Protein 6KET (pdb70)

Solvent-accessible surface area: 25665 Å² total; per-residue (Å²): 113,2,82,3,0,1,20,0,21,0,22,36,94,63,68,136,18,128,76,6,8,47,15,1,17,36,0,0,66,43,0,8,118,66,55,3,26,0,0,0,0,2,16,67,8,16,116,28,106,0,1,2,0,0,2,0,0,0,0,0,0,0,0,5,73,22,6,139,84,0,44,0,24,0,4,11,1,20,3,9,8,24,55,28,0,21,2,2,0,3,3,0,0,0,0,6,6,2,118,16,19,0,0,0,0,0,16,25,16,200,36,35,56,31,0,2,18,16,54,168,23,54,63,89,30,92,81,60,5,7,95,5,0,64,34,0,23,86,4,6,106,17,79,114,17,128,24,89,7,10,78,46,131,75,32,61,9,22,6,11,1,49,26,56,38,89,94,14,33,6,2,0,49,9,67,79,55,62,104,7,0,67,67,0,0,80,17,17,0,0,0,6,4,27,1,24,19,6,35,24,130,73,0,28,102,8,4,53,43,0,56,119,4,0,112,164,69,70,76,98,56,90,51,9,53,0,1,0,18,1,1,2,12,2,10,140,75,74,149,111,5,47,104,65,0,61,115,13,0,11,61,32,1,95,72,48,110,61,45,9,47,69,0,0,128,31,17,63,40,166,26,68,52,144,136,46,71,84,102,56,40,96,178,29,11,41,33,0,0,59,105,3,4,116,41,6,1,0,1,0,21,17,69,27,3,23,115,4,2,59,105,0,80,88,40,22,6,50,3,0,0,0,2,4,5,9,44,11,90,18,93,25,0,58,137,9,6,69,21,2,19,36,0,45,108,107,20,138,121,4,84,3,0,0,18,0,21,0,19,37,99,56,52,127,12,138,75,7,7,50,15,1,17,35,0,0,73,43,1,11,132,63,53,3,26,0,0,0,0,2,15,67,7,20,109,28,112,1,1,1,0,1,2,0,0,0,0,0,0,0,0,5,76,33,11,187,79,0,45,0,25,0,6,11,0,19,3,6,8,24,58,27,0,21,2,0,0,4,3,0,0,0,0,7,6,2,105,18,20,0,0,0,0,0,17,11,17,198,30,34,59,34,0,2,16,15,54,168,27,52,62,94,26,83,94,65,0,29,106,3,0,79,35,0,30,79,0,3,112,16,94,108,13,125,25,95,4,10,98,50,129,73,21,63,8,36,2,12,0,8,15,52,39,86,98,17,34,6,1,0,38,9,66,76,72,61,118,7,0,57,72,0,0,72,12,16,0,0,0,5,3,28,1,17,12,2,26,15,122,73,0,30,99,7,3,53,45,0,59,118,4,0,118,162,77,70,79,98,53,87,54,7,55,0,1,0,17,1,1,2,11,1,10,133,60,67,102,108,6,45,111,84,0,80,110,13,0,28,70,32,7,152,73,45,108,63,40,77,98,78,7,39,165,14,25,87,133,64,59,7,10,80,145,3,2,103,44,3,1,0,2,0,22,16,67,34,2,20,127,8,1,54,95,0,82,86,25,22,7,52,3,0,0,0,3,4,4,9,46,11,89,15,86,24,0,50,127,10,5,74,25,4,17,35,0,37,102,104,23,143

Nearest PDB structures (foldseek):
  6ket-assembly1_B  TM=1.003E+00  e=1.865E-66  Cylindrospermum alatosporum CCALA 988
  1luc-assembly1_A  TM=8.648E-01  e=2.180E-21  Vibrio harveyi
  8cbb-assembly1_A  TM=8.342E-01  e=3.817E-21  Enhygromyxa salina
  1xkj-assembly1_A  TM=8.441E-01  e=7.033E-20  Vibrio harveyi
  3fgc-assembly1_A  TM=8.241E-01  e=3.193E-19  Vibrio harveyi

Organism: NCBI:txid1382618

Foldseek 3Di:
DAAEAAEALQAADDLPDPCRCVLVLLQLALCLPQRHAAYEYEADDDDNGSHNPNDQLVVLLVSLVSHQHHAYEYPAGLQLLDQLLVVLQSVQSSLVSNVHRYAHEYHQDDDQVSCVSPNVCPPCSVVVRVVSVVVNFCLLQFAWDWDADPVRDIDTDHHDDHHNDNTHQYEYEDEQDLVVLLVCLLVLHEYEYELLQAALVSVLVSPVNNLVSNVVNPHDSVSYAAEYEAAAFADAAFVVQLVLCQVLVLCVQVVDPCSVVSLLVNLPHDDDVVPQDPVNSVVSSVVSSVSCCQAGHHGGFLVSSLVNVVSNVVSPHRYYHHHQPSPRDSVSSSVRSVRVSVSVVVVD/DAAEAAEALQAADFLPDPCRCVLVLLQLLLCLVQRHAAYEYEADDDDSGSHNPNDQLVVLLVSLVSHQHHAYEYPEDLVLLDQLLVVLQSVLSSLVSNVHRYAHEYEQDDDQVSCVSPNVCPDCSVVVRVVSVVVNFCLLLFAWDWDQDPVRDIDTDHHDDHHNDNGHQYEYEDEQPLVVLLVCLLVLHEYEYELLQAALVSVLVSPVNNLVSNVVNPHDSVSYAAEYEAAAFADAAFVVQCVLVPVLVVCVCPVDPCSVVSQCVNQCVVVSVVSCCQAGHHTGFLVSSLVNVVSCVVSPHRYYHHHQPSPRDSVSSSVRSVRVSVSVVVVD

B-factor: mean 26.49, std 10.48, range [8.67, 64.04]

CATH classification: 3.20.20.30

Structure (mmCIF, N/CA/C/O backbone):
data_6KET
#
_entry.id   6KET
#
_cell.length_a   95.610
_cell.length_b   103.554
_cell.length_c   77.225
_cell.angle_alpha   90.000
_cell.angle_beta   90.000
_cell.angle_gamma   90.000
#
_symmetry.space_group_name_H-M   'P 21 21 2'
#
loop_
_entity.id
_entity.type
_entity.pdbx_description
1 polymer PuwE
2 water water
#
loop_
_atom_site.group_PDB
_atom_site.id
_atom_site.type_symbol
_atom_site.label_atom_id
_atom_site.label_alt_id
_atom_site.label_comp_id
_atom_site.label_asym_id
_atom_site.label_entity_id
_atom_site.label_seq_id
_atom_site.pdbx_PDB_ins_code
_atom_site.Cartn_x
_atom_site.Cartn_y
_atom_site.Cartn_z
_atom_site.occupancy
_atom_site.B_iso_or_equiv
_atom_site.auth_seq_id
_atom_site.auth_comp_id
_atom_site.auth_asym_id
_atom_site.auth_atom_id
_atom_site.pdbx_PDB_model_num
ATOM 1 N N . THR A 1 4 ? -12.30000 1.24800 -50.05000 1.000 32.42000 3 THR A N 1
ATOM 2 C CA . THR A 1 4 ? -11.91900 0.19700 -49.11400 1.000 30.70000 3 THR A CA 1
ATOM 3 C C . THR A 1 4 ? -12.79200 0.23900 -47.86500 1.000 27.04000 3 THR A C 1
ATOM 4 O O . THR A 1 4 ? -13.37000 1.28000 -47.52700 1.000 26.99000 3 THR A O 1
ATOM 8 N N . VAL A 1 5 ? -12.85900 -0.90700 -47.19000 1.000 26.98000 4 VAL A N 1
ATOM 9 C CA . VAL A 1 5 ? -13.68500 -1.06400 -45.99900 1.000 21.19000 4 VAL A CA 1
ATOM 10 C C . VAL A 1 5 ? -13.04900 -0.32300 -44.83200 1.000 19.06000 4 VAL A C 1
ATOM 11 O O . VAL A 1 5 ? -11.83500 -0.42000 -44.60000 1.000 19.58000 4 VAL A O 1
ATOM 15 N N . GLN A 1 6 ? -13.86900 0.41200 -44.08700 1.000 16.77000 5 GLN A N 1
ATOM 16 C CA . GLN A 1 6 ? -13.44600 1.03300 -42.83900 1.000 17.27000 5 GLN A CA 1
ATOM 17 C C . GLN A 1 6 ? -13.42500 0.02000 -41.70500 1.000 15.37000 5 GLN A C 1
ATOM 18 O O . GLN A 1 6 ? -14.29200 -0.85000 -41.61700 1.000 15.89000 5 GLN A O 1
ATOM 24 N N . PHE A 1 7 ? -12.44600 0.15100 -40.81100 1.000 14.58000 6 PHE A N 1
ATOM 25 C CA . PHE A 1 7 ? -12.31600 -0.73000 -39.65600 1.000 14.55000 6 PHE A CA 1
ATOM 26 C C . PHE A 1 7 ? -12.62000 0.03700 -38.37800 1.000 12.22000 6 PHE A C 1
ATOM 27 O O . PHE A 1 7 ? -12.03500 1.09900 -38.12800 1.000 14.78000 6 PHE A O 1
ATOM 35 N N . SER A 1 8 ? -13.51300 -0.52200 -37.55200 1.000 13.05000 7 SER A N 1
ATOM 36 C CA . SER A 1 8 ? -13.92800 0.09800 -36.30200 1.000 11.71000 7 SER A CA 1
ATOM 37 C C . SER A 1 8 ? -13.94500 -0.94700 -35.20300 1.000 12.65000 7 SER A C 1
ATOM 38 O O . SER A 1 8 ? -13.92600 -2.14000 -35.48000 1.000 12.62000 7 SER A O 1
ATOM 41 N N . LEU A 1 9 ? -13.96200 -0.50300 -33.95200 1.000 11.17000 8 LEU A N 1
ATOM 42 C CA . LEU A 1 9 ? -14.14900 -1.41400 -32.82800 1.000 10.07000 8 LEU A CA 1
ATOM 43 C C . LEU A 1 9 ? -15.60400 -1.38000 -32.38000 1.000 12.18000 8 LEU A C 1
ATOM 44 O O . LEU A 1 9 ? -16.29100 -0.37400 -32.54900 1.000 12.37000 8 LEU A O 1
ATOM 49 N N . TYR A 1 10 ? -16.05900 -2.47900 -31.78000 1.000 13.49000 9 TYR A N 1
ATOM 50 C CA . TYR A 1 10 ? -17.41800 -2.57300 -31.25200 1.000 11.50000 9 TYR A CA 1
ATOM 51 C C . TYR A 1 10 ? -17.33000 -3.25800 -29.89400 1.000 12.60000 9 TYR A C 1
ATOM 52 O O . TYR A 1 10 ? -16.64100 -4.27600 -29.74100 1.000 12.72000 9 TYR A O 1
ATOM 61 N N . TYR A 1 11 ? -18.01600 -2.71400 -28.90100 1.000 13.15000 10 TYR A N 1
ATOM 62 C CA . TYR A 1 11 ? -17.99300 -3.27500 -27.56000 1.000 12.16000 10 TYR A CA 1
ATOM 63 C C . TYR A 1 11 ? -19.35000 -3.86000 -27.20600 1.000 14.63000 10 TYR A C 1
ATOM 64 O O . TYR A 1 11 ? -20.38700 -3.20900 -27.38200 1.000 15.03000 10 TYR A O 1
ATOM 73 N N . PHE A 1 12 ? -19.32400 -5.10100 -26.72600 1.000 14.10000 11 PHE A N 1
ATOM 74 C CA . PHE A 1 12 ? -20.50300 -5.71900 -26.13800 1.000 14.30000 11 PHE A CA 1
ATOM 75 C C . PHE A 1 12 ? -20.78400 -5.16100 -24.75600 1.000 15.41000 11 PHE A C 1
ATOM 76 O O . PHE A 1 12 ? -21.94000 -5.12000 -24.33400 1.000 17.00000 11 PHE A O 1
ATOM 84 N N . GLY A 1 13 ? -19.74900 -4.73700 -24.03900 1.000 16.30000 12 GLY A N 1
ATOM 85 C CA . GLY A 1 13 ? -19.89700 -4.17200 -22.71200 1.000 15.52000 12 GLY A CA 1
ATOM 86 C C . GLY A 1 13 ? -19.35700 -5.04300 -21.57300 1.000 17.73000 12 GLY A C 1
ATOM 87 O O . GLY A 1 13 ? -19.74700 -4.83100 -20.40400 1.000 17.86000 12 GLY A O 1
ATOM 88 N N . ASN A 1 14 ? -18.46100 -5.97700 -21.86700 1.000 18.73000 13 ASN A N 1
ATOM 89 C CA . ASN A 1 14 ? -17.97200 -6.89500 -20.85000 1.000 20.80000 13 ASN A CA 1
ATOM 90 C C . ASN A 1 14 ? -16.78900 -6.29600 -20.09200 1.000 22.45000 13 ASN A C 1
ATOM 91 O O . ASN A 1 14 ? -16.10600 -5.38200 -20.56300 1.000 22.71000 13 ASN A O 1
ATOM 96 N N . TYR A 1 15 ? -16.56900 -6.81700 -18.88500 1.000 24.55000 14 TYR A N 1
ATOM 97 C CA . TYR A 1 15 ? -15.46100 -6.39100 -18.04100 1.000 23.42000 14 TYR A CA 1
ATOM 98 C C . TYR A 1 15 ? -15.03700 -7.58000 -17.18000 1.000 27.94000 14 TYR A C 1
ATOM 99 O O . TYR A 1 15 ? -15.64200 -8.65500 -17.22900 1.000 25.95000 14 TYR A O 1
ATOM 108 N N . GLU A 1 16 ? -13.97900 -7.38500 -16.39300 1.000 25.35000 15 GLU A N 1
ATOM 109 C CA . GLU A 1 16 ? -13.22500 -8.53600 -15.89700 1.000 29.13000 15 GLU A CA 1
ATOM 110 C C . GLU A 1 16 ? -13.91400 -9.23300 -14.72900 1.000 32.43000 15 GLU A C 1
ATOM 111 O O . GLU A 1 16 ? -13.84900 -10.46400 -14.62400 1.000 34.39000 15 GLU A O 1
ATOM 117 N N . SER A 1 17 ? -14.57300 -8.48500 -13.84900 1.000 27.28000 16 SER A N 1
ATOM 118 C CA . SER A 1 17 ? -15.34300 -9.07100 -12.75900 1.000 29.14000 16 SER A CA 1
ATOM 119 C C . SER A 1 17 ? -16.39900 -8.06400 -12.32900 1.000 30.73000 16 SER A C 1
ATOM 120 O O . SER A 1 17 ? -16.33200 -6.88200 -12.67500 1.000 27.38000 16 SER A O 1
ATOM 123 N N . GLU A 1 18 ? -17.36600 -8.54300 -11.54300 1.000 29.66000 17 GLU A N 1
ATOM 124 C CA . GLU A 1 18 ? -18.51500 -7.71400 -11.19100 1.000 31.03000 17 GLU A CA 1
ATOM 125 C C . GLU A 1 18 ? -18.12300 -6.47300 -10.39600 1.000 31.72000 17 GLU A C 1
ATOM 126 O O . GLU A 1 18 ? -18.74700 -5.41900 -10.55700 1.000 29.03000 17 GLU A O 1
ATOM 132 N N . PHE A 1 19 ? -17.11300 -6.56400 -9.53100 1.000 29.09000 18 PHE A N 1
ATOM 133 C CA . PHE A 1 19 ? -16.71200 -5.42600 -8.71200 1.000 27.92000 18 PHE A CA 1
ATOM 134 C C . PHE A 1 19 ? -15.32100 -4.92000 -9.06800 1.000 25.35000 18 PHE A C 1
ATOM 135 O O . PHE A 1 19 ? -14.67200 -4.27200 -8.24100 1.000 31.19000 18 PHE A O 1
ATOM 143 N N . SER A 1 20 ? -14.86300 -5.19500 -10.29000 1.000 24.58000 19 SER A N 1
ATOM 144 C CA . SER A 1 20 ? -13.55200 -4.74700 -10.73300 1.000 25.83000 19 SER A CA 1
ATOM 145 C C . SER A 1 20 ? -13.40800 -3.24400 -10.53600 1.000 26.06000 19 SER A C 1
ATOM 146 O O . SER A 1 20 ? -14.35900 -2.48400 -10.72200 1.000 24.55000 19 SER A O 1
ATOM 149 N N . HIS A 1 21 ? -12.21400 -2.81200 -10.14700 1.000 26.21000 20 HIS A N 1
ATOM 150 C CA . HIS A 1 21 ? -11.96100 -1.38200 -10.05800 1.000 26.43000 20 HIS A CA 1
ATOM 151 C C . HIS A 1 21 ? -11.61400 -0.76900 -11.40600 1.000 24.70000 20 HIS A C 1
ATOM 152 O O . HIS A 1 21 ? -11.49300 0.45700 -11.50500 1.000 27.61000 20 HIS A O 1
ATOM 159 N N . ASP A 1 22 ? -11.46700 -1.58800 -12.44900 1.000 23.80000 21 ASP A N 1
ATOM 160 C CA . ASP A 1 22 ? -11.06000 -1.11500 -13.76600 1.000 22.18000 21 ASP A CA 1
ATOM 161 C C . ASP A 1 22 ? -11.99000 -1.71100 -14.82500 1.000 20.04000 21 ASP A C 1
ATOM 162 O O . ASP A 1 22 ? -11.55600 -2.39500 -15.74900 1.000 21.43000 21 ASP A O 1
ATOM 167 N N . LYS A 1 23 ? -13.29300 -1.42600 -14.68600 1.000 18.30000 22 LYS A N 1
ATOM 168 C CA . LYS A 1 23 ? -14.29300 -1.99000 -15.59200 1.000 15.97000 22 LYS A CA 1
ATOM 169 C C . LYS A 1 23 ? -14.13300 -1.50400 -17.03000 1.000 17.67000 22 LYS A C 1
ATOM 170 O O . LYS A 1 23 ? -14.59800 -2.17900 -17.95900 1.000 18.13000 22 LYS A O 1
ATOM 176 N N . TYR A 1 24 ? -13.48900 -0.36100 -17.24900 1.000 15.61000 23 TYR A N 1
ATOM 177 C CA . TYR A 1 24 ? -13.32400 0.18900 -18.58700 1.000 15.51000 23 TYR A CA 1
ATOM 178 C C . TYR A 1 24 ? -11.91100 -0.02000 -19.11800 1.000 17.37000 23 TYR A C 1
ATOM 179 O O . TYR A 1 24 ? -11.49900 0.64800 -20.06700 1.000 16.30000 23 TYR A O 1
ATOM 188 N N . ASN A 1 25 ? -11.17600 -0.96900 -18.52300 1.000 19.70000 24 ASN A N 1
ATOM 189 C CA . ASN A 1 25 ? -9.81400 -1.29000 -18.93100 1.000 20.81000 24 ASN A CA 1
ATOM 190 C C . ASN A 1 25 ? -9.70800 -1.48900 -20.44200 1.000 17.78000 24 ASN A C 1
ATOM 191 O O . ASN A 1 25 ? -8.97700 -0.76300 -21.13600 1.000 17.34000 24 ASN A O 1
ATOM 196 N N . LEU A 1 26 ? -10.44000 -2.47400 -20.96300 1.000 17.30000 25 LEU A N 1
ATOM 197 C CA . LEU A 1 26 ? -10.35100 -2.79900 -22.38200 1.000 14.78000 25 LEU A CA 1
ATOM 198 C C . LEU A 1 26 ? -11.01400 -1.72700 -23.23600 1.000 15.50000 25 LEU A C 1
ATOM 199 O O . LEU A 1 26 ? -10.56700 -1.46200 -24.35500 1.000 15.79000 25 LEU A O 1
ATOM 204 N N . LEU A 1 27 ? -12.06700 -1.09900 -22.71500 1.000 14.58000 26 LEU A N 1
ATOM 205 C CA . LEU A 1 27 ? -12.70900 -0.00900 -23.44500 1.000 14.00000 26 LEU A CA 1
ATOM 206 C C . LEU A 1 27 ? -11.70700 1.08200 -23.80300 1.000 15.07000 26 LEU A C 1
ATOM 207 O O . LEU A 1 27 ? -11.60900 1.48800 -24.96700 1.000 14.51000 26 LEU A O 1
ATOM 212 N N . PHE A 1 28 ? -10.94500 1.57600 -22.81700 1.000 13.47000 27 PHE A N 1
ATOM 213 C CA . PHE A 1 28 ? -10.02300 2.67000 -23.11000 1.000 12.55000 27 PHE A CA 1
ATOM 214 C C . PHE A 1 28 ? -8.75900 2.18200 -23.80900 1.000 14.49000 27 PHE A C 1
ATOM 215 O O . PHE A 1 28 ? -8.24900 2.85600 -24.71300 1.000 14.59000 27 PHE A O 1
ATOM 223 N N . ALA A 1 29 ? -8.27400 0.98900 -23.45400 1.000 15.82000 28 ALA A N 1
ATOM 224 C CA . ALA A 1 29 ? -7.11400 0.44300 -24.15300 1.000 17.10000 28 ALA A CA 1
ATOM 225 C C . ALA A 1 29 ? -7.39300 0.30300 -25.64000 1.000 13.01000 28 ALA A C 1
ATOM 226 O O . ALA A 1 29 ? -6.58900 0.72800 -26.48400 1.000 15.98000 28 ALA A O 1
ATOM 228 N N . GLY A 1 30 ? -8.54800 -0.26300 -25.98400 1.000 14.68000 29 GLY A N 1
ATOM 229 C CA . GLY A 1 30 ? -8.87700 -0.45100 -27.38500 1.000 14.07000 29 GLY A CA 1
ATOM 230 C C . GLY A 1 30 ? -9.25100 0.84600 -28.07800 1.000 11.24000 29 GLY A C 1
ATOM 231 O O . GLY A 1 30 ? -8.86700 1.07600 -29.22400 1.000 12.34000 29 GLY A O 1
ATOM 232 N N . ALA A 1 31 ? -10.03200 1.70100 -27.40700 1.000 13.27000 30 ALA A N 1
ATOM 233 C CA . ALA A 1 31 ? -10.44100 2.94600 -28.04600 1.000 11.50000 30 ALA A CA 1
ATOM 234 C C . ALA A 1 31 ? -9.23800 3.82400 -28.37800 1.000 13.69000 30 ALA A C 1
ATOM 235 O O . ALA A 1 31 ? -9.15500 4.38000 -29.47800 1.000 11.98000 30 ALA A O 1
ATOM 237 N N . LYS A 1 32 ? -8.27900 3.91500 -27.45000 1.000 14.57000 31 LYS A N 1
ATOM 238 C CA . LYS A 1 32 ? -7.06600 4.68800 -27.70700 1.000 14.17000 31 LYS A CA 1
ATOM 239 C C . LYS A 1 32 ? -6.21300 4.04200 -28.78700 1.000 15.30000 31 LYS A C 1
ATOM 240 O O . LYS A 1 32 ? -5.71000 4.72600 -29.68800 1.000 12.70000 31 LYS A O 1
ATOM 246 N N . TYR A 1 33 ? -6.03800 2.72100 -28.71900 1.000 13.83000 32 TYR A N 1
ATOM 247 C CA . TYR A 1 33 ? -5.30400 2.04400 -29.77200 1.000 14.12000 32 TYR A CA 1
ATOM 248 C C . TYR A 1 33 ? -5.94000 2.30500 -31.13200 1.000 14.03000 32 TYR A C 1
ATOM 249 O O . TYR A 1 33 ? -5.25600 2.66400 -32.09600 1.000 14.63000 32 TYR A O 1
ATOM 258 N N . ALA A 1 34 ? -7.25700 2.09400 -31.24100 1.000 12.53000 33 ALA A N 1
ATOM 259 C CA . ALA A 1 34 ? -7.92700 2.28900 -32.51800 1.000 12.50000 33 ALA A CA 1
ATOM 260 C C . ALA A 1 34 ? -7.80400 3.72700 -32.99400 1.000 12.68000 33 ALA A C 1
ATOM 261 O O . ALA A 1 34 ? -7.60500 3.97200 -34.19000 1.000 13.71000 33 ALA A O 1
ATOM 263 N N . ASP A 1 35 ? -7.94100 4.68200 -32.06500 1.000 12.29000 34 ASP A N 1
ATOM 264 C CA . ASP A 1 35 ? -7.82400 6.09900 -32.38500 1.000 12.40000 34 ASP A CA 1
ATOM 265 C C . ASP A 1 35 ? -6.49500 6.40300 -33.06400 1.000 14.04000 34 ASP A C 1
ATOM 266 O O . ASP A 1 35 ? -6.44000 7.21500 -33.99300 1.000 12.45000 34 ASP A O 1
ATOM 271 N N . GLN A 1 36 ? -5.42800 5.74200 -32.62600 1.000 15.22000 35 GLN A N 1
ATOM 272 C CA . GLN A 1 36 ? -4.07800 6.02600 -33.09300 1.000 14.94000 35 GLN A CA 1
ATOM 273 C C . GLN A 1 36 ? -3.61800 5.12500 -34.23000 1.000 15.33000 35 GLN A C 1
ATOM 274 O O . GLN A 1 36 ? -2.46900 5.25900 -34.68300 1.000 16.56000 35 GLN A O 1
ATOM 280 N N . HIS A 1 37 ? -4.46300 4.21500 -34.71600 1.000 14.31000 36 HIS A N 1
ATOM 281 C CA . HIS A 1 37 ? -4.04300 3.29300 -35.76200 1.000 14.34000 36 HIS A CA 1
ATOM 282 C C . HIS A 1 37 ? -5.04400 3.23800 -36.91500 1.000 15.84000 36 HIS A C 1
ATOM 283 O O . HIS A 1 37 ? -5.24900 2.19500 -37.53600 1.000 16.57000 36 HIS A O 1
ATOM 290 N N . GLY A 1 38 ? -5.65900 4.36800 -37.25200 1.000 14.62000 37 GLY A N 1
ATOM 291 C CA . GLY A 1 38 ? -6.41800 4.42900 -38.49200 1.000 16.80000 37 GLY A CA 1
ATOM 292 C C . GLY A 1 38 ? -7.77600 3.76500 -38.46900 1.000 16.50000 37 GLY A C 1
ATOM 293 O O . GLY A 1 38 ? -8.34100 3.47800 -39.53700 1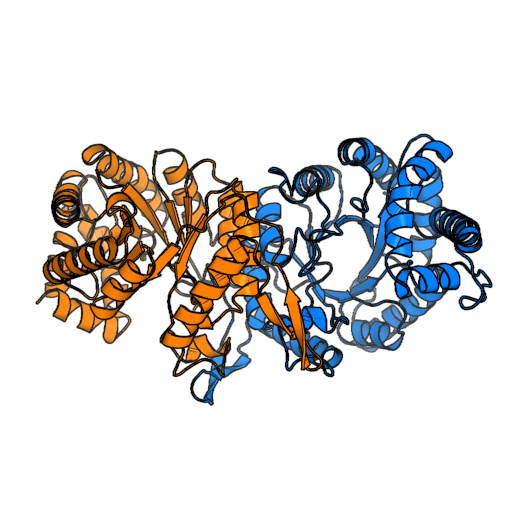.000 15.26000 37 GLY A O 1
ATOM 294 N N . PHE A 1 39 ? -8.31300 3.50300 -37.28500 1.000 14.29000 38 PHE A N 1
ATOM 295 C CA . PHE A 1 39 ? -9.65700 2.97000 -37.18600 1.000 13.84000 38 PHE A CA 1
ATOM 296 C C . PHE A 1 39 ? -10.67000 4.10800 -37.28700 1.000 13.47000 38 PHE A C 1
ATOM 297 O O . PHE A 1 39 ? -10.39300 5.25700 -36.93200 1.000 15.15000 38 PHE A O 1
ATOM 305 N N . THR A 1 40 ? -11.84800 3.78300 -37.82200 1.000 11.42000 39 THR A N 1
ATOM 306 C CA . THR A 1 40 ? -12.84300 4.79500 -38.14000 1.000 13.34000 39 THR A CA 1
ATOM 307 C C . THR A 1 40 ? -13.67900 5.18100 -36.92400 1.000 12.09000 39 THR A C 1
ATOM 308 O O . THR A 1 40 ? -13.85300 6.37400 -36.63800 1.000 12.81000 39 THR A O 1
ATOM 312 N N . ALA A 1 41 ? -14.19500 4.18800 -36.19600 1.000 11.98000 40 ALA A N 1
ATOM 313 C CA . ALA A 1 41 ? -15.12200 4.46200 -35.10400 1.000 11.95000 40 ALA A CA 1
ATOM 314 C C . ALA A 1 41 ? -14.91700 3.47500 -33.96700 1.000 10.63000 40 ALA A C 1
ATOM 315 O O . ALA A 1 41 ? -14.30800 2.40500 -34.12700 1.000 11.45000 40 ALA A O 1
ATOM 317 N N . VAL A 1 42 ? -15.41200 3.85400 -32.79300 1.000 9.23000 41 VAL A N 1
ATOM 318 C CA . VAL A 1 42 ? -15.64800 2.90100 -31.71400 1.000 9.58000 41 VAL A CA 1
ATOM 319 C C . VAL A 1 42 ? -17.13900 2.93500 -31.40600 1.000 11.45000 41 VAL A C 1
ATOM 320 O O . VAL A 1 42 ? -17.71100 4.01900 -31.22300 1.000 11.28000 41 VAL A O 1
ATOM 324 N N . TRP A 1 43 ? -17.76600 1.76400 -31.42800 1.000 10.64000 42 TRP A N 1
ATOM 325 C CA . TRP A 1 43 ? -19.19800 1.59100 -31.17800 1.000 11.46000 42 TRP A CA 1
ATOM 326 C C . TRP A 1 43 ? -19.42800 1.09200 -29.75200 1.000 11.33000 42 TRP A C 1
ATOM 327 O O . TRP A 1 43 ? -18.78600 0.12900 -29.31100 1.000 14.48000 42 TRP A O 1
ATOM 338 N N . ILE A 1 44 ? -20.35400 1.72700 -29.03600 1.000 12.83000 43 ILE A N 1
ATOM 339 C CA . ILE A 1 44 ? -20.66700 1.28900 -27.67500 1.000 12.90000 43 ILE A CA 1
ATOM 340 C C . ILE A 1 44 ? -22.16100 1.00900 -27.57400 1.000 13.06000 43 ILE A C 1
ATOM 341 O O . ILE A 1 44 ? -22.97000 1.67200 -28.24400 1.000 11.69000 43 ILE A O 1
ATOM 346 N N . PRO A 1 45 ? -22.55500 0.05500 -26.72700 1.000 11.23000 44 PRO A N 1
ATOM 347 C CA . PRO A 1 45 ? -23.93600 -0.43900 -26.71700 1.000 11.43000 44 PRO A CA 1
ATOM 348 C C . PRO A 1 45 ? -24.80900 0.22200 -25.66700 1.000 11.77000 44 PRO A C 1
ATOM 349 O O . PRO A 1 45 ? -24.36500 1.09300 -24.91000 1.000 13.04000 44 PRO A O 1
ATOM 353 N N . GLU A 1 46 ? -26.05500 -0.24800 -25.59100 1.000 12.90000 45 GLU A N 1
ATOM 354 C CA . GLU A 1 46 ? -26.93300 0.00800 -24.45200 1.000 10.02000 45 GLU A CA 1
ATOM 355 C C . GLU A 1 46 ? -27.43900 -1.32900 -23.93500 1.000 11.96000 45 GLU A C 1
ATOM 356 O O . GLU A 1 46 ? -28.05400 -2.09200 -24.68800 1.000 15.17000 45 GLU A O 1
ATOM 362 N N . ARG A 1 47 ? -27.18300 -1.61400 -22.66200 1.000 12.19000 46 ARG A N 1
ATOM 363 C CA . ARG A 1 47 ? -27.62400 -2.86900 -22.05800 1.000 12.96000 46 ARG A CA 1
ATOM 364 C C . ARG A 1 47 ? -28.01000 -2.60600 -20.60800 1.000 15.74000 46 ARG A C 1
ATOM 365 O O . ARG A 1 47 ? -27.43700 -1.73800 -19.94500 1.000 14.08000 46 ARG A O 1
ATOM 373 N N . HIS A 1 48 ? -28.99500 -3.36800 -20.12000 1.000 13.01000 47 HIS A N 1
ATOM 374 C CA . HIS A 1 48 ? -29.56700 -3.13200 -18.80400 1.000 14.98000 47 HIS A CA 1
ATOM 375 C C . HIS A 1 48 ? -29.73200 -4.42200 -18.02200 1.000 15.92000 47 HIS A C 1
ATOM 376 O O . HIS A 1 48 ? -30.12800 -5.44700 -18.57800 1.000 17.67000 47 HIS A O 1
ATOM 383 N N . PHE A 1 49 ? -29.43600 -4.33900 -16.72600 1.000 15.19000 48 PHE A N 1
ATOM 384 C CA . PHE A 1 49 ? -29.88500 -5.25900 -15.67400 1.000 16.23000 48 PHE A CA 1
ATOM 385 C C . PHE A 1 49 ? -29.06500 -6.53400 -15.59800 1.000 21.32000 48 PHE A C 1
ATOM 386 O O . PHE A 1 49 ? -29.49900 -7.48000 -14.92200 1.000 24.12000 48 PHE A O 1
ATOM 394 N N . HIS A 1 50 ? -27.89700 -6.59400 -16.23400 1.000 20.42000 49 HIS A N 1
ATOM 395 C CA . HIS A 1 50 ? -27.01400 -7.74600 -16.09600 1.000 21.98000 49 HIS A CA 1
ATOM 396 C C . HIS A 1 50 ? -25.56600 -7.29500 -16.05700 1.000 21.88000 49 HIS A C 1
ATOM 397 O O . HIS A 1 50 ? -25.17000 -6.41800 -16.82800 1.000 22.81000 49 HIS A O 1
ATOM 404 N N . ALA A 1 51 ? -24.77200 -7.89000 -15.16300 1.000 24.86000 50 ALA A N 1
ATOM 405 C CA . ALA A 1 51 ? -23.34500 -7.59000 -15.17000 1.000 25.20000 50 ALA A CA 1
ATOM 406 C C . ALA A 1 51 ? -22.72700 -7.95500 -16.50900 1.000 21.97000 50 ALA A C 1
ATOM 407 O O . ALA A 1 51 ? -21.86100 -7.23600 -17.02600 1.000 24.04000 50 ALA A O 1
ATOM 409 N N . PHE A 1 52 ? -23.15600 -9.07900 -17.08100 1.000 23.69000 51 PHE A N 1
ATOM 410 C CA . PHE A 1 52 ? -22.61700 -9.53000 -18.35400 1.000 23.37000 51 PHE A CA 1
ATOM 411 C C . PHE A 1 52 ? -22.99100 -8.54200 -19.44500 1.000 23.10000 51 PHE A C 1
ATOM 412 O O . PHE A 1 52 ? -24.17500 -8.29200 -19.69300 1.000 21.39000 51 PHE A O 1
ATOM 420 N N . GLY A 1 53 ? -21.97100 -7.97000 -20.08000 1.000 21.66000 52 GLY A N 1
ATOM 421 C CA . GLY A 1 53 ? -22.18900 -6.98100 -21.10400 1.000 20.60000 52 GLY A CA 1
ATOM 422 C C . GLY A 1 53 ? -22.76400 -5.68600 -20.59500 1.000 18.14000 52 GLY A C 1
ATOM 423 O O . GLY A 1 53 ? -23.35900 -4.94600 -21.37300 1.000 18.25000 52 GLY A O 1
ATOM 424 N N . GLY A 1 54 ? -22.60500 -5.38700 -19.31000 1.000 19.11000 53 GLY A N 1
ATOM 425 C CA . GLY A 1 54 ? -23.34800 -4.27800 -18.73200 1.000 18.18000 53 GLY A CA 1
ATOM 426 C C . GLY A 1 54 ? -22.62700 -2.96600 -18.44400 1.000 16.86000 53 GLY A C 1
ATOM 427 O O . GLY A 1 54 ? -23.19000 -2.13800 -17.71900 1.000 17.00000 53 GLY A O 1
ATOM 428 N N . PHE A 1 55 ? -21.43000 -2.71900 -19.00100 1.000 13.76000 54 PHE A N 1
ATOM 429 C CA . PHE A 1 55 ? -20.73700 -1.49900 -18.58600 1.000 14.05000 54 PHE A CA 1
ATOM 430 C C . PHE A 1 55 ? -21.33300 -0.23000 -19.19200 1.000 13.49000 54 PHE A C 1
ATOM 431 O O . PHE A 1 55 ? -20.98100 0.87500 -18.75400 1.000 14.51000 54 PHE A O 1
ATOM 439 N N . SER A 1 56 ? -22.23800 -0.35000 -20.16000 1.000 14.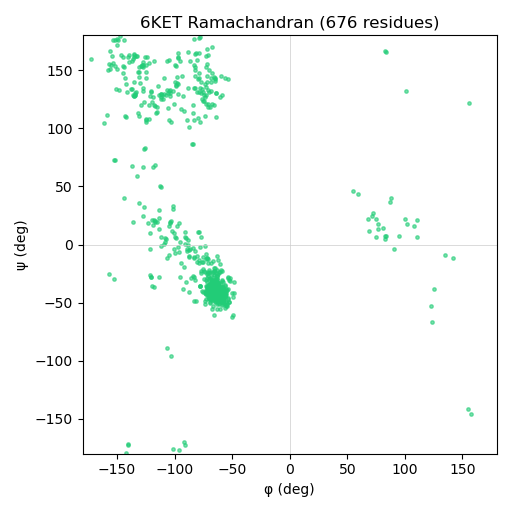50000 55 SER A N 1
ATOM 440 C CA . SER A 1 56 ? -22.82600 0.80400 -20.83300 1.000 13.43000 55 SER A CA 1
ATOM 441 C C . SER A 1 56 ? -24.34700 0.73400 -20.78000 1.000 11.95000 55 SER A C 1
ATOM 442 O O . SER A 1 56 ? -24.99900 0.31100 -21.74400 1.000 12.78000 55 SER A O 1
ATOM 445 N N . PRO A 1 57 ? -24.94600 1.16400 -19.66900 1.000 11.99000 56 PRO A N 1
ATOM 446 C CA . PRO A 1 57 ? -26.40900 1.29500 -19.61600 1.000 13.07000 56 PRO A CA 1
ATOM 447 C C . PRO A 1 57 ? -26.93500 2.47900 -20.39800 1.000 12.09000 56 PRO A C 1
ATOM 448 O O . PRO A 1 57 ? -28.11000 2.48100 -20.79200 1.000 14.04000 56 PRO A O 1
ATOM 452 N N . ASN A 1 58 ? -26.11800 3.50600 -20.61900 1.000 12.50000 57 ASN A N 1
ATOM 453 C CA . ASN A 1 58 ? -26.52300 4.59600 -21.48200 1.000 12.15000 57 ASN A CA 1
ATOM 454 C C . ASN A 1 58 ? -25.26400 5.00900 -22.23000 1.000 13.45000 57 ASN A C 1
ATOM 455 O O . ASN A 1 58 ? -24.32300 5.53500 -21.62000 1.000 12.38000 57 ASN A O 1
ATOM 460 N N . PRO A 1 59 ? -25.20100 4.75000 -23.53500 1.000 10.55000 58 PRO A N 1
ATOM 461 C CA . PRO A 1 59 ? -23.93900 4.95700 -24.25100 1.000 8.67000 58 PRO A CA 1
ATOM 462 C C . PRO A 1 59 ? -23.50700 6.40400 -24.30600 1.000 11.88000 58 PRO A C 1
ATOM 463 O O . PRO A 1 59 ? -22.31400 6.65300 -24.50800 1.000 11.60000 58 PRO A O 1
ATOM 467 N N . SER A 1 60 ? -24.39800 7.36800 -24.10300 1.000 11.29000 59 SER A N 1
ATOM 468 C CA . SER A 1 60 ? -23.92600 8.75500 -24.14500 1.000 10.20000 59 SER A CA 1
ATOM 469 C C . SER A 1 60 ? -22.93300 9.02900 -23.02700 1.000 11.90000 59 SER A C 1
ATOM 470 O O . SER A 1 60 ? -22.02000 9.83700 -23.19300 1.000 10.91000 59 SER A O 1
ATOM 473 N N . VAL A 1 61 ? -23.07300 8.35900 -21.88700 1.000 10.41000 60 VAL A N 1
ATOM 474 C CA . VAL A 1 61 ? -22.20600 8.66800 -20.75700 1.000 10.82000 60 VAL A CA 1
ATOM 475 C C . VAL A 1 61 ? -20.80200 8.15400 -21.02700 1.000 11.95000 60 VAL A C 1
ATOM 476 O O . VAL A 1 61 ? -19.81000 8.85400 -20.81400 1.000 12.74000 60 VAL A O 1
ATOM 480 N N . ILE A 1 62 ? -20.70400 6.90900 -21.49800 1.000 11.03000 61 ILE A N 1
ATOM 481 C CA . ILE A 1 62 ? -19.40600 6.35800 -21.86500 1.000 10.60000 61 ILE A CA 1
ATOM 482 C C . ILE A 1 62 ? -18.80600 7.14100 -23.02700 1.000 13.42000 61 ILE A C 1
ATOM 483 O O . ILE A 1 62 ? -17.59600 7.40600 -23.06300 1.000 11.46000 61 ILE A O 1
ATOM 488 N N . ALA A 1 63 ? -19.65100 7.58800 -23.96200 1.000 11.93000 62 ALA A N 1
ATOM 489 C CA . ALA A 1 63 ? -19.14500 8.32600 -25.11900 1.000 11.60000 62 ALA A CA 1
ATOM 490 C C . ALA A 1 63 ? -18.46500 9.62000 -24.70400 1.000 10.85000 62 ALA A C 1
ATOM 491 O O . ALA A 1 63 ? -17.46900 10.02700 -25.31200 1.000 10.81000 62 ALA A O 1
ATOM 493 N N . ALA A 1 64 ? -19.01600 10.29300 -23.69100 1.000 9.54000 63 ALA A N 1
ATOM 494 C CA . ALA A 1 64 ? -18.43600 11.54200 -23.21500 1.000 9.95000 63 ALA A CA 1
ATOM 495 C C . ALA A 1 64 ? -17.03200 11.31700 -22.68300 1.000 10.96000 63 ALA A C 1
ATOM 496 O O . ALA A 1 64 ? -16.15300 12.16700 -22.85900 1.000 11.25000 63 ALA A O 1
ATOM 498 N N . ALA A 1 65 ? -16.80400 10.17400 -22.03300 1.000 10.05000 64 ALA A N 1
ATOM 499 C CA . ALA A 1 65 ? -15.46400 9.86300 -21.53600 1.000 11.08000 64 ALA A CA 1
ATOM 500 C C . ALA A 1 65 ? -14.52200 9.50600 -22.68200 1.000 12.13000 64 ALA A C 1
ATOM 501 O O . ALA A 1 65 ? -13.37600 9.96800 -22.72000 1.000 11.81000 64 ALA A O 1
ATOM 503 N N . ILE A 1 66 ? -14.99400 8.71500 -23.64700 1.000 11.14000 65 ILE A N 1
ATOM 504 C CA . ILE A 1 66 ? -14.15000 8.38700 -24.79400 1.000 11.78000 65 ILE A CA 1
ATOM 505 C C . ILE A 1 66 ? -13.74600 9.65200 -25.54400 1.000 13.58000 65 ILE A C 1
ATOM 506 O O . ILE A 1 66 ? -12.62700 9.74400 -26.07200 1.000 13.24000 65 ILE A O 1
ATOM 511 N N . ALA A 1 67 ? -14.64200 10.64300 -25.60300 1.000 11.81000 66 ALA A N 1
ATOM 512 C CA . ALA A 1 67 ? -14.34500 11.91500 -26.25600 1.000 9.89000 66 ALA A CA 1
ATOM 513 C C . ALA A 1 67 ? -13.10000 12.57400 -25.68000 1.000 12.10000 66 ALA A C 1
ATOM 514 O O . ALA A 1 67 ? -12.35300 13.24000 -26.41300 1.000 14.90000 66 ALA A O 1
ATOM 516 N N . ARG A 1 68 ? -12.87200 12.42300 -24.37900 1.000 11.38000 67 ARG A N 1
ATOM 517 C CA . ARG A 1 68 ? -11.74500 13.09300 -23.73800 1.000 13.59000 67 ARG A CA 1
ATOM 518 C C . ARG A 1 68 ? -10.48900 12.25000 -23.76700 1.000 15.24000 67 ARG A C 1
ATOM 519 O O . ARG A 1 68 ? -9.42900 12.72500 -23.33600 1.000 18.57000 67 ARG A O 1
ATOM 527 N N . GLU A 1 69 ? -10.57700 11.02500 -24.27800 1.000 13.54000 68 GLU A N 1
ATOM 528 C CA . GLU A 1 69 ? -9.45000 10.10500 -24.32100 1.000 13.44000 68 GLU A CA 1
ATOM 529 C C . GLU A 1 69 ? -8.95200 9.83300 -25.73200 1.000 15.92000 68 GLU A C 1
ATOM 530 O O . GLU A 1 69 ? -7.98900 9.07300 -25.89400 1.000 14.16000 68 GLU A O 1
ATOM 536 N N . THR A 1 70 ? -9.58800 10.41100 -26.74800 1.000 13.55000 69 THR A N 1
ATOM 537 C CA . THR A 1 70 ? -9.29800 10.14700 -28.15100 1.000 12.70000 69 THR A CA 1
ATOM 538 C C . THR A 1 70 ? -9.35400 11.46500 -28.91600 1.000 14.23000 69 THR A C 1
ATOM 539 O O . THR A 1 70 ? -9.91400 12.46900 -28.43800 1.000 13.73000 69 THR A O 1
ATOM 543 N N . LYS A 1 71 ? -8.77500 11.46500 -30.11100 1.000 13.78000 70 LYS A N 1
ATOM 544 C CA . LYS A 1 71 ? -8.68900 12.69500 -30.88900 1.000 13.74000 70 LYS A CA 1
ATOM 545 C C . LYS A 1 71 ? -9.38200 12.65700 -32.23900 1.000 14.60000 70 LYS A C 1
ATOM 546 O O . LYS A 1 71 ? -9.91300 13.68600 -32.65200 1.000 15.70000 70 LYS A O 1
ATOM 552 N N . GLN A 1 72 ? -9.37400 11.52200 -32.97100 1.000 13.41000 71 GLN A N 1
ATOM 553 C CA . GLN A 1 72 ? -9.95900 11.49000 -34.30800 1.000 12.83000 71 GLN A CA 1
ATOM 554 C C . GLN A 1 72 ? -11.09000 10.49000 -34.47900 1.000 13.74000 71 GLN A C 1
ATOM 555 O O . GLN A 1 72 ? -11.97300 10.71800 -35.32200 1.000 14.68000 71 GLN A O 1
ATOM 561 N N . ILE A 1 73 ? -11.09200 9.40400 -33.70300 1.000 11.55000 72 ILE A N 1
ATOM 562 C CA . ILE A 1 73 ? -12.00700 8.29900 -33.95900 1.000 10.39000 72 ILE A CA 1
ATOM 563 C C . ILE A 1 73 ? -13.44400 8.76400 -33.75100 1.000 11.50000 72 ILE A C 1
ATOM 564 O O . ILE A 1 73 ? -13.73200 9.59000 -32.87500 1.000 11.62000 72 ILE A O 1
ATOM 569 N N . GLN A 1 74 ? -14.35000 8.26000 -34.58300 1.000 11.81000 73 GLN A N 1
ATOM 570 C CA . GLN A 1 74 ? -15.76500 8.53200 -34.35400 1.000 11.19000 73 GLN A CA 1
ATOM 571 C C . GLN A 1 74 ? -16.24700 7.72400 -33.15800 1.000 11.06000 73 GLN A C 1
ATOM 572 O O . GLN A 1 74 ? -15.72600 6.64600 -32.85800 1.000 11.41000 73 GLN A O 1
ATOM 578 N N . ILE A 1 75 ? -17.27000 8.24400 -32.48500 1.000 11.12000 74 ILE A N 1
ATOM 579 C CA . ILE A 1 75 ? -17.77300 7.68800 -31.23500 1.000 8.92000 74 ILE A CA 1
ATOM 580 C C . ILE A 1 75 ? -19.25000 7.44500 -31.45800 1.000 10.93000 74 ILE A C 1
ATOM 581 O O . ILE A 1 75 ? -20.03100 8.39900 -31.57300 1.000 11.14000 74 ILE A O 1
ATOM 586 N N . ARG A 1 76 ? -19.63300 6.17700 -31.57300 1.000 9.27000 75 ARG A N 1
ATOM 587 C CA . ARG A 1 76 ? -20.95200 5.84400 -32.10100 1.000 10.35000 75 ARG A CA 1
ATOM 588 C C . ARG A 1 76 ? -21.67400 4.88300 -31.17300 1.000 12.77000 75 ARG A C 1
ATOM 589 O O . ARG A 1 76 ? -21.04700 4.09800 -30.46100 1.000 13.70000 75 ARG A O 1
ATOM 597 N N . SER A 1 77 ? -23.00700 4.91700 -31.21200 1.000 11.50000 76 SER A N 1
ATOM 598 C CA . SER A 1 77 ? -23.75600 4.00300 -30.40900 1.000 13.32000 76 SER A CA 1
ATOM 599 C C . SER A 1 77 ? -24.32300 2.87900 -31.24000 1.000 13.34000 76 SER A C 1
ATOM 600 O O . SER A 1 77 ? -24.90300 3.09400 -32.19900 1.000 12.03000 76 SER A O 1
ATOM 603 N N . GLY A 1 78 ? -24.05400 1.66500 -30.79600 1.000 12.67000 77 GLY A N 1
ATOM 604 C CA . GLY A 1 78 ? -24.57200 0.48500 -31.40500 1.000 16.08000 77 GLY A CA 1
ATOM 605 C C . GLY A 1 78 ? -25.23700 -0.35500 -30.33000 1.000 18.72000 77 GLY A C 1
ATOM 606 O O . GLY A 1 78 ? -24.74600 -1.35900 -29.96100 1.000 16.74000 77 GLY A O 1
ATOM 607 N N . SER A 1 79 ? -26.33300 0.13700 -29.77200 1.000 20.27000 78 SER A N 1
ATOM 608 C CA . SER A 1 79 ? -27.23400 1.10900 -30.34100 1.000 14.43000 78 SER A CA 1
ATOM 609 C C . SER A 1 79 ? -27.94600 1.85400 -29.23400 1.000 13.97000 78 SER A C 1
ATOM 610 O O . SER A 1 79 ? -27.99900 1.40000 -28.16500 1.000 15.92000 78 SER A O 1
ATOM 613 N N . VAL A 1 80 ? -28.52300 2.99800 -29.57000 1.000 11.67000 79 VAL A N 1
ATOM 614 C CA . VAL A 1 80 ? -29.39600 3.69700 -28.63300 1.000 11.86000 79 VAL A CA 1
ATOM 615 C C . VAL A 1 80 ? -30.77000 3.00200 -28.81900 1.000 12.49000 79 VAL A C 1
ATOM 616 O O . VAL A 1 80 ? -31.26800 2.99200 -29.88300 1.000 13.68000 79 VAL A O 1
ATOM 620 N N . VAL A 1 81 ? -31.29600 2.41800 -27.75700 1.000 11.60000 80 VAL A N 1
ATOM 621 C CA . VAL A 1 81 ? -32.57200 1.70700 -27.83000 1.000 13.18000 80 VAL A CA 1
ATOM 622 C C . VAL A 1 81 ? -33.61900 2.79700 -27.63900 1.000 12.28000 80 VAL A C 1
ATOM 623 O O . VAL A 1 81 ? -34.04200 3.10100 -26.51700 1.000 14.13000 80 VAL A O 1
ATOM 627 N N . LEU A 1 82 ? -33.99100 3.42500 -28.74800 1.000 13.86000 81 LEU A N 1
ATOM 628 C CA . LEU A 1 82 ? -34.68300 4.70500 -28.67000 1.000 13.43000 81 LEU A CA 1
ATOM 629 C C . LEU A 1 82 ? -35.98400 4.66300 -27.87200 1.000 14.38000 81 LEU A C 1
ATOM 630 O O . LEU A 1 82 ? -36.24000 5.62000 -27.12500 1.000 14.36000 81 LEU A O 1
ATOM 635 N N . PRO A 1 83 ? -36.81800 3.61800 -27.94300 1.000 15.56000 82 PRO A N 1
ATOM 636 C CA . PRO A 1 83 ? -38.03300 3.60100 -27.10500 1.000 15.59000 82 PRO A CA 1
ATOM 637 C C . PRO A 1 83 ? -37.78600 3.60000 -25.60300 1.000 18.19000 82 PRO A C 1
ATOM 638 O O . PRO A 1 83 ? -38.74300 3.82900 -24.84900 1.000 19.81000 82 PRO A O 1
ATOM 642 N N . LEU A 1 84 ? -36.56100 3.35100 -25.13500 1.000 15.80000 83 LEU A N 1
ATOM 643 C CA . LEU A 1 84 ? -36.24900 3.43900 -23.71600 1.000 13.78000 83 LEU A CA 1
ATOM 644 C C . LEU A 1 84 ? -35.81400 4.83700 -23.28900 1.000 14.65000 83 LEU A C 1
ATOM 645 O O . LEU A 1 84 ? -35.44700 5.01900 -22.12500 1.000 15.47000 83 LEU A O 1
ATOM 650 N N . HIS A 1 85 ? -35.83400 5.81100 -24.19700 1.000 15.79000 84 HIS A N 1
ATOM 651 C CA . HIS A 1 85 ? -35.44600 7.18700 -23.90700 1.000 16.44000 84 HIS A CA 1
ATOM 652 C C . HIS A 1 85 ? -36.53100 8.15300 -24.35000 1.000 17.68000 84 HIS A C 1
ATOM 653 O O . HIS A 1 85 ? -37.26700 7.89500 -25.30600 1.000 17.26000 84 HIS A O 1
ATOM 660 N N . HIS A 1 86 ? -36.56100 9.31400 -23.71300 1.000 16.39000 85 HIS A N 1
ATOM 661 C CA . HIS A 1 86 ? -37.20400 10.43200 -24.36200 1.000 18.95000 85 HIS A CA 1
ATOM 662 C C . HIS A 1 86 ? -36.30800 10.91200 -25.49800 1.000 16.52000 85 HIS A C 1
ATOM 663 O O . HIS A 1 86 ? -35.11600 11.15600 -25.27700 1.000 15.09000 85 HIS A O 1
ATOM 670 N N . PRO A 1 87 ? -36.82800 11.06700 -26.71000 1.000 18.23000 86 PRO A N 1
ATOM 671 C CA . PRO A 1 87 ? -35.98100 11.56900 -27.80800 1.000 16.60000 86 PRO A CA 1
ATOM 672 C C . PRO A 1 87 ? -35.27900 12.88400 -27.48100 1.000 17.60000 86 PRO A C 1
ATOM 673 O O . PRO A 1 87 ? -34.18300 13.15500 -28.00000 1.000 17.07000 86 PRO A O 1
ATOM 677 N N . ILE A 1 88 ? -35.87500 13.71200 -26.61700 1.000 15.51000 87 ILE A N 1
ATOM 678 C CA . ILE A 1 88 ? -35.22700 14.96100 -26.23600 1.000 16.00000 87 ILE A CA 1
ATOM 679 C C . ILE A 1 88 ? -33.90700 14.69100 -25.52400 1.000 14.50000 87 ILE A C 1
ATOM 680 O O . ILE A 1 88 ? -32.90300 15.37200 -25.78100 1.000 13.97000 87 ILE A O 1
ATOM 685 N N . ARG A 1 89 ? -33.88500 13.71400 -24.61200 1.000 15.71000 88 ARG A N 1
ATOM 686 C CA . ARG A 1 89 ? -32.63700 13.40200 -23.90900 1.000 14.00000 88 ARG A CA 1
ATOM 687 C C . ARG A 1 89 ? -31.58500 12.84000 -24.85300 1.000 12.86000 88 ARG A C 1
ATOM 688 O O . ARG A 1 89 ? -30.39100 13.11500 -24.66900 1.000 12.56000 88 ARG A O 1
ATOM 696 N N . VAL A 1 90 ? -31.99600 12.09100 -25.87800 1.000 13.41000 89 VAL A N 1
ATOM 697 C CA . VAL A 1 90 ? -31.02400 11.54600 -26.82700 1.000 13.08000 89 VAL A CA 1
ATOM 698 C C . VAL A 1 90 ? -30.28700 12.67700 -27.54200 1.000 12.23000 89 VAL A C 1
ATOM 699 O O . VAL A 1 90 ? -29.04700 12.68100 -27.64300 1.000 12.78000 89 VAL A O 1
ATOM 703 N N . VAL A 1 91 ? -31.03700 13.65600 -28.06300 1.000 12.01000 90 VAL A N 1
ATOM 704 C CA . VAL A 1 91 ? -30.39700 14.76800 -28.75100 1.000 12.68000 90 VAL A CA 1
ATOM 705 C C . VAL A 1 91 ? -29.55300 15.57800 -27.78300 1.000 11.01000 90 VAL A C 1
ATOM 706 O O . VAL A 1 91 ? -28.41800 15.94200 -28.09400 1.000 11.49000 90 VAL A O 1
ATOM 710 N N . GLU A 1 92 ? -30.10200 15.88700 -26.60100 1.000 12.90000 91 GLU A N 1
ATOM 711 C CA . GLU A 1 92 ? -29.36400 16.63100 -25.58800 1.000 11.42000 91 GLU A CA 1
ATOM 712 C C . GLU A 1 92 ? -28.03800 15.95400 -25.27200 1.000 11.19000 91 GLU A C 1
ATOM 713 O O . GLU A 1 92 ? -26.97300 16.58800 -25.32700 1.000 13.97000 91 GLU A O 1
ATOM 719 N N . GLU A 1 93 ? -28.08700 14.65900 -24.94300 1.000 11.97000 92 GLU A N 1
ATOM 720 C CA . GLU A 1 93 ? -26.88300 14.01400 -24.44100 1.000 10.83000 92 GLU A CA 1
ATOM 721 C C . GLU A 1 93 ? -25.87100 13.81500 -25.55600 1.000 12.01000 92 GLU A C 1
ATOM 722 O O . GLU A 1 93 ? -24.67400 14.04700 -25.35400 1.000 11.11000 92 GLU A O 1
ATOM 728 N N . TRP A 1 94 ? -26.32900 13.41300 -26.74500 1.000 11.41000 93 TRP A N 1
ATOM 729 C CA . TRP A 1 94 ? -25.37800 13.19800 -27.82800 1.000 9.84000 93 TRP A CA 1
ATOM 730 C C . TRP A 1 94 ? -24.87900 14.51700 -28.41000 1.000 11.27000 93 TRP A C 1
ATOM 731 O O . TRP A 1 94 ? -23.77800 14.55400 -28.98400 1.000 11.92000 93 TRP A O 1
ATOM 742 N N . SER A 1 95 ? -25.62200 15.61400 -28.21800 1.000 11.01000 94 SER A N 1
ATOM 743 C CA . SER A 1 95 ? -25.09100 16.91600 -28.59400 1.000 11.04000 94 SER A CA 1
ATOM 744 C C . SER A 1 95 ? -24.01200 17.35200 -27.61800 1.000 11.67000 94 SER A C 1
ATOM 745 O O . SER A 1 95 ? -22.98200 17.89300 -28.03800 1.000 11.56000 94 SER A O 1
ATOM 748 N N . VAL A 1 96 ? -24.19700 17.07800 -26.31600 1.000 10.26000 95 VAL A N 1
ATOM 749 C CA . VAL A 1 96 ? -23.09800 17.28300 -25.37400 1.000 9.81000 95 VAL A CA 1
ATOM 750 C C . VAL A 1 96 ? -21.85500 16.54700 -25.86300 1.000 12.30000 95 VAL A C 1
ATOM 751 O O . VAL A 1 96 ? -20.77100 17.13200 -25.96000 1.000 11.56000 95 VAL A O 1
ATOM 755 N N . VAL A 1 97 ? -22.00200 15.26800 -26.21300 1.000 11.37000 96 VAL A N 1
ATOM 756 C CA . VAL A 1 97 ? -20.83200 14.49800 -26.64900 1.000 10.52000 96 VAL A CA 1
ATOM 757 C C . VAL A 1 97 ? -20.28400 15.04600 -27.96600 1.000 9.16000 96 VAL A C 1
ATOM 758 O O . VAL A 1 97 ? -19.06200 15.08300 -28.17500 1.000 11.33000 96 VAL A O 1
ATOM 762 N N . ASP A 1 98 ? -21.17100 15.50000 -28.86700 1.000 11.10000 97 ASP A N 1
ATOM 763 C CA . ASP A 1 98 ? -20.71400 16.11200 -30.11000 1.000 10.97000 97 ASP A CA 1
ATOM 764 C C . ASP A 1 98 ? -19.83900 17.32300 -29.82900 1.000 13.12000 97 ASP A C 1
ATOM 765 O O . ASP A 1 98 ? -18.82700 17.53600 -30.50600 1.000 12.55000 97 ASP A O 1
ATOM 770 N N . ASN A 1 99 ? -20.20400 18.11100 -28.81900 1.000 12.02000 98 ASN A N 1
ATOM 771 C CA . ASN A 1 99 ? -19.39600 19.26700 -28.44800 1.000 12.53000 98 ASN A CA 1
ATOM 772 C C . ASN A 1 99 ? -18.11100 18.84700 -27.75400 1.000 14.00000 98 ASN A C 1
ATOM 773 O O . ASN A 1 99 ? -17.03400 19.37100 -28.05900 1.000 18.54000 98 ASN A O 1
ATOM 778 N N . LEU A 1 100 ? -18.19300 17.86700 -26.84800 1.000 12.17000 99 LEU A N 1
ATOM 779 C CA . LEU A 1 100 ? -17.00500 17.41300 -26.13500 1.000 11.53000 99 LEU A CA 1
ATOM 780 C C . LEU A 1 100 ? -15.98900 16.75800 -27.04800 1.000 12.82000 99 LEU A C 1
ATOM 781 O O . LEU A 1 100 ? -14.81500 16.64500 -26.66900 1.000 14.55000 99 LEU A O 1
ATOM 786 N N . SER A 1 101 ? -16.42700 16.26500 -28.19700 1.000 11.80000 100 SER A N 1
ATOM 787 C CA . SER A 1 101 ? -15.58100 15.52100 -29.12000 1.000 14.30000 100 SER A CA 1
ATOM 788 C C . SER A 1 101 ? -15.24800 16.30000 -30.38200 1.000 12.90000 100 SER A C 1
ATOM 789 O O . SER A 1 101 ? -14.62000 15.74000 -31.28400 1.000 13.04000 100 SER A O 1
ATOM 792 N N . GLN A 1 102 ? -15.69200 17.55300 -30.50200 1.000 14.11000 101 GLN A N 1
ATOM 793 C CA . GLN A 1 102 ? -15.45500 18.33600 -31.72300 1.000 13.54000 101 GLN A CA 1
ATOM 794 C C . GLN A 1 102 ? -16.05200 17.66100 -32.95800 1.000 14.63000 101 GLN A C 1
ATOM 795 O O . GLN A 1 102 ? -15.42400 17.56500 -34.02100 1.000 16.96000 101 GLN A O 1
ATOM 801 N N . GLY A 1 103 ? -17.27600 17.14700 -32.81500 1.000 11.96000 102 GLY A N 1
ATOM 802 C CA . GLY A 1 103 ? -18.02900 16.69500 -33.96700 1.000 11.95000 102 GLY A CA 1
ATOM 803 C C . GLY A 1 103 ? -17.81600 15.27400 -34.42400 1.000 12.33000 102 GLY A C 1
ATOM 804 O O . GLY A 1 103 ? -17.88200 14.99800 -35.62100 1.000 15.02000 102 GLY A O 1
ATOM 805 N N . ARG A 1 104 ? -17.62600 14.34900 -33.48000 1.000 10.71000 103 ARG A N 1
ATOM 806 C CA . ARG A 1 104 ? -17.26600 12.98200 -33.83600 1.000 10.89000 103 ARG A CA 1
ATOM 807 C C . ARG A 1 104 ? -18.32300 11.93500 -33.45800 1.000 12.26000 103 ARG A C 1
ATOM 808 O O . ARG A 1 104 ? -18.00000 10.74500 -33.43100 1.000 14.84000 103 ARG A O 1
ATOM 816 N N . VAL A 1 105 ? -19.58700 12.30600 -33.22900 1.000 10.60000 104 VAL A N 1
ATOM 817 C CA . VAL A 1 105 ? -20.57200 11.31900 -32.79400 1.000 12.92000 104 VAL A CA 1
ATOM 818 C C . VAL A 1 105 ? -21.36600 10.75800 -33.96800 1.000 11.62000 104 VAL A C 1
ATOM 819 O O . VAL A 1 105 ? -21.48000 11.35800 -35.04100 1.000 13.26000 104 VAL A O 1
ATOM 823 N N . GLY A 1 106 ? -21.92300 9.56900 -33.75000 1.000 11.86000 105 GLY A N 1
ATOM 824 C CA . GLY A 1 106 ? -22.92100 9.00300 -34.64400 1.000 12.02000 105 GLY A CA 1
ATOM 825 C C . GLY A 1 106 ? -23.77300 8.06100 -33.82800 1.000 12.54000 105 GLY A C 1
ATOM 826 O O . GLY A 1 106 ? -23.35200 7.59400 -32.77300 1.000 12.38000 105 GLY A O 1
ATOM 827 N N . ILE A 1 107 ? -25.00100 7.81300 -34.29300 1.000 12.80000 106 ILE A N 1
ATOM 828 C CA . ILE A 1 107 ? -25.93800 6.98600 -33.53800 1.000 12.10000 106 ILE A CA 1
ATOM 829 C C . ILE A 1 107 ? -26.60600 5.97800 -34.45700 1.000 12.14000 106 ILE A C 1
ATOM 830 O O . ILE A 1 107 ? -27.20300 6.36700 -35.46500 1.000 12.10000 106 ILE A O 1
ATOM 835 N N . SER A 1 108 ? -26.58000 4.70700 -34.06800 1.000 12.85000 107 SER A N 1
ATOM 836 C CA . SER A 1 108 ? -27.51400 3.72400 -34.61800 1.000 12.46000 107 SER A CA 1
ATOM 837 C C . SER A 1 108 ? -28.67100 3.52800 -33.65000 1.000 12.94000 107 SER A C 1
ATOM 838 O O . SER A 1 108 ? -28.47600 3.43400 -32.43700 1.000 14.13000 107 SER A O 1
ATOM 841 N N . PHE A 1 109 ? -29.88500 3.48800 -34.19500 1.000 14.00000 108 PHE A N 1
ATOM 842 C CA . PHE A 1 109 ? -31.09300 3.36900 -33.39600 1.000 13.52000 108 PHE A CA 1
ATOM 843 C C . PHE A 1 109 ? -31.65300 1.95900 -33.46900 1.000 14.77000 108 PHE A C 1
ATOM 844 O O . PHE A 1 109 ? -31.80600 1.39800 -34.56400 1.000 15.35000 108 PHE A O 1
ATOM 852 N N . ALA A 1 110 ? -31.99200 1.41300 -32.30700 1.000 11.45000 109 ALA A N 1
ATOM 853 C CA . ALA A 1 110 ? -32.65700 0.12600 -32.19500 1.000 13.52000 109 ALA A CA 1
ATOM 854 C C . ALA A 1 110 ? -34.02000 0.30300 -31.53800 1.000 17.49000 109 ALA A C 1
ATOM 855 O O . ALA A 1 110 ? -34.27400 1.28000 -30.83400 1.000 14.75000 109 ALA A O 1
ATOM 857 N N . SER A 1 111 ? -34.91500 -0.65700 -31.78100 1.000 17.01000 110 SER A N 1
ATOM 858 C CA . SER A 1 111 ? -36.25500 -0.55400 -31.22500 1.000 18.96000 110 SER A CA 1
ATOM 859 C C . SER A 1 111 ? -36.39600 -1.28600 -29.90000 1.000 16.76000 110 SER A C 1
ATOM 860 O O . SER A 1 111 ? -37.33600 -1.00400 -29.15100 1.000 17.29000 110 SER A O 1
ATOM 863 N N . GLY A 1 112 ? -35.46200 -2.16800 -29.56300 1.000 17.14000 111 GLY A N 1
ATOM 864 C CA . GLY A 1 112 ? -35.63800 -3.05100 -28.43100 1.000 16.71000 111 GLY A CA 1
ATOM 865 C C . GLY A 1 112 ? -36.47100 -4.27400 -28.79600 1.000 19.11000 111 GLY A C 1
ATOM 866 O O . GLY A 1 112 ? -37.12200 -4.34600 -29.84300 1.000 20.23000 111 GLY A O 1
ATOM 867 N N . TRP A 1 113 ? -36.43600 -5.26000 -27.90500 1.000 19.44000 112 TRP A N 1
ATOM 868 C CA . TRP A 1 113 ? -37.15600 -6.51000 -28.14600 1.000 19.54000 112 TRP A CA 1
ATOM 869 C C . TRP A 1 113 ? -37.46700 -7.24500 -26.85000 1.000 25.48000 112 TRP A C 1
ATOM 870 O O . TRP A 1 113 ? -38.40900 -8.04600 -26.79700 1.000 23.45000 112 TRP A O 1
ATOM 881 N N . ASN A 1 114 ? -36.66800 -7.00700 -25.81400 1.000 21.55000 113 ASN A N 1
ATOM 882 C CA . ASN A 1 114 ? -36.82300 -7.70600 -24.54500 1.000 22.78000 113 ASN A CA 1
ATOM 883 C C . ASN A 1 114 ? -37.74400 -6.89800 -23.64100 1.000 23.02000 113 ASN A C 1
ATOM 884 O O . ASN A 1 114 ? -37.38300 -5.77500 -23.24800 1.000 18.87000 113 ASN A O 1
ATOM 889 N N . PRO A 1 115 ? -38.92900 -7.40500 -23.28800 1.000 21.06000 114 PRO A N 1
ATOM 890 C CA . PRO A 1 115 ? -39.83500 -6.60800 -22.44400 1.000 20.31000 114 PRO A CA 1
ATOM 891 C C . PRO A 1 115 ? -39.23000 -6.23600 -21.10300 1.000 20.05000 114 PRO A C 1
ATOM 892 O O . PRO A 1 115 ? -39.67900 -5.26700 -20.48100 1.000 20.96000 114 PRO A O 1
ATOM 896 N N . ASN A 1 116 ? -38.21900 -6.97200 -20.63400 1.000 21.74000 115 ASN A N 1
ATOM 897 C CA . ASN A 1 116 ? -37.59400 -6.62100 -19.36600 1.000 20.01000 115 ASN A CA 1
ATOM 898 C C . ASN A 1 116 ? -36.88500 -5.26900 -19.44000 1.000 19.41000 115 ASN A C 1
ATOM 899 O O . ASN A 1 116 ? -36.88300 -4.52400 -18.45500 1.000 19.44000 115 ASN A O 1
ATOM 904 N N . ASP A 1 117 ? -36.29000 -4.93900 -20.58900 1.000 19.22000 116 ASP A N 1
ATOM 905 C CA . ASP A 1 117 ? -35.67100 -3.62400 -20.74500 1.000 19.09000 116 ASP A CA 1
ATOM 906 C C . ASP A 1 117 ? -36.70700 -2.52600 -20.64200 1.000 19.88000 116 ASP A C 1
ATOM 907 O O . ASP A 1 117 ? -36.40800 -1.41300 -20.19000 1.000 19.51000 116 ASP A O 1
ATOM 912 N N . PHE A 1 118 ? -37.93600 -2.82600 -21.03600 1.000 18.52000 117 PHE A N 1
ATOM 913 C CA . PHE A 1 118 ? -38.98400 -1.82700 -21.02700 1.000 18.71000 117 PHE A CA 1
ATOM 914 C C . PHE A 1 118 ? -39.56700 -1.60100 -19.63800 1.000 18.59000 117 PHE A C 1
ATOM 915 O O . PHE A 1 118 ? -40.54400 -0.86600 -19.51500 1.000 20.88000 117 PHE A O 1
ATOM 923 N N . ALA A 1 119 ? -38.94200 -2.14400 -18.58800 1.000 17.91000 118 ALA A N 1
ATOM 924 C CA . ALA A 1 119 ? -39.12700 -1.56900 -17.26300 1.000 20.31000 118 ALA A CA 1
ATOM 925 C C . ALA A 1 119 ? -38.84100 -0.07000 -17.27900 1.000 19.99000 118 ALA A C 1
ATOM 926 O O . ALA A 1 119 ? -39.45000 0.69400 -16.52100 1.000 19.69000 118 ALA A O 1
ATOM 928 N N . LEU A 1 120 ? -37.93200 0.37800 -18.15400 1.000 21.03000 119 LEU A N 1
ATOM 929 C CA . LEU A 1 120 ? -37.62600 1.79700 -18.29100 1.000 18.46000 119 LEU A CA 1
ATOM 930 C C . LEU A 1 120 ? -38.68300 2.57500 -19.06500 1.000 21.35000 119 LEU A C 1
ATOM 931 O O . LEU A 1 120 ? -38.67000 3.81200 -19.02100 1.000 24.41000 119 LEU A O 1
ATOM 936 N N . ALA A 1 121 ? -39.57700 1.89000 -19.78400 1.000 21.88000 120 ALA A N 1
ATOM 937 C CA . ALA A 1 121 ? -40.61400 2.54400 -20.58700 1.000 21.38000 120 ALA A CA 1
ATOM 938 C C . ALA A 1 121 ? -41.79600 1.58900 -20.66400 1.000 21.27000 120 ALA A C 1
ATOM 939 O O . ALA A 1 121 ? -42.05200 0.96500 -21.70500 1.000 21.64000 120 ALA A O 1
ATOM 941 N N . PRO A 1 122 ? -42.53100 1.43500 -19.56200 1.000 23.61000 121 PRO A N 1
ATOM 942 C CA . PRO A 1 122 ? -43.48700 0.32100 -19.45200 1.000 24.32000 121 PRO A CA 1
ATOM 943 C C . PRO A 1 122 ? -44.70900 0.46800 -20.33700 1.000 27.06000 121 PRO A C 1
ATOM 944 O O . PRO A 1 122 ? -45.41600 -0.52300 -20.55200 1.000 29.55000 121 PRO A O 1
ATOM 948 N N . GLN A 1 123 ? -44.98700 1.65500 -20.86100 1.000 24.89000 122 GLN A N 1
ATOM 949 C CA . GLN A 1 123 ? -46.09000 1.82700 -21.79300 1.000 26.01000 122 GLN A CA 1
ATOM 950 C C . GLN A 1 123 ? -45.62900 1.83300 -23.23900 1.000 26.15000 122 GLN A C 1
ATOM 951 O O . GLN A 1 123 ? -46.44100 2.04900 -24.14000 1.000 25.07000 122 GLN A O 1
ATOM 957 N N . SER A 1 124 ? -44.34400 1.58200 -23.49100 1.000 24.52000 123 SER A N 1
ATOM 958 C CA . SER A 1 124 ? -43.80000 1.71100 -24.83100 1.000 24.18000 123 SER A CA 1
ATOM 959 C C . SER A 1 124 ? -43.49300 0.37900 -25.51300 1.000 23.54000 123 SER A C 1
ATOM 960 O O . SER A 1 124 ? -42.97200 0.38700 -26.63400 1.000 25.02000 123 SER A O 1
ATOM 963 N N . PHE A 1 125 ? -43.82900 -0.75700 -24.90200 1.000 24.03000 124 PHE A N 1
ATOM 964 C CA . PHE A 1 125 ? -43.57000 -2.05900 -25.50900 1.000 23.88000 124 PHE A CA 1
ATOM 965 C C . PHE A 1 125 ? -44.78400 -2.51600 -26.31000 1.000 28.13000 124 PHE A C 1
ATOM 966 O O . PHE A 1 125 ? -45.90100 -2.56400 -25.78600 1.000 32.13000 124 PHE A O 1
ATOM 974 N N . GLY A 1 126 ? -44.55600 -2.87600 -27.56400 1.000 30.52000 125 GLY A N 1
ATOM 975 C CA . GLY A 1 126 ? -45.64000 -3.24900 -28.45100 1.000 30.37000 125 GLY A CA 1
ATOM 976 C C . GLY A 1 126 ? -45.62700 -2.36200 -29.67200 1.000 30.15000 125 GLY A C 1
ATOM 977 O O . GLY A 1 126 ? -45.59600 -2.85200 -30.80500 1.000 35.00000 125 GLY A O 1
ATOM 978 N N . ASN A 1 127 ? -45.61500 -1.04600 -29.43500 1.000 29.88000 126 ASN A N 1
ATOM 979 C CA . ASN A 1 127 ? -45.47600 -0.03300 -30.47200 1.000 31.74000 126 ASN A CA 1
ATOM 980 C C . ASN A 1 127 ? -44.03500 0.44400 -30.62800 1.000 29.52000 126 ASN A C 1
ATOM 981 O O . ASN A 1 127 ? -43.80200 1.51000 -31.20600 1.000 28.34000 126 ASN A O 1
ATOM 986 N N . HIS A 1 128 ? -43.06500 -0.32900 -30.13700 1.000 26.65000 127 HIS A N 1
ATOM 987 C CA . HIS A 1 128 ? -41.71100 0.21100 -30.03200 1.000 22.19000 127 HIS A CA 1
ATOM 988 C C . HIS A 1 128 ? -41.04700 0.39000 -31.39700 1.000 25.96000 127 HIS A C 1
ATOM 989 O O . HIS A 1 128 ? -40.17800 1.25700 -31.54800 1.000 17.30000 127 HIS A O 1
ATOM 996 N N . ARG A 1 129 ? -41.42200 -0.39200 -32.40700 1.000 26.08000 128 ARG A N 1
ATOM 997 C CA . ARG A 1 129 ? -40.78000 -0.18800 -33.70200 1.000 22.98000 128 ARG A CA 1
ATOM 998 C C . ARG A 1 129 ? -41.22800 1.12500 -34.32900 1.000 27.09000 128 ARG A C 1
ATOM 999 O O . ARG A 1 129 ? -40.40000 1.89200 -34.83300 1.000 24.90000 128 ARG A O 1
ATOM 1007 N N . GLU A 1 130 ? -42.52700 1.43100 -34.26000 1.000 28.55000 129 GLU A N 1
ATOM 1008 C CA . GLU A 1 130 ? -42.99700 2.71800 -34.76000 1.000 30.46000 129 GLU A CA 1
ATOM 1009 C C . GLU A 1 130 ? -42.56700 3.86500 -33.84900 1.000 23.52000 129 GLU A C 1
ATOM 1010 O O . GLU A 1 130 ? -42.25900 4.96200 -34.33200 1.000 30.44000 129 GLU A O 1
ATOM 1016 N N . LEU A 1 131 ? -42.55600 3.64500 -32.53200 1.000 23.41000 130 LEU A N 1
ATOM 1017 C CA . LEU A 1 131 ? -42.02200 4.65000 -31.62200 1.000 24.43000 130 LEU A CA 1
ATOM 1018 C C . LEU A 1 131 ? -40.60000 5.02100 -32.01000 1.000 21.00000 130 LEU A C 1
ATOM 1019 O O . LEU A 1 131 ? -40.23500 6.20100 -32.00600 1.000 24.93000 130 LEU A O 1
ATOM 1024 N N . MET A 1 132 ? -39.79000 4.01900 -32.37400 1.000 21.00000 131 MET A N 1
ATOM 1025 C CA . MET A 1 132 ? -38.41800 4.30300 -32.79200 1.000 17.21000 131 MET A CA 1
ATOM 1026 C C . MET A 1 132 ? -38.39000 5.19900 -34.02300 1.000 21.48000 131 MET A C 1
ATOM 1027 O O . MET A 1 132 ? -37.72000 6.23700 -34.03300 1.000 20.16000 131 MET A O 1
ATOM 1032 N N . PHE A 1 133 ? -39.13200 4.83600 -35.07000 1.000 20.91000 132 PHE A N 1
ATOM 1033 C CA . PHE A 1 133 ? -39.05900 5.63400 -36.29100 1.000 20.65000 132 PHE A CA 1
ATOM 1034 C C . PHE A 1 133 ? -39.57600 7.04300 -36.05400 1.000 23.26000 132 PHE A C 1
ATOM 1035 O O . PHE A 1 133 ? -38.98500 8.02300 -36.53300 1.000 23.44000 132 PHE A O 1
ATOM 1043 N N . GLN A 1 134 ? -40.67100 7.17000 -35.30600 1.000 23.42000 133 GLN A N 1
ATOM 1044 C CA . GLN A 1 134 ? -41.16100 8.49800 -34.95900 1.000 24.79000 133 GLN A CA 1
ATOM 1045 C C . GLN A 1 134 ? -40.12200 9.26400 -34.15500 1.000 25.88000 133 GLN A C 1
ATOM 1046 O O . GLN A 1 134 ? -39.89600 10.45800 -34.39000 1.000 23.45000 133 GLN A O 1
ATOM 1052 N N . GLY A 1 135 ? -39.44500 8.57300 -33.23100 1.000 22.68000 134 GLY A N 1
ATOM 1053 C CA . GLY A 1 135 ? -38.43300 9.22600 -32.41900 1.000 21.04000 134 GLY A CA 1
ATOM 1054 C C . GLY A 1 135 ? -37.20500 9.64300 -33.19700 1.000 17.62000 134 GLY A C 1
ATOM 1055 O O . GLY A 1 135 ? -36.58500 10.65500 -32.85900 1.000 17.27000 134 GLY A O 1
ATOM 1056 N N . ILE A 1 136 ? -36.82800 8.88100 -34.22900 1.000 18.26000 135 ILE A N 1
ATOM 1057 C CA . ILE A 1 136 ? -35.67900 9.27600 -35.04500 1.000 15.97000 135 ILE A CA 1
ATOM 1058 C C . ILE A 1 136 ? -35.96400 10.59500 -35.73700 1.000 19.03000 135 ILE A C 1
ATOM 1059 O O . ILE A 1 136 ? -35.10000 11.47000 -35.81800 1.000 15.97000 135 ILE A O 1
ATOM 1064 N N . GLU A 1 137 ? -37.18700 10.75800 -36.23900 1.000 21.25000 136 GLU A N 1
ATOM 1065 C CA . GLU A 1 137 ? -37.53900 12.02200 -36.87300 1.000 21.40000 136 GLU A CA 1
ATOM 1066 C C . GLU A 1 137 ? -37.48000 13.17500 -35.87800 1.000 18.73000 136 GLU A C 1
ATOM 1067 O O . GLU A 1 137 ? -36.97100 14.25300 -36.20300 1.000 20.63000 136 GLU A O 1
ATOM 1073 N N . THR A 1 138 ? -37.93500 12.94800 -34.64200 1.000 18.49000 137 THR A N 1
ATOM 1074 C CA . THR A 1 138 ? -37.85000 13.97800 -33.60800 1.000 17.41000 137 THR A CA 1
ATOM 1075 C C . THR A 1 138 ? -36.40500 14.31200 -33.28600 1.000 16.84000 137 THR A C 1
ATOM 1076 O O . THR A 1 138 ? -36.03300 15.49300 -33.16500 1.000 17.37000 137 THR A O 1
ATOM 1080 N N . VAL A 1 139 ? -35.57400 13.27600 -33.14500 1.000 15.87000 138 VAL A N 1
ATOM 1081 C CA . VAL A 1 139 ? -34.15300 13.48900 -32.88800 1.000 17.95000 138 VAL A CA 1
ATOM 1082 C C . VAL A 1 139 ? -33.53700 14.34200 -33.99100 1.000 16.09000 138 VAL A C 1
ATOM 1083 O O . VAL A 1 139 ? -32.78200 15.28600 -33.72300 1.000 16.16000 138 VAL A O 1
ATOM 1087 N N . ARG A 1 140 ? -33.83000 14.00200 -35.25000 1.000 17.90000 139 ARG A N 1
ATOM 1088 C CA . ARG A 1 140 ? -33.27400 14.73800 -36.38400 1.000 18.25000 139 ARG A CA 1
ATOM 1089 C C . ARG A 1 140 ? -33.72600 16.19100 -36.37800 1.000 16.80000 139 ARG A C 1
ATOM 1090 O O . ARG A 1 140 ? -32.90500 17.10200 -36.52900 1.000 19.39000 139 ARG A O 1
ATOM 1098 N N . LYS A 1 141 ? -35.02700 16.42500 -36.20300 1.000 18.16000 140 LYS A N 1
ATOM 1099 C CA . LYS A 1 141 ? -35.53900 17.79300 -36.14700 1.000 18.38000 140 LYS A CA 1
ATOM 1100 C C . LYS A 1 141 ? -34.82600 18.59800 -35.07100 1.000 18.25000 140 LYS A C 1
ATOM 1101 O O . LYS A 1 141 ? -34.36700 19.72300 -35.32100 1.000 19.87000 140 LYS A O 1
ATOM 1107 N N . LEU A 1 142 ? -34.74200 18.03600 -33.85900 1.000 17.34000 141 LEU A N 1
ATOM 1108 C CA . LEU A 1 142 ? -34.07400 18.72100 -32.75900 1.000 16.17000 141 LEU A CA 1
ATOM 1109 C C . LEU A 1 142 ? -32.59700 18.95300 -33.05500 1.000 16.52000 141 LEU A C 1
ATOM 1110 O O . LEU A 1 142 ? -32.06800 20.03300 -32.77400 1.000 17.05000 141 LEU A O 1
ATOM 1115 N N . TRP A 1 143 ? -31.91200 17.95600 -33.62500 1.000 15.04000 142 TRP A N 1
ATOM 1116 C CA . TRP A 1 143 ? -30.49800 18.13100 -33.95900 1.000 15.79000 142 TRP A CA 1
ATOM 1117 C C . TRP A 1 143 ? -30.30200 19.31400 -34.89700 1.000 16.14000 142 TRP A C 1
ATOM 1118 O O . TRP A 1 143 ? -29.35000 20.09200 -34.74500 1.000 17.70000 142 TRP A O 1
ATOM 1129 N N . ARG A 1 144 ? -31.20700 19.46800 -35.85300 1.000 18.49000 143 ARG A N 1
ATOM 1130 C CA . ARG A 1 144 ? -31.17200 20.53500 -36.83900 1.000 20.23000 143 ARG A CA 1
ATOM 1131 C C . ARG A 1 144 ? -31.63300 21.87300 -36.28100 1.000 23.24000 143 ARG A C 1
ATOM 1132 O O . ARG A 1 144 ? -31.77600 22.81900 -37.06000 1.000 25.91000 143 ARG A O 1
ATOM 1140 N N . GLY A 1 145 ? -31.88300 21.98000 -34.97800 1.000 20.26000 144 GLY A N 1
ATOM 1141 C CA . GLY A 1 145 ? -32.25100 23.25500 -34.38500 1.000 20.68000 144 GLY A CA 1
ATOM 1142 C C . GLY A 1 145 ? -33.71200 23.62400 -34.49400 1.000 21.76000 144 GLY A C 1
ATOM 1143 O O . GLY A 1 145 ? -34.07700 24.75700 -34.13900 1.000 20.41000 144 GLY A O 1
ATOM 1144 N N . GLU A 1 146 ? -34.55900 22.72000 -34.97500 1.000 20.70000 145 GLU A N 1
ATOM 1145 C CA . GLU A 1 146 ? -35.98500 23.00900 -35.02900 1.000 20.37000 145 GLU A CA 1
ATOM 1146 C C . GLU A 1 146 ? -36.58700 23.00200 -33.62900 1.000 22.12000 145 GLU A C 1
ATOM 1147 O O . GLU A 1 146 ? -36.06400 22.38000 -32.69500 1.000 20.29000 145 GLU A O 1
ATOM 1153 N N . PHE A 1 147 ? -37.69900 23.72300 -33.49200 1.000 21.38000 146 PHE A N 1
ATOM 1154 C CA . PHE A 1 147 ? -38.58600 23.57300 -32.35300 1.000 20.96000 146 PHE A CA 1
ATOM 1155 C C . PHE A 1 147 ? -39.52100 22.38900 -32.58900 1.000 23.12000 146 PHE A C 1
ATOM 1156 O O . PHE A 1 147 ? -39.94100 22.11500 -33.71700 1.000 26.36000 146 PHE A O 1
ATOM 1164 N N . ILE A 1 148 ? -39.84300 21.68100 -31.51000 1.000 21.19000 147 ILE A N 1
ATOM 1165 C CA . ILE A 1 148 ? -40.85900 20.63900 -31.55500 1.000 25.43000 147 ILE A CA 1
ATOM 1166 C C . ILE A 1 148 ? -41.94200 20.96900 -30.53700 1.000 26.22000 147 ILE A C 1
ATOM 1167 O O . ILE A 1 148 ? -41.72100 21.68600 -29.56000 1.000 24.83000 147 ILE A O 1
ATOM 1172 N N . GLN A 1 149 ? -43.13500 20.43500 -30.78000 1.000 27.47000 148 GLN A N 1
ATOM 1173 C CA . GLN A 1 149 ? -44.26500 20.63800 -29.88600 1.000 31.03000 148 GLN A CA 1
ATOM 1174 C C . GLN A 1 149 ? -44.38900 19.43800 -28.95500 1.000 27.09000 148 GLN A C 1
ATOM 1175 O O . GLN A 1 149 ? -44.37100 18.29000 -29.41100 1.000 33.89000 148 GLN A O 1
ATOM 1181 N N . VAL A 1 150 ? -44.47900 19.71100 -27.65000 1.000 29.41000 149 VAL A N 1
ATOM 1182 C CA . VAL A 1 150 ? -44.58400 18.68600 -26.61800 1.000 29.29000 149 VAL A CA 1
ATOM 1183 C C . VAL A 1 150 ? -45.50500 19.18200 -25.51100 1.000 31.83000 149 VAL A C 1
ATOM 1184 O O . VAL A 1 150 ? -45.61400 20.38400 -25.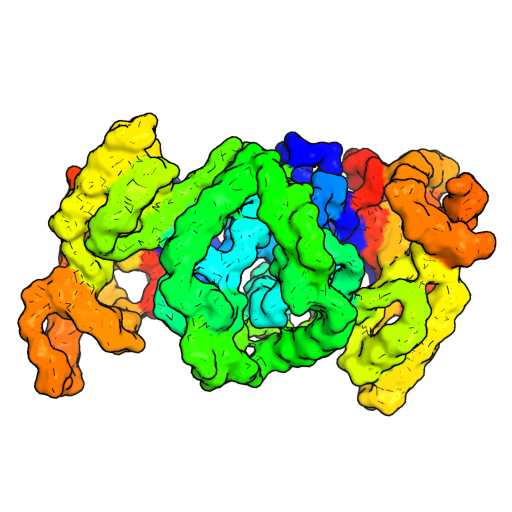25600 1.000 31.69000 149 VAL A O 1
ATOM 1188 N N . GLN A 1 151 ? -46.14500 18.24000 -24.82400 1.000 32.57000 150 GLN A N 1
ATOM 1189 C CA . GLN A 1 151 ? -46.97900 18.57700 -23.67900 1.000 33.59000 150 GLN A CA 1
ATOM 1190 C C . GLN A 1 151 ? -46.10800 18.74500 -22.44400 1.000 28.71000 150 GLN A C 1
ATOM 1191 O O . GLN A 1 151 ? -45.22900 17.91800 -22.18400 1.000 30.21000 150 GLN A O 1
ATOM 1197 N N . ASN A 1 152 ? -46.34800 19.80900 -21.68200 1.000 28.27000 151 ASN A N 1
ATOM 1198 C CA . ASN A 1 152 ? -45.59500 20.04500 -20.45800 1.000 28.74000 151 ASN A CA 1
ATOM 1199 C C . ASN A 1 152 ? -46.33500 19.40600 -19.28100 1.000 28.62000 151 ASN A C 1
ATOM 1200 O O . ASN A 1 152 ? -47.29600 18.65300 -19.46300 1.000 31.78000 151 ASN A O 1
ATOM 1205 N N . GLY A 1 153 ? -45.89600 19.70000 -18.05800 1.000 26.18000 152 GLY A N 1
ATOM 1206 C CA . GLY A 1 153 ? -46.38400 18.97300 -16.89800 1.000 27.26000 152 GLY A CA 1
ATOM 1207 C C . GLY A 1 153 ? -47.80500 19.30300 -16.49000 1.000 33.54000 152 GLY A C 1
ATOM 1208 O O . GLY A 1 153 ? -48.34600 18.62300 -15.61100 1.000 32.10000 152 GLY A O 1
ATOM 1209 N N . VAL A 1 154 ? -48.41500 20.32200 -17.09400 1.000 35.02000 153 VAL A N 1
ATOM 1210 C CA . VAL A 1 154 ? -49.79000 20.69700 -16.78600 1.000 33.59000 153 VAL A CA 1
ATOM 1211 C C . VAL A 1 154 ? -50.68000 20.60200 -18.02400 1.000 34.81000 153 VAL A C 1
ATOM 1212 O O . VAL A 1 154 ? -51.74000 21.21800 -18.08100 1.000 39.82000 153 VAL A O 1
ATOM 1216 N N . GLY A 1 155 ? -50.25600 19.82600 -19.01700 1.000 32.23000 154 GLY A N 1
ATOM 1217 C CA . GLY A 1 155 ? -51.06300 19.53300 -20.17800 1.000 33.33000 154 GLY A CA 1
ATOM 1218 C C . GLY A 1 155 ? -51.04200 20.57300 -21.27400 1.000 37.81000 154 GLY A C 1
ATOM 1219 O O . GLY A 1 155 ? -51.77800 20.42100 -22.25800 1.000 42.59000 154 GLY A O 1
ATOM 1220 N N . LYS A 1 156 ? -50.22700 21.61600 -21.14600 1.000 36.81000 155 LYS A N 1
ATOM 1221 C CA . LYS A 1 156 ? -50.16300 22.67300 -22.14500 1.000 36.08000 155 LYS A CA 1
ATOM 1222 C C . LYS A 1 156 ? -49.13700 22.31400 -23.21000 1.000 39.64000 155 LYS A C 1
ATOM 1223 O O . LYS A 1 156 ? -48.03200 21.85800 -22.89200 1.000 38.35000 155 LYS A O 1
ATOM 1229 N N . SER A 1 157 ? -49.51000 22.50700 -24.47100 1.000 37.56000 156 SER A N 1
ATOM 1230 C CA . SER A 1 157 ? -48.57200 22.31200 -25.56400 1.000 36.08000 156 SER A CA 1
ATOM 1231 C C . SER A 1 157 ? -47.53800 23.42800 -25.54800 1.000 37.05000 156 SER A C 1
ATOM 1232 O O . SER A 1 157 ? -47.88400 24.60400 -25.40400 1.000 35.45000 156 SER A O 1
ATOM 1235 N N . ILE A 1 158 ? -46.26000 23.06000 -25.66300 1.000 34.30000 157 ILE A N 1
ATOM 1236 C CA . ILE A 1 158 ? -45.17700 24.03000 -25.70600 1.000 32.78000 157 ILE A CA 1
ATOM 1237 C C . ILE A 1 158 ? -44.23900 23.67900 -26.85000 1.000 27.99000 157 ILE A C 1
ATOM 1238 O O . ILE A 1 158 ? -44.22700 22.55900 -27.35900 1.000 28.02000 157 ILE A O 1
ATOM 1243 N N . SER A 1 159 ? -43.43700 24.66600 -27.23900 1.000 27.74000 158 SER A N 1
ATOM 1244 C CA . SER A 1 159 ? -42.49400 24.56000 -28.34700 1.000 29.58000 158 SER A CA 1
ATOM 1245 C C . SER A 1 159 ? -41.08500 24.72000 -27.78900 1.000 22.93000 158 SER A C 1
ATOM 1246 O O . SER A 1 159 ? -40.76600 25.75900 -27.19900 1.000 26.21000 158 SER A O 1
ATOM 1249 N N . VAL A 1 160 ? -40.24900 23.68600 -27.95300 1.000 22.41000 159 VAL A N 1
ATOM 1250 C CA . VAL A 1 160 ? -38.93000 23.65500 -27.32900 1.000 22.87000 159 VAL A CA 1
ATOM 1251 C C . VAL A 1 160 ? -37.87100 23.29200 -28.35900 1.000 17.76000 159 VAL A C 1
ATOM 1252 O O . VAL A 1 160 ? -38.13600 22.58100 -29.33500 1.000 18.41000 159 VAL A O 1
ATOM 1256 N N . GLN A 1 161 ? -36.67300 23.84200 -28.15200 1.000 17.89000 160 GLN A N 1
ATOM 1257 C CA . GLN A 1 161 ? -35.43800 23.37500 -28.76800 1.000 17.58000 160 GLN A CA 1
ATOM 1258 C C . GLN A 1 161 ? -34.61200 22.62000 -27.73800 1.000 16.56000 160 GLN A C 1
ATOM 1259 O O . GLN A 1 161 ? -34.75500 22.81700 -26.53200 1.000 15.68000 160 GLN A O 1
ATOM 1265 N N . ALA A 1 162 ? -33.70600 21.78100 -28.23300 1.000 15.45000 161 ALA A N 1
ATOM 1266 C CA . ALA A 1 162 ? -32.74400 21.09700 -27.37700 1.000 15.00000 161 ALA A CA 1
ATOM 1267 C C . ALA A 1 162 ? -31.40100 21.82000 -27.37200 1.000 16.44000 161 ALA A C 1
ATOM 1268 O O . ALA A 1 162 ? -30.95500 22.32800 -28.40300 1.000 17.25000 161 ALA A O 1
ATOM 1270 N N . PHE A 1 163 ? -30.74600 21.82400 -26.21300 1.000 14.50000 162 PHE A N 1
ATOM 1271 C CA . PHE A 1 163 ? -29.43200 22.42100 -26.01600 1.000 14.38000 162 PHE A CA 1
ATOM 1272 C C . PHE A 1 163 ? -28.50200 21.44200 -25.31000 1.000 15.28000 162 PHE A C 1
ATOM 1273 O O . PHE A 1 163 ? -28.95900 20.55600 -24.58800 1.000 15.43000 162 PHE A O 1
ATOM 1281 N N . PRO A 1 164 ? -27.18600 21.55800 -25.52300 1.000 14.20000 163 PRO A N 1
ATOM 1282 C CA . PRO A 1 164 ? -26.51900 22.52700 -26.39500 1.000 13.71000 163 PRO A CA 1
ATOM 1283 C C . PRO A 1 164 ? -26.74100 22.24100 -27.87000 1.000 12.29000 163 PRO A C 1
ATOM 1284 O O . PRO A 1 164 ? -27.15100 21.14300 -28.24900 1.000 15.56000 163 PRO A O 1
ATOM 1288 N N . ARG A 1 165 ? -26.48500 23.24300 -28.70400 1.000 14.72000 164 ARG A N 1
ATOM 1289 C CA . ARG A 1 165 ? -26.54800 23.01400 -30.13200 1.000 14.12000 164 ARG A CA 1
ATOM 1290 C C . ARG A 1 165 ? -25.34800 22.17200 -30.55200 1.000 14.08000 164 ARG A C 1
ATOM 1291 O O . ARG A 1 165 ? -24.23600 22.37300 -30.04100 1.000 13.74000 164 ARG A O 1
ATOM 1299 N N . PRO A 1 166 ? -25.53900 21.22500 -31.45600 1.000 13.26000 165 PRO A N 1
ATOM 1300 C CA . PRO A 1 166 ? -24.43000 20.35000 -31.86500 1.000 12.85000 165 PRO A CA 1
ATOM 1301 C C . PRO A 1 166 ? -23.41200 21.08700 -32.72100 1.000 15.36000 165 PRO A C 1
ATOM 1302 O O . PRO A 1 166 ? -23.61100 22.22000 -33.16600 1.000 14.15000 165 PRO A O 1
ATOM 1306 N N . MET A 1 167 ? -22.27500 20.42200 -32.92000 1.000 14.22000 166 MET A N 1
ATOM 1307 C CA . MET A 1 167 ? -21.23800 20.91500 -33.82400 1.000 14.21000 166 MET A CA 1
ATOM 1308 C C . MET A 1 167 ? -21.46700 20.44600 -35.25500 1.000 15.04000 166 MET A C 1
ATOM 1309 O O . MET A 1 167 ? -21.25500 21.22200 -36.19800 1.000 15.98000 166 MET A O 1
ATOM 1314 N N . GLN A 1 168 ? -21.87500 19.18900 -35.43900 1.000 14.06000 167 GLN A N 1
ATOM 1315 C CA . GLN A 1 168 ? -22.22300 18.67900 -36.76500 1.000 14.11000 167 GLN A CA 1
ATOM 1316 C C . GLN A 1 168 ? -23.58500 19.20100 -37.21000 1.000 15.40000 167 GLN A C 1
ATOM 1317 O O . GLN A 1 168 ? -24.56100 19.12600 -36.46100 1.000 16.03000 167 GLN A O 1
ATOM 1323 N N . ALA A 1 169 ? -23.65000 19.72200 -38.43900 1.000 16.16000 168 ALA A N 1
ATOM 1324 C CA . ALA A 1 169 ? -24.92700 20.16700 -38.99700 1.000 16.48000 168 ALA A CA 1
ATOM 1325 C C . ALA A 1 169 ? -25.98800 19.07500 -38.95000 1.000 18.10000 168 ALA A C 1
ATOM 1326 O O . ALA A 1 169 ? -27.14000 19.31900 -38.56400 1.000 17.08000 168 ALA A O 1
ATOM 1328 N N . GLU A 1 170 ? -25.62100 17.85800 -39.35500 1.000 18.79000 169 GLU A N 1
ATOM 1329 C CA . GLU A 1 170 ? -26.53400 16.72900 -39.41200 1.000 20.37000 169 GLU A CA 1
ATOM 1330 C C . GLU A 1 170 ? -25.95800 15.57500 -38.60900 1.000 17.92000 169 GLU A C 1
ATOM 1331 O O . GLU A 1 170 ? -24.74000 15.35200 -38.60000 1.000 18.37000 169 GLU A O 1
ATOM 1337 N N . LEU A 1 171 ? -26.83700 14.85600 -37.93800 1.000 17.22000 170 LEU A N 1
ATOM 1338 C CA . LEU A 1 171 ? -26.42700 13.69600 -37.15800 1.000 15.76000 170 LEU A CA 1
ATOM 1339 C C . LEU A 1 171 ? -26.14500 12.50800 -38.07200 1.000 16.09000 170 LEU A C 1
ATOM 1340 O O . LEU A 1 171 ? -27.02400 12.11200 -38.85200 1.000 17.88000 170 LEU A O 1
ATOM 1345 N N . PRO A 1 172 ? -24.95900 11.89500 -38.00500 1.000 12.93000 171 PRO A N 1
ATOM 1346 C CA . PRO A 1 172 ? -24.76300 10.63700 -38.73500 1.000 16.05000 171 PRO A CA 1
ATOM 1347 C C . PRO A 1 172 ? -25.55600 9.55000 -38.03000 1.000 14.47000 171 PRO A C 1
ATOM 1348 O O . PRO A 1 172 ? -25.34300 9.30700 -36.84100 1.000 14.41000 171 PRO A O 1
ATOM 1352 N N . ASP A 1 173 ? -26.50100 8.91500 -38.73600 1.000 13.93000 172 ASP A N 1
ATOM 1353 C CA . ASP A 1 173 ? -27.32600 7.91700 -38.05400 1.000 14.86000 172 ASP A CA 1
ATOM 1354 C C . ASP A 1 173 ? -27.50400 6.65800 -38.89700 1.000 14.74000 172 ASP A C 1
ATOM 1355 O O . ASP A 1 173 ? -27.26200 6.63800 -40.10700 1.000 13.95000 172 ASP A O 1
ATOM 1360 N N . TRP A 1 174 ? -27.86200 5.59100 -38.18700 1.000 13.28000 173 TRP A N 1
ATOM 1361 C CA . TRP A 1 174 ? -28.05900 4.25300 -38.71600 1.000 14.82000 173 TRP A CA 1
ATOM 1362 C C . TRP A 1 174 ? -29.32300 3.67700 -38.09400 1.000 15.72000 173 TRP A C 1
ATOM 1363 O O . TRP A 1 174 ? -29.74500 4.08600 -37.01000 1.000 14.33000 173 TRP A O 1
ATOM 1374 N N . ILE A 1 175 ? -29.89800 2.67900 -38.77200 1.000 14.45000 174 ILE A N 1
ATOM 1375 C CA . ILE A 1 175 ? -30.94600 1.82700 -38.21900 1.000 15.64000 174 ILE A CA 1
ATOM 1376 C C . ILE A 1 175 ? -30.35500 0.45500 -37.94500 1.000 15.22000 174 ILE A C 1
ATOM 1377 O O . ILE A 1 175 ? -29.75100 -0.15100 -38.83800 1.000 15.97000 174 ILE A O 1
ATOM 1382 N N . THR A 1 176 ? -30.55000 -0.04600 -36.73300 1.000 13.12000 175 THR A N 1
ATOM 1383 C CA . THR A 1 176 ? -30.08300 -1.38700 -36.39500 1.000 15.62000 175 THR A CA 1
ATOM 1384 C C . THR A 1 176 ? -31.08100 -2.40700 -36.93100 1.000 17.99000 175 THR A C 1
ATOM 1385 O O . THR A 1 176 ? -32.29100 -2.25700 -36.73400 1.000 19.19000 175 THR A O 1
ATOM 1389 N N . VAL A 1 177 ? -30.57600 -3.42300 -37.63500 1.000 17.78000 176 VAL A N 1
ATOM 1390 C CA . VAL A 1 177 ? -31.42900 -4.34900 -38.37600 1.000 18.96000 176 VAL A CA 1
ATOM 1391 C C . VAL A 1 177 ? -30.73400 -5.70000 -38.42400 1.000 28.35000 176 VAL A C 1
ATOM 1392 O O . VAL A 1 177 ? -29.50200 -5.78200 -38.38200 1.000 22.66000 176 VAL A O 1
ATOM 1396 N N . VAL A 1 178 ? -31.52600 -6.77200 -38.50200 1.000 29.04000 177 VAL A N 1
ATOM 1397 C CA . VAL A 1 178 ? -30.95800 -8.08200 -38.80600 1.000 30.81000 177 VAL A CA 1
ATOM 1398 C C . VAL A 1 178 ? -31.25500 -8.41400 -40.26500 1.000 32.10000 177 VAL A C 1
ATOM 1399 O O . VAL A 1 178 ? -30.53400 -7.97000 -41.16500 1.000 33.59000 177 VAL A O 1
ATOM 1403 N N . ASN A 1 179 ? -32.32500 -9.16400 -40.52800 1.000 35.61000 178 ASN A N 1
ATOM 1404 C CA . ASN A 1 179 ? -32.59200 -9.62600 -41.88700 1.000 38.50000 178 ASN A CA 1
ATOM 1405 C C . ASN A 1 179 ? -33.93900 -9.17000 -42.43200 1.000 41.67000 178 ASN A C 1
ATOM 1406 O O . ASN A 1 179 ? -34.34900 -9.63700 -43.50200 1.000 44.97000 178 ASN A O 1
ATOM 1411 N N . ASN A 1 180 ? -34.63000 -8.27500 -41.74600 1.000 37.95000 179 ASN A N 1
ATOM 1412 C CA . ASN A 1 180 ? -35.92800 -7.81800 -42.22500 1.000 37.75000 179 ASN A CA 1
ATOM 1413 C C . ASN A 1 180 ? -35.77200 -6.87500 -43.41400 1.000 38.58000 179 ASN A C 1
ATOM 1414 O O . ASN A 1 180 ? -35.33100 -5.72900 -43.22800 1.000 34.76000 179 ASN A O 1
ATOM 1419 N N . PRO A 1 181 ? -36.15500 -7.28200 -44.62600 1.000 38.98000 180 PRO A N 1
ATOM 1420 C CA . PRO A 1 181 ? -35.88900 -6.43400 -45.79900 1.000 36.89000 180 PRO A CA 1
ATOM 1421 C C . PRO A 1 181 ? -36.60400 -5.09800 -45.77400 1.000 36.68000 180 PRO A C 1
ATOM 1422 O O . PRO A 1 181 ? -36.09400 -4.13200 -46.35800 1.000 35.92000 180 PRO A O 1
ATOM 1426 N N . GLU A 1 182 ? -37.77800 -5.00400 -45.14000 1.000 38.03000 181 GLU A N 1
ATOM 1427 C CA . GLU A 1 182 ? -38.48500 -3.72600 -45.13600 1.000 37.88000 181 GLU A CA 1
ATOM 1428 C C . GLU A 1 182 ? -37.74900 -2.68700 -44.30500 1.000 33.03000 181 GLU A C 1
ATOM 1429 O O . GLU A 1 182 ? -37.84900 -1.48900 -44.59100 1.000 31.40000 181 GLU A O 1
ATOM 1435 N N . THR A 1 183 ? -37.01800 -3.12300 -43.27300 1.000 35.66000 182 THR A N 1
ATOM 1436 C CA . THR A 1 183 ? -36.21800 -2.19100 -42.48100 1.000 34.24000 182 THR A CA 1
ATOM 1437 C C . THR A 1 183 ? -35.04800 -1.64100 -43.29200 1.000 30.08000 182 THR A C 1
ATOM 1438 O O . THR A 1 183 ? -34.72400 -0.44700 -43.20100 1.000 25.73000 182 THR A O 1
ATOM 1442 N N . TYR A 1 184 ? -34.39500 -2.49200 -44.09000 1.000 29.24000 183 TYR A N 1
ATOM 1443 C CA . TYR A 1 184 ? -33.38600 -1.99100 -45.01800 1.000 28.04000 183 TYR A CA 1
ATOM 1444 C C . TYR A 1 184 ? -33.97600 -0.96800 -45.98000 1.000 27.29000 183 TYR A C 1
ATOM 1445 O O . TYR A 1 184 ? -33.33900 0.04400 -46.28300 1.000 28.61000 183 TYR A O 1
ATOM 1454 N N . ILE A 1 185 ? -35.17900 -1.23300 -46.49800 1.000 31.53000 184 ILE A N 1
ATOM 1455 C CA . ILE A 1 185 ? -35.82300 -0.28700 -47.40200 1.000 32.29000 184 ILE A CA 1
ATOM 1456 C C . ILE A 1 185 ? -36.21800 0.98200 -46.65400 1.000 25.07000 184 ILE A C 1
ATOM 1457 O O . ILE A 1 185 ? -36.04200 2.09800 -47.16000 1.000 29.51000 184 ILE A O 1
ATOM 1462 N N . LYS A 1 186 ? -36.74400 0.82700 -45.43500 1.000 28.85000 185 LYS A N 1
ATOM 1463 C CA . LYS A 1 186 ? -37.07900 1.97400 -44.59400 1.000 29.48000 185 LYS A CA 1
ATOM 1464 C C . LYS A 1 186 ? -35.86000 2.84400 -44.33300 1.000 27.24000 185 LYS A C 1
ATOM 1465 O O . LYS A 1 186 ? -35.94200 4.07400 -44.37800 1.000 24.36000 185 LYS A O 1
ATOM 1471 N N . ALA A 1 187 ? -34.71600 2.22300 -44.04700 1.000 26.46000 186 ALA A N 1
ATOM 1472 C CA . ALA A 1 187 ? -33.51400 3.01100 -43.81400 1.000 23.47000 186 ALA A CA 1
ATOM 1473 C C . ALA A 1 187 ? -33.14000 3.81900 -45.05100 1.000 22.48000 186 ALA A C 1
ATOM 1474 O O . ALA A 1 187 ? -32.71600 4.97500 -44.93800 1.000 23.47000 186 ALA A O 1
ATOM 1476 N N . GLY A 1 188 ? -33.30900 3.23400 -46.24400 1.000 23.82000 187 GLY A N 1
ATOM 1477 C CA . GLY A 1 188 ? -33.00300 3.95700 -47.46600 1.000 28.14000 187 GLY A CA 1
ATOM 1478 C C . GLY A 1 188 ? -33.94800 5.12100 -47.69200 1.000 26.68000 187 GLY A C 1
ATOM 1479 O O . GLY A 1 188 ? -33.54000 6.18100 -48.17900 1.000 28.36000 187 GLY A O 1
ATOM 1480 N N . GLU A 1 189 ? -35.21600 4.94600 -47.31800 1.000 28.12000 188 GLU A N 1
ATOM 1481 C CA . GLU A 1 189 ? -36.18500 6.02900 -47.43100 1.000 29.49000 188 GLU A CA 1
ATOM 1482 C C . GLU A 1 189 ? -35.79200 7.21400 -46.55800 1.000 28.07000 188 GLU A C 1
ATOM 1483 O O . GLU A 1 189 ? -35.98000 8.37200 -46.94700 1.000 30.37000 188 GLU A O 1
ATOM 1489 N N . MET A 1 190 ? -35.23000 6.93900 -45.37900 1.000 28.38000 189 MET A N 1
ATOM 1490 C CA . MET A 1 190 ? -34.79200 7.96600 -44.44500 1.000 27.08000 189 MET A CA 1
ATOM 1491 C C . MET A 1 190 ? -33.37700 8.44500 -44.70500 1.000 23.16000 189 MET A C 1
ATOM 1492 O O . MET A 1 190 ? -32.91800 9.36900 -44.02400 1.000 24.66000 189 MET A O 1
ATOM 1497 N N . GLY A 1 191 ? -32.67400 7.85200 -45.66800 1.000 24.53000 190 GLY A N 1
ATOM 1498 C CA . GLY A 1 191 ? -31.29900 8.22900 -45.88200 1.000 26.76000 190 GLY A CA 1
ATOM 1499 C C . GLY A 1 191 ? -30.38100 7.80400 -44.76600 1.000 22.71000 190 GLY A C 1
ATOM 1500 O O . GLY A 1 191 ? -29.24100 8.27100 -44.71200 1.000 23.07000 190 GLY A O 1
ATOM 1501 N N . SER A 1 192 ? -30.86300 6.94800 -43.87200 1.000 21.38000 191 SER A N 1
ATOM 1502 C CA . SER A 1 192 ? -30.07400 6.47800 -42.74600 1.000 20.18000 191 SER A CA 1
ATOM 1503 C C . SER A 1 192 ? -29.14800 5.34200 -43.18700 1.000 21.78000 191 SER A C 1
ATOM 1504 O O . SER A 1 192 ? -29.30500 4.74400 -44.25700 1.000 21.72000 191 SER A O 1
ATOM 1507 N N . GLY A 1 193 ? -28.15700 5.04300 -42.34600 1.000 17.04000 192 GLY A N 1
ATOM 1508 C CA . GLY A 1 193 ? -27.35900 3.84600 -42.51400 1.000 16.65000 192 GLY A CA 1
ATOM 1509 C C . GLY A 1 193 ? -28.06700 2.60700 -42.00300 1.000 16.18000 192 GLY A C 1
ATOM 1510 O O . GLY A 1 193 ? -29.16400 2.65200 -41.45300 1.000 17.39000 192 GLY A O 1
ATOM 1511 N N . VAL A 1 194 ? -27.40800 1.46400 -42.17400 1.000 16.08000 193 VAL A N 1
ATOM 1512 C CA . VAL A 1 194 ? -27.86700 0.21500 -41.57400 1.000 16.58000 193 VAL A CA 1
ATOM 1513 C C . VAL A 1 194 ? -26.71400 -0.41000 -40.80100 1.000 15.21000 193 VAL A C 1
ATOM 1514 O O . VAL A 1 194 ? -25.57200 -0.43600 -41.27800 1.000 17.87000 193 VAL A O 1
ATOM 1518 N N . LEU A 1 195 ? -27.01100 -0.86900 -39.59100 1.000 16.26000 194 LEU A N 1
ATOM 1519 C CA . LEU A 1 195 ? -26.05900 -1.57200 -38.73400 1.000 13.11000 194 LEU A CA 1
ATOM 1520 C C . LEU A 1 195 ? -26.59200 -2.98000 -38.50500 1.000 16.36000 194 LEU A C 1
ATOM 1521 O O . LEU A 1 195 ? -27.67800 -3.15600 -37.94100 1.000 14.85000 194 LEU A O 1
ATOM 1526 N N . THR A 1 196 ? -25.82600 -3.98400 -38.91600 1.000 14.31000 195 THR A N 1
ATOM 1527 C CA . THR A 1 196 ? -26.35900 -5.34500 -38.91100 1.000 15.81000 195 THR A CA 1
ATOM 1528 C C . THR A 1 196 ? -25.27100 -6.31400 -38.44500 1.000 17.75000 195 THR A C 1
ATOM 1529 O O . THR A 1 196 ? -24.20900 -5.90500 -37.96100 1.000 16.77000 195 THR A O 1
ATOM 1533 N N . ASN A 1 197 ? -25.55500 -7.61200 -38.54400 1.000 16.98000 196 ASN A N 1
ATOM 1534 C CA . ASN A 1 197 ? -24.61700 -8.62500 -38.07500 1.000 15.76000 196 ASN A CA 1
ATOM 1535 C C . ASN A 1 197 ? -24.82200 -9.88600 -38.89200 1.000 20.27000 196 ASN A C 1
ATOM 1536 O O . ASN A 1 197 ? -25.72600 -9.95800 -39.72600 1.000 22.46000 196 ASN A O 1
ATOM 1541 N N . LEU A 1 198 ? -23.96700 -10.88700 -38.64100 1.000 17.93000 197 LEU A N 1
ATOM 1542 C CA . LEU A 1 198 ? -24.05200 -12.17800 -39.32600 1.000 19.93000 197 LEU A CA 1
ATOM 1543 C C . LEU A 1 198 ? -24.29500 -13.32800 -38.35800 1.000 26.17000 197 LEU A C 1
ATOM 1544 O O . LEU A 1 198 ? -24.05900 -14.48800 -38.71200 1.000 25.08000 197 LEU A O 1
ATOM 1549 N N . MET A 1 199 ? -24.73600 -13.03400 -37.13400 1.000 25.92000 198 MET A N 1
ATOM 1550 C CA . MET A 1 199 ? -25.13100 -14.09600 -36.21700 1.000 27.85000 198 MET A CA 1
ATOM 1551 C C . MET A 1 199 ? -26.40900 -14.78200 -36.67000 1.000 32.74000 198 MET A C 1
ATOM 1552 O O . MET A 1 199 ? -26.64500 -15.94300 -36.30300 1.000 35.42000 198 MET A O 1
ATOM 1557 N N . GLY A 1 200 ? -27.22300 -14.09600 -37.46800 1.000 33.44000 199 GLY A N 1
ATOM 1558 C CA . GLY A 1 200 ? -28.53100 -14.58300 -37.84600 1.000 34.23000 199 GLY A CA 1
ATOM 1559 C C . GLY A 1 200 ? -28.90000 -14.22500 -39.26800 1.000 36.31000 199 GLY A C 1
ATOM 1560 O O . GLY A 1 200 ? -30.04900 -13.86400 -39.54400 1.000 44.34000 199 GLY A O 1
ATOM 1561 N N . GLN A 1 201 ? -27.92900 -14.31000 -40.17300 1.000 34.08000 200 GLN A N 1
ATOM 1562 C CA . GLN A 1 201 ? -28.17600 -14.22700 -41.60500 1.000 32.85000 200 GLN A CA 1
ATOM 1563 C C . GLN A 1 201 ? -26.87700 -14.54400 -42.32500 1.000 37.41000 200 GLN A C 1
ATOM 1564 O O . GLN A 1 201 ? -25.79000 -14.44800 -41.74700 1.000 32.64000 200 GLN A O 1
ATOM 1570 N N . SER A 1 202 ? -27.01000 -14.92100 -43.59300 1.000 34.01000 201 SER A N 1
ATOM 1571 C CA . SER A 1 202 ? -25.88900 -15.27100 -44.45100 1.000 31.91000 201 SER A CA 1
ATOM 1572 C C . SER A 1 202 ? -25.33900 -14.04100 -45.15700 1.000 37.05000 201 SER A C 1
ATOM 1573 O O . SER A 1 202 ? -25.97900 -12.99000 -45.21800 1.000 35.69000 201 SER A O 1
ATOM 1576 N N . ILE A 1 203 ? -24.14600 -14.19700 -45.73100 1.000 33.13000 202 ILE A N 1
ATOM 1577 C CA . ILE A 1 203 ? -23.56000 -13.11200 -46.50700 1.000 37.23000 202 ILE A CA 1
ATOM 1578 C C . ILE A 1 203 ? -24.36600 -12.86700 -47.77600 1.000 36.99000 202 ILE A C 1
ATOM 1579 O O . ILE A 1 203 ? -24.46700 -11.72700 -48.24700 1.000 36.66000 202 ILE A O 1
ATOM 1584 N N . GLU A 1 204 ? -24.97700 -13.91500 -48.34000 1.000 38.29000 203 GLU A N 1
ATOM 1585 C CA . GLU A 1 204 ? -25.85400 -13.70700 -49.48900 1.000 38.00000 203 GLU A CA 1
ATOM 1586 C C . GLU A 1 204 ? -27.16700 -13.04900 -49.07200 1.000 35.50000 203 GLU A C 1
ATOM 1587 O O . GLU A 1 204 ? -27.67700 -12.17600 -49.78400 1.000 37.26000 203 GLU A O 1
ATOM 1593 N N . ASP A 1 205 ? -27.72800 -13.45800 -47.92800 1.000 35.73000 204 ASP A N 1
ATOM 1594 C CA . ASP A 1 205 ? -28.86900 -12.74700 -47.35400 1.000 36.99000 204 ASP A CA 1
ATOM 1595 C C . ASP A 1 205 ? -28.52900 -11.28300 -47.10900 1.000 37.69000 204 ASP A C 1
ATOM 1596 O O . ASP A 1 205 ? -29.31900 -10.38500 -47.42100 1.000 35.10000 204 ASP A O 1
ATOM 1601 N N . LEU A 1 206 ? -27.35900 -11.03000 -46.52000 1.000 35.95000 205 LEU A N 1
ATOM 1602 C CA . LEU A 1 206 ? -26.90700 -9.65800 -46.33000 1.000 33.63000 205 LEU A CA 1
ATOM 1603 C C . LEU A 1 206 ? -26.73200 -8.95400 -47.66900 1.000 35.47000 205 LEU A C 1
ATOM 1604 O O . LEU A 1 206 ? -27.14100 -7.80000 -47.83400 1.000 32.20000 205 LEU A O 1
ATOM 1609 N N . ALA A 1 207 ? -26.12900 -9.64000 -48.64600 1.000 35.18000 206 ALA A N 1
ATOM 1610 C CA . ALA A 1 207 ? -25.94900 -9.02900 -49.95800 1.000 33.83000 206 ALA A CA 1
ATOM 1611 C C . ALA A 1 207 ? -27.28700 -8.62100 -50.55600 1.000 34.04000 206 ALA A C 1
ATOM 1612 O O . ALA A 1 207 ? -27.40400 -7.55000 -51.16400 1.000 35.04000 206 ALA A O 1
ATOM 1614 N N . GLU A 1 208 ? -28.31000 -9.46100 -50.37900 1.000 36.58000 207 GLU A N 1
ATOM 1615 C CA . GLU A 1 208 ? -29.63700 -9.13600 -50.88700 1.000 40.01000 207 GLU A CA 1
ATOM 1616 C C . GLU A 1 208 ? -30.22500 -7.94500 -50.14600 1.000 37.85000 207 GLU A C 1
ATOM 1617 O O . GLU A 1 208 ? -30.72800 -7.00100 -50.76800 1.000 37.25000 207 GLU A O 1
ATOM 1623 N N . ASN A 1 209 ? -30.15900 -7.97200 -48.81100 1.000 36.25000 208 ASN A N 1
ATOM 1624 C CA . ASN A 1 209 ? -30.66400 -6.85800 -48.01100 1.000 34.59000 208 ASN A CA 1
ATOM 1625 C C . ASN A 1 209 ? -29.92100 -5.56300 -48.31900 1.000 33.61000 208 ASN A C 1
ATOM 1626 O O . ASN A 1 209 ? -30.52300 -4.48200 -48.34600 1.000 33.31000 208 ASN A O 1
ATOM 1631 N N . ILE A 1 210 ? -28.60800 -5.64300 -48.54500 1.000 33.22000 209 ILE A N 1
ATOM 1632 C CA . ILE A 1 210 ? -27.86000 -4.44200 -48.90100 1.000 32.64000 209 ILE A CA 1
ATOM 1633 C C . ILE A 1 210 ? -28.35600 -3.87800 -50.22300 1.000 31.97000 209 ILE A C 1
ATOM 1634 O O . ILE A 1 210 ? -28.45500 -2.66000 -50.39700 1.000 31.38000 209 ILE A O 1
ATOM 1639 N N . ALA A 1 211 ? -28.68800 -4.75500 -51.17500 1.000 35.17000 210 ALA A N 1
ATOM 1640 C CA . ALA A 1 211 ? -29.11600 -4.28000 -52.48600 1.000 37.35000 210 ALA A CA 1
ATOM 1641 C C . ALA A 1 211 ? -30.44000 -3.53200 -52.39900 1.000 28.60000 210 ALA A C 1
ATOM 1642 O O . ALA A 1 211 ? -30.59800 -2.46800 -53.00900 1.000 32.07000 210 ALA A O 1
ATOM 1644 N N . LEU A 1 212 ? -31.40000 -4.07200 -51.64500 1.000 33.30000 211 LEU A N 1
ATOM 1645 C CA . LEU A 1 212 ? -32.65500 -3.36100 -51.42600 1.000 33.26000 211 LEU A CA 1
ATOM 1646 C C . LEU A 1 212 ? -32.40600 -2.00100 -50.78800 1.000 33.68000 211 LEU A C 1
ATOM 1647 O O . LEU A 1 212 ? -33.03200 -1.00500 -51.16600 1.000 33.67000 211 LEU A O 1
ATOM 1652 N N . TYR A 1 213 ? -31.48400 -1.94300 -49.82600 1.000 34.18000 212 TYR A N 1
ATOM 1653 C CA . TYR A 1 213 ? -31.20600 -0.69300 -49.12700 1.000 30.93000 212 TYR A CA 1
ATOM 1654 C C . TYR A 1 213 ? -30.66500 0.36400 -50.08300 1.000 31.78000 212 TYR A C 1
ATOM 1655 O O . TYR A 1 213 ? -31.15300 1.50100 -50.11200 1.000 32.05000 212 TYR A O 1
ATOM 1664 N N . ARG A 1 214 ? -29.66100 0.00300 -50.88800 1.000 31.94000 213 ARG A N 1
ATOM 1665 C CA . ARG A 1 214 ? -29.08300 0.97500 -51.80900 1.000 33.71000 213 ARG A CA 1
ATOM 1666 C C . ARG A 1 214 ? -30.07600 1.37300 -52.89200 1.000 36.95000 213 ARG A C 1
ATOM 1667 O O . ARG A 1 214 ? -30.06800 2.52300 -53.34800 1.000 35.11000 213 ARG A O 1
ATOM 1675 N N . GLU A 1 215 ? -30.93300 0.43700 -53.30500 1.000 36.18000 214 GLU A N 1
ATOM 1676 C CA . GLU A 1 215 ? -31.96700 0.73900 -54.28900 1.000 37.81000 214 GLU A CA 1
ATOM 1677 C C . GLU A 1 215 ? -32.99300 1.71400 -53.72300 1.000 38.20000 214 GLU A C 1
ATOM 1678 O O . GLU A 1 215 ? -33.40300 2.66400 -54.40000 1.000 38.56000 214 GLU A O 1
ATOM 1684 N N . SER A 1 216 ? -33.41600 1.49400 -52.47700 1.000 37.14000 215 SER A N 1
ATOM 1685 C CA . SER A 1 216 ? -34.36700 2.39900 -51.84200 1.000 33.60000 215 SER A CA 1
ATOM 1686 C C . SER A 1 216 ? -33.77400 3.78900 -51.63100 1.000 35.02000 215 SER A C 1
ATOM 1687 O O . SER A 1 216 ? -34.50700 4.78600 -51.64500 1.000 33.93000 215 SER A O 1
ATOM 1690 N N . LEU A 1 217 ? -32.45400 3.87300 -51.44400 1.000 35.29000 216 LEU A N 1
ATOM 1691 C CA . LEU A 1 217 ? -31.79100 5.15400 -51.21800 1.000 33.99000 216 LEU A CA 1
ATOM 1692 C C . LEU A 1 217 ? -31.93000 6.08000 -52.42200 1.000 36.89000 216 LEU A C 1
ATOM 1693 O O . LEU A 1 217 ? -32.36600 7.22800 -52.29100 1.000 36.94000 216 LEU A O 1
ATOM 1698 N N . GLU A 1 218 ? -31.51600 5.61000 -53.60500 1.000 39.79000 217 GLU A N 1
ATOM 1699 C CA . GLU A 1 218 ? -31.60600 6.45300 -54.79400 1.000 38.67000 217 GLU A CA 1
ATOM 1700 C C . GLU A 1 218 ? -33.05400 6.68100 -55.20300 1.000 38.71000 217 GLU A C 1
ATOM 1701 O O . GLU A 1 218 ? -33.39400 7.76700 -55.68600 1.000 44.21000 217 GLU A O 1
ATOM 1707 N N . LYS A 1 219 ? -33.91600 5.68000 -55.00500 1.000 38.31000 218 LYS A N 1
ATOM 1708 C CA . LYS A 1 219 ? -35.34400 5.86500 -55.24200 1.000 38.22000 218 LYS A CA 1
ATOM 1709 C C . LYS A 1 219 ? -35.85600 7.12000 -54.54900 1.000 40.10000 218 LYS A C 1
ATOM 1710 O O . LYS A 1 219 ? -36.62700 7.89100 -55.13100 1.000 43.73000 218 LYS A O 1
ATOM 1716 N N . HIS A 1 220 ? -35.41300 7.36100 -53.31500 1.000 38.89000 219 HIS A N 1
ATOM 1717 C CA . HIS A 1 220 ? -35.91000 8.47200 -52.51800 1.000 34.16000 219 HIS A CA 1
ATOM 1718 C C . HIS A 1 220 ? -35.00200 9.69700 -52.57300 1.000 34.49000 219 HIS A C 1
ATOM 1719 O O . HIS A 1 220 ? -35.14700 10.60400 -51.74800 1.000 36.26000 219 HIS A O 1
ATOM 1726 N N . GLY A 1 221 ? -34.08600 9.75500 -53.53300 1.000 34.78000 220 GLY A N 1
ATOM 1727 C CA . GLY A 1 221 ? -33.36300 10.97900 -53.79800 1.000 34.86000 220 GLY A CA 1
ATOM 1728 C C . GLY A 1 221 ? -32.02200 11.11700 -53.12500 1.000 36.98000 220 GLY A C 1
ATOM 1729 O O . GLY A 1 221 ? -31.42200 12.19500 -53.19900 1.000 41.25000 220 GLY A O 1
ATOM 1730 N N . TYR A 1 222 ? -31.53000 10.07400 -52.47100 1.000 39.60000 221 TYR A N 1
ATOM 1731 C CA . TYR A 1 222 ? -30.22700 10.14100 -51.83200 1.000 37.45000 221 TYR A CA 1
ATOM 1732 C C . TYR A 1 222 ? -29.15300 9.62200 -52.77400 1.000 34.83000 221 TYR A C 1
ATOM 1733 O O . TYR A 1 222 ? -29.38200 8.71100 -53.57200 1.000 41.15000 221 TYR A O 1
ATOM 1742 N N . ASN A 1 223 ? -27.98400 10.23000 -52.68200 1.000 38.24000 222 ASN A N 1
ATOM 1743 C CA . ASN A 1 223 ? -26.81900 9.72700 -53.38700 1.000 42.84000 222 ASN A CA 1
ATOM 1744 C C . ASN A 1 223 ? -26.45800 8.34500 -52.84900 1.000 45.04000 222 ASN A C 1
ATOM 1745 O O . ASN A 1 223 ? -26.38600 8.16200 -51.62500 1.000 42.76000 222 ASN A O 1
ATOM 1750 N N . PRO A 1 224 ? -26.25000 7.34900 -53.71400 1.000 46.88000 223 PRO A N 1
ATOM 1751 C CA . PRO A 1 224 ? -25.72500 6.05800 -53.23500 1.000 46.65000 223 PRO A CA 1
ATOM 1752 C C . PRO A 1 224 ? -24.46200 6.17500 -52.39500 1.000 42.88000 223 PRO A C 1
ATOM 1753 O O . PRO A 1 224 ? -24.22800 5.32900 -51.52200 1.000 44.04000 223 PRO A O 1
ATOM 1757 N N . ALA A 1 225 ? -23.63700 7.19900 -52.63000 1.000 42.85000 224 ALA A N 1
ATOM 1758 C CA . ALA A 1 225 ? -22.43200 7.41000 -51.83500 1.000 44.93000 224 ALA A CA 1
ATOM 1759 C C . ALA A 1 225 ? -22.73400 7.90300 -50.42600 1.000 41.37000 224 ALA A C 1
ATOM 1760 O O . ALA A 1 225 ? -21.82300 7.93400 -49.58900 1.000 38.21000 224 ALA A O 1
ATOM 1762 N N . SER A 1 226 ? -23.97100 8.31100 -50.15800 1.000 37.64000 225 SER A N 1
ATOM 1763 C CA . SER A 1 226 ? -24.39200 8.66800 -48.81300 1.000 36.56000 225 SER A CA 1
ATOM 1764 C C . SER A 1 226 ? -24.78700 7.45500 -47.98400 1.000 31.30000 225 SER A C 1
ATOM 1765 O O . SER A 1 226 ? -24.95800 7.59100 -46.77000 1.000 28.32000 225 SER A O 1
ATOM 1768 N N . GLY A 1 227 ? -24.94200 6.28700 -48.60500 1.000 29.42000 226 GLY A N 1
ATOM 1769 C CA . GLY A 1 227 ? -25.31200 5.10200 -47.85600 1.000 29.08000 226 GLY A CA 1
ATOM 1770 C C . GLY A 1 227 ? -24.20800 4.64900 -46.92000 1.000 24.38000 226 GLY A C 1
ATOM 1771 O O . GLY A 1 227 ? -23.01900 4.81200 -47.19000 1.000 28.92000 226 GLY A O 1
ATOM 1772 N N . LYS A 1 228 ? -24.62000 4.07500 -45.79100 1.000 21.59000 227 LYS A N 1
ATOM 1773 C CA . LYS A 1 228 ? -23.69300 3.59000 -44.76700 1.000 22.10000 227 LYS A CA 1
ATOM 1774 C C . LYS A 1 228 ? -24.10600 2.17500 -44.38100 1.000 18.76000 227 LYS A C 1
ATOM 1775 O O . LYS A 1 228 ? -25.16800 1.97500 -43.78800 1.000 20.70000 227 LYS A O 1
ATOM 1781 N N . VAL A 1 229 ? -23.27000 1.19100 -44.70400 1.000 17.85000 228 VAL A N 1
ATOM 1782 C CA . VAL A 1 229 ? -23.51600 -0.19900 -44.34900 1.000 18.47000 228 VAL A CA 1
ATOM 1783 C C . VAL A 1 229 ? -22.42900 -0.64300 -43.37600 1.000 18.39000 228 VAL A C 1
ATOM 1784 O O . VAL A 1 229 ? -21.25100 -0.76200 -43.74300 1.000 18.55000 228 VAL A O 1
ATOM 1788 N N . THR A 1 230 ? -22.82000 -0.92600 -42.14000 1.000 15.56000 229 THR A N 1
ATOM 1789 C CA . THR A 1 230 ? -21.87700 -1.33000 -41.10200 1.000 15.51000 229 THR A CA 1
ATOM 1790 C C . THR A 1 230 ? -22.26000 -2.70600 -40.58600 1.000 15.04000 229 THR A C 1
ATOM 1791 O O . THR A 1 230 ? -23.42500 -2.93800 -40.25600 1.000 15.01000 229 THR A O 1
ATOM 1795 N N . VAL A 1 231 ? -21.28800 -3.62000 -40.50200 1.000 14.19000 230 VAL A N 1
ATOM 1796 C CA . VAL A 1 231 ? -21.54500 -4.99000 -40.07200 1.000 13.84000 230 VAL A CA 1
ATOM 1797 C C . VAL A 1 231 ? -20.72300 -5.27500 -38.82200 1.000 16.46000 230 VAL A C 1
ATOM 1798 O O . VAL A 1 231 ? -19.48500 -5.15900 -38.84200 1.000 16.84000 230 VAL A O 1
ATOM 1802 N N . LEU A 1 232 ? -21.40800 -5.65300 -37.74600 1.000 13.76000 231 LEU A N 1
ATOM 1803 C CA . LEU A 1 232 ? -20.75300 -6.15700 -36.54800 1.000 16.08000 231 LEU A CA 1
ATOM 1804 C C . LEU A 1 232 ? -20.17200 -7.53500 -36.82900 1.000 15.45000 231 LEU A C 1
ATOM 1805 O O . LEU A 1 232 ? -20.87600 -8.42100 -37.32500 1.000 16.19000 231 LEU A O 1
ATOM 1810 N N . LEU A 1 233 ? -18.90500 -7.73900 -36.46100 1.000 14.07000 232 LEU A N 1
ATOM 1811 C CA . LEU A 1 233 ? -18.23400 -9.02200 -36.63900 1.000 13.96000 232 LEU A CA 1
ATOM 1812 C C . LEU A 1 233 ? -17.47300 -9.40700 -35.38300 1.000 14.07000 232 LEU A C 1
ATOM 1813 O O . LEU A 1 233 ? -16.70500 -8.60700 -34.84400 1.000 13.59000 232 LEU A O 1
ATOM 1818 N N . HIS A 1 234 ? -17.67700 -10.64000 -34.91400 1.000 12.42000 233 HIS A N 1
ATOM 1819 C CA . HIS A 1 234 ? -16.86200 -11.11900 -33.80700 1.000 13.76000 233 HIS A CA 1
ATOM 1820 C C . HIS A 1 234 ? -15.41500 -11.20500 -34.25900 1.000 13.60000 233 HIS A C 1
ATOM 1821 O O . HIS A 1 234 ? -15.12300 -11.80200 -35.30200 1.000 14.90000 233 HIS A O 1
ATOM 1828 N N . THR A 1 235 ? -14.50200 -10.63900 -33.46000 1.000 13.00000 234 THR A N 1
ATOM 1829 C CA . THR A 1 235 ? -13.13900 -10.40300 -33.92200 1.000 13.25000 234 THR A CA 1
ATOM 1830 C C . THR A 1 235 ? -12.11300 -10.81000 -32.87700 1.000 12.52000 234 THR A C 1
ATOM 1831 O O . THR A 1 235 ? -12.18900 -10.40000 -31.71100 1.000 13.34000 234 THR A O 1
ATOM 1835 N N . PHE A 1 236 ? -11.15500 -11.63100 -33.31300 1.000 14.87000 235 PHE A N 1
ATOM 1836 C CA . PHE A 1 236 ? -9.98900 -12.00400 -32.51000 1.000 15.13000 235 PHE A CA 1
ATOM 1837 C C . PHE A 1 236 ? -8.96300 -12.52300 -33.51400 1.000 16.97000 235 PHE A C 1
ATOM 1838 O O . PHE A 1 236 ? -9.10500 -13.64000 -34.02100 1.000 15.55000 235 PHE A O 1
ATOM 1846 N N . VAL A 1 237 ? -7.94700 -11.71300 -33.79200 1.000 15.29000 236 VAL A N 1
ATOM 1847 C CA . VAL A 1 237 ? -6.97800 -11.98400 -34.84300 1.000 15.59000 236 VAL A CA 1
ATOM 1848 C C . VAL A 1 237 ? -5.65200 -12.34200 -34.19000 1.000 17.91000 236 VAL A C 1
ATOM 1849 O O . VAL A 1 237 ? -5.30700 -11.80800 -33.12900 1.000 15.26000 236 VAL A O 1
ATOM 1853 N N . GLY A 1 238 ? -4.93500 -13.28900 -34.80200 1.000 18.38000 237 GLY A N 1
ATOM 1854 C CA . GLY A 1 238 ? -3.67600 -13.76900 -34.26900 1.000 19.37000 237 GLY A CA 1
ATOM 1855 C C . GLY A 1 238 ? -2.79200 -14.29100 -35.37800 1.000 18.58000 237 GLY A C 1
ATOM 1856 O O . GLY A 1 238 ? -3.17400 -14.32800 -36.54600 1.000 20.16000 237 GLY A O 1
ATOM 1857 N N . GLN A 1 239 ? -1.57700 -14.68800 -35.00600 1.000 23.57000 238 GLN A N 1
ATOM 1858 C CA . GLN A 1 239 ? -0.64200 -15.15100 -36.02100 1.000 25.43000 238 GLN A CA 1
ATOM 1859 C C . GLN A 1 239 ? -0.81300 -16.62500 -36.35600 1.000 24.88000 238 GLN A C 1
ATOM 1860 O O . GLN A 1 239 ? -0.52900 -17.02500 -37.48900 1.000 25.84000 238 GLN A O 1
ATOM 1866 N N . ASP A 1 240 ? -1.28200 -17.43600 -35.41300 1.000 21.91000 239 ASP A N 1
ATOM 1867 C CA . ASP A 1 240 ? -1.50000 -18.85700 -35.64500 1.000 26.87000 239 ASP A CA 1
ATOM 1868 C C . ASP A 1 240 ? -2.99600 -19.11200 -35.77600 1.000 26.31000 239 ASP A C 1
ATOM 1869 O O . ASP A 1 240 ? -3.75200 -18.88900 -34.82200 1.000 25.13000 239 ASP A O 1
ATOM 1874 N N . LEU A 1 241 ? -3.40700 -19.58300 -36.95800 1.000 23.70000 240 LEU A N 1
ATOM 1875 C CA . LEU A 1 241 ? -4.82300 -19.79300 -37.25600 1.000 21.93000 240 LEU A CA 1
ATOM 1876 C C . LEU A 1 241 ? -5.47800 -20.71400 -36.23200 1.000 26.88000 240 LEU A C 1
ATOM 1877 O O . LEU A 1 241 ? -6.48900 -20.36200 -35.61800 1.000 23.21000 240 LEU A O 1
ATOM 1882 N N . GLU A 1 242 ? -4.91900 -21.91400 -36.03700 1.000 25.55000 241 GLU A N 1
ATOM 1883 C CA . GLU A 1 242 ? -5.55700 -22.87900 -35.14400 1.000 28.85000 241 GLU A CA 1
ATOM 1884 C C . GLU A 1 242 ? -5.58400 -22.38300 -33.70100 1.000 26.09000 241 GLU A C 1
ATOM 1885 O O . GLU A 1 242 ? -6.61000 -22.49900 -33.01500 1.000 25.12000 241 GLU A O 1
ATOM 1891 N N . GLN A 1 243 ? -4.46600 -21.83200 -33.21600 1.000 25.05000 242 GLN A N 1
ATOM 1892 C CA . GLN A 1 243 ? -4.41900 -21.39300 -31.82700 1.000 26.93000 242 GLN A CA 1
ATOM 1893 C C . GLN A 1 243 ? -5.38800 -20.24200 -31.59300 1.000 21.58000 242 GLN A C 1
ATOM 1894 O O . GLN A 1 243 ? -6.02700 -20.17300 -30.54000 1.000 24.48000 242 GLN A O 1
ATOM 1900 N N . THR A 1 244 ? -5.51700 -19.35200 -32.58000 1.000 23.63000 243 THR A N 1
ATOM 1901 C CA . THR A 1 244 ? -6.37700 -18.17900 -32.43600 1.000 23.83000 243 THR A CA 1
ATOM 1902 C C . THR A 1 244 ? -7.84000 -18.58200 -32.33300 1.000 21.74000 243 THR A C 1
ATOM 1903 O O . THR A 1 244 ? -8.57000 -18.09600 -31.46000 1.000 20.33000 243 THR A O 1
ATOM 1907 N N . ARG A 1 245 ? -8.27400 -19.50500 -33.19400 1.000 22.87000 244 ARG A N 1
ATOM 1908 C CA . ARG A 1 245 ? -9.65200 -19.96500 -33.11900 1.000 21.68000 244 ARG A CA 1
ATOM 1909 C C . ARG A 1 245 ? -9.91200 -20.77400 -31.85900 1.000 21.37000 244 ARG A C 1
ATOM 1910 O O . ARG A 1 245 ? -11.02100 -20.72300 -31.31500 1.000 20.58000 244 ARG A O 1
ATOM 1918 N N . GLU A 1 246 ? -8.90800 -21.50400 -31.36100 1.000 21.76000 245 GLU A N 1
ATOM 1919 C CA . GLU A 1 246 ? -9.11100 -22.23700 -30.11900 1.000 24.49000 245 GLU A CA 1
ATOM 1920 C C . GLU A 1 246 ? -9.23600 -21.29300 -28.92700 1.000 23.82000 245 GLU A C 1
ATOM 1921 O O . GLU A 1 246 ? -10.03600 -21.54900 -28.02100 1.000 24.73000 245 GLU A O 1
ATOM 1927 N N . ILE A 1 247 ? -8.49000 -20.17600 -28.92700 1.000 22.44000 246 ILE A N 1
ATOM 1928 C CA . ILE A 1 247 ? -8.57600 -19.22900 -27.81800 1.000 24.29000 246 ILE A CA 1
ATOM 1929 C C . ILE A 1 247 ? -9.96900 -18.61600 -27.75400 1.000 21.20000 246 ILE A C 1
ATOM 1930 O O . ILE A 1 247 ? -10.54600 -18.45900 -26.67100 1.000 22.60000 246 ILE A O 1
ATOM 1935 N N . ALA A 1 248 ? -10.54000 -18.28400 -28.91600 1.000 22.65000 247 ALA A N 1
ATOM 1936 C CA . ALA A 1 248 ? -11.84900 -17.64500 -28.98500 1.000 21.73000 247 ALA A CA 1
ATOM 1937 C C . ALA A 1 248 ? -13.01300 -18.61300 -28.79700 1.000 20.58000 247 ALA A C 1
ATOM 1938 O O . ALA A 1 248 ? -14.13600 -18.15300 -28.55200 1.000 21.57000 247 ALA A O 1
ATOM 1940 N N . ARG A 1 249 ? -12.76700 -19.92900 -28.86100 1.000 21.42000 248 ARG A N 1
ATOM 1941 C CA . ARG A 1 249 ? -13.86000 -20.89100 -28.99600 1.000 21.66000 248 ARG A CA 1
ATOM 1942 C C . ARG A 1 249 ? -14.75600 -20.91400 -27.76200 1.000 22.83000 248 ARG A C 1
ATOM 1943 O O . ARG A 1 249 ? -15.96500 -20.66700 -27.85300 1.000 23.19000 248 ARG A O 1
ATOM 1951 N N . GLN A 1 250 ? -14.19700 -21.24800 -26.59600 1.000 21.34000 249 GLN A N 1
ATOM 1952 C CA . GLN A 1 250 ? -15.04300 -21.31700 -25.40300 1.000 28.33000 249 GLN A CA 1
ATOM 1953 C C . GLN A 1 250 ? -15.73100 -19.99300 -25.09500 1.000 26.33000 249 GLN A C 1
ATOM 1954 O O . GLN A 1 250 ? -16.94500 -20.00200 -24.82200 1.000 24.31000 249 GLN A O 1
ATOM 1960 N N . PRO A 1 251 ? -15.05300 -18.83300 -25.12600 1.000 24.53000 250 PRO A N 1
ATOM 1961 C CA . PRO A 1 251 ? -15.77600 -17.58200 -24.85500 1.000 25.98000 250 PRO A CA 1
ATOM 1962 C C . PRO A 1 251 ? -16.91500 -17.32100 -25.82800 1.000 21.43000 250 PRO A C 1
ATOM 1963 O O . PRO A 1 251 ? -18.02600 -16.98500 -25.39900 1.000 23.63000 250 PRO A O 1
ATOM 1967 N N . LEU A 1 252 ? -16.66700 -17.46300 -27.13000 1.000 20.41000 251 LEU A N 1
ATOM 1968 C CA . LEU A 1 252 ? -17.72300 -17.18100 -28.09800 1.000 19.75000 251 LEU A CA 1
ATOM 1969 C C . LEU A 1 252 ? -18.85100 -18.20100 -28.00400 1.000 23.35000 251 LEU A C 1
ATOM 1970 O O . LEU A 1 252 ? -20.02800 -17.82800 -28.04900 1.000 22.36000 251 LEU A O 1
ATOM 1975 N N . CYS A 1 253 ? -18.51200 -19.49100 -27.86300 1.000 23.23000 252 CYS A N 1
ATOM 1976 C CA . CYS A 1 253 ? -19.55300 -20.51300 -27.80800 1.000 23.60000 252 CYS A CA 1
ATOM 1977 C C . CYS A 1 253 ? -20.39600 -20.38200 -26.55000 1.000 26.76000 252 CYS A C 1
ATOM 1978 O O . CYS A 1 253 ? -21.60500 -20.63700 -26.58500 1.000 25.59000 252 CYS A O 1
ATOM 1981 N N . ASP A 1 254 ? -19.77900 -20.00600 -25.42700 1.000 23.97000 253 ASP A N 1
ATOM 1982 C CA . ASP A 1 254 ? -20.56000 -19.72000 -24.23000 1.000 29.39000 253 ASP A CA 1
ATOM 1983 C C . ASP A 1 254 ? -21.61700 -18.66700 -24.52200 1.000 28.02000 253 ASP A C 1
ATOM 1984 O O . ASP A 1 254 ? -22.77800 -18.81300 -24.11900 1.000 30.94000 253 ASP A O 1
ATOM 1989 N N . TYR A 1 255 ? -21.24300 -17.61400 -25.25600 1.000 26.22000 254 TYR A N 1
ATOM 1990 C CA . TYR A 1 255 ? -22.20300 -16.57100 -25.59200 1.000 27.03000 254 TYR A CA 1
ATOM 1991 C C . TYR A 1 255 ? -23.25800 -17.08200 -26.57300 1.000 26.05000 254 TYR A C 1
ATOM 1992 O O . TYR A 1 255 ? -24.45900 -16.86900 -26.36900 1.000 27.90000 254 TYR A O 1
ATOM 2001 N N . LEU A 1 256 ? -22.82800 -17.77400 -27.63400 1.000 25.54000 255 LEU A N 1
ATOM 2002 C CA . LEU A 1 256 ? -23.74600 -18.23700 -28.67400 1.000 26.62000 255 LEU A CA 1
ATOM 2003 C C . LEU A 1 256 ? -24.72100 -19.30500 -28.19200 1.000 27.83000 255 LEU A C 1
ATOM 2004 O O . LEU A 1 256 ? -25.70100 -19.58300 -28.89100 1.000 26.53000 255 LEU A O 1
ATOM 2009 N N . LYS A 1 257 ? -24.49400 -19.91500 -27.03300 1.000 26.01000 256 LYS A N 1
ATOM 2010 C CA . LYS A 1 257 ? -25.46800 -20.85200 -26.48700 1.000 28.35000 256 LYS A CA 1
ATOM 2011 C C . LYS A 1 257 ? -26.10400 -20.33800 -25.20300 1.000 30.37000 256 LYS A C 1
ATOM 2012 O O . LYS A 1 257 ? -26.77500 -21.10300 -24.50000 1.000 32.95000 256 LYS A O 1
ATOM 2018 N N . SER A 1 258 ? -25.93000 -19.05600 -24.89300 1.000 31.10000 257 SER A N 1
ATOM 2019 C CA . SER A 1 258 ? -26.48500 -18.47500 -23.67900 1.000 32.60000 257 SER A CA 1
ATOM 2020 C C . SER A 1 258 ? -27.97900 -18.17700 -23.77800 1.000 34.30000 257 SER A C 1
ATOM 2021 O O . SER A 1 258 ? -28.56200 -17.70600 -22.79700 1.000 37.08000 257 SER A O 1
ATOM 2024 N N . SER A 1 259 ? -28.60900 -18.42200 -24.92800 1.000 29.83000 258 SER A N 1
ATOM 2025 C CA . SER A 1 259 ? -30.05200 -18.28900 -25.06900 1.000 29.21000 258 SER A CA 1
ATOM 2026 C C . SER A 1 259 ? -30.50700 -19.17600 -26.21300 1.000 28.36000 258 SER A C 1
ATOM 2027 O O . SER A 1 259 ? -29.73500 -19.49000 -27.12200 1.000 26.54000 258 SER A O 1
ATOM 2030 N N . VAL A 1 260 ? -31.77600 -19.58600 -26.15500 1.000 29.80000 259 VAL A N 1
ATOM 2031 C CA . VAL A 1 260 ? -32.31100 -20.45000 -27.20300 1.000 29.54000 259 VAL A CA 1
ATOM 2032 C C . VAL A 1 260 ? -32.23300 -19.75800 -28.55600 1.000 27.75000 259 VAL A C 1
ATOM 2033 O O . VAL A 1 260 ? -31.84800 -20.37000 -29.56200 1.000 24.91000 259 VAL A O 1
ATOM 2037 N N . ALA A 1 261 ? -32.59100 -18.47200 -28.60200 1.000 30.12000 260 ALA A N 1
ATOM 2038 C CA . ALA A 1 261 ? -32.59900 -17.74700 -29.86900 1.000 29.26000 260 ALA A CA 1
ATOM 2039 C C . ALA A 1 261 ? -31.19400 -17.62700 -30.44700 1.000 27.33000 260 ALA A C 1
ATOM 2040 O O . ALA A 1 261 ? -30.98800 -17.83900 -31.64900 1.000 25.82000 260 ALA A O 1
ATOM 2042 N N . LEU A 1 262 ? -30.21500 -17.28100 -29.61000 1.000 26.79000 261 LEU A N 1
ATOM 2043 C CA . LEU A 1 262 ? -28.84400 -17.18000 -30.09800 1.000 25.11000 261 LEU A CA 1
ATOM 2044 C C . LEU A 1 262 ? -28.37900 -18.50800 -30.67500 1.000 22.73000 261 LEU A C 1
ATOM 2045 O O . LEU A 1 262 ? -27.80600 -18.55200 -31.77200 1.000 22.74000 261 LEU A O 1
ATOM 2050 N N . PHE A 1 263 ? -28.63800 -19.60700 -29.95700 1.000 22.41000 262 PHE A N 1
ATOM 2051 C CA . PHE A 1 263 ? -28.16400 -20.91000 -30.41100 1.000 22.66000 262 PHE A CA 1
ATOM 2052 C C . PHE A 1 263 ? -28.89800 -21.35000 -31.66600 1.000 26.56000 262 PHE A C 1
ATOM 2053 O O . PHE A 1 263 ? -28.27700 -21.81100 -32.62800 1.000 22.44000 262 PHE A O 1
ATOM 2061 N N . GLN A 1 264 ? -30.22800 -21.22300 -31.68200 1.000 24.84000 263 GLN A N 1
ATOM 2062 C CA . GLN A 1 264 ? -30.95900 -21.75800 -32.82600 1.000 23.25000 263 GLN A CA 1
ATOM 2063 C C . GLN A 1 264 ? -30.74000 -20.90400 -34.06400 1.000 24.39000 263 GLN A C 1
ATOM 2064 O O . GLN A 1 264 ? -30.65800 -21.43800 -35.18100 1.000 23.95000 263 GLN A O 1
ATOM 2070 N N . ASN A 1 265 ? -30.62400 -19.58000 -33.89100 1.000 21.64000 264 ASN A N 1
ATOM 2071 C CA . ASN A 1 265 ? -30.35400 -18.71900 -35.03700 1.000 23.41000 264 ASN A CA 1
ATOM 2072 C C . ASN A 1 265 ? -28.96500 -18.96600 -35.60300 1.000 24.72000 264 ASN A C 1
ATOM 2073 O O . ASN A 1 265 ? -28.75700 -18.81000 -36.81200 1.000 22.83000 264 ASN A O 1
ATOM 2078 N N . LEU A 1 266 ? -28.01000 -19.34500 -34.74700 1.000 22.64000 265 LEU A N 1
ATOM 2079 C CA . LEU A 1 266 ? -26.67100 -19.68200 -35.22700 1.000 23.36000 265 LEU A CA 1
ATOM 2080 C C . LEU A 1 266 ? -26.69800 -20.97300 -36.02700 1.000 21.14000 265 LEU A C 1
ATOM 2081 O O . LEU A 1 266 ? -26.18200 -21.03100 -37.15100 1.000 22.38000 265 LEU A O 1
ATOM 2086 N N . VAL A 1 267 ? -27.30500 -22.02000 -35.45500 1.000 20.52000 266 VAL A N 1
ATOM 2087 C CA . VAL A 1 267 ? -27.39800 -23.30600 -36.14300 1.000 20.99000 266 VAL A CA 1
ATOM 2088 C C . VAL A 1 267 ? -28.08200 -23.13400 -37.49100 1.000 21.50000 266 VAL A C 1
ATOM 2089 O O . VAL A 1 267 ? -27.63200 -23.67600 -38.51200 1.000 22.57000 266 VAL A O 1
ATOM 2093 N N . LYS A 1 268 ? -29.15300 -22.34100 -37.52700 1.000 24.08000 267 LYS A N 1
ATOM 2094 C CA . LYS A 1 268 ? -29.89100 -22.14500 -38.76600 1.000 22.92000 267 LYS A CA 1
ATOM 2095 C C . LYS A 1 268 ? -29.06400 -21.36800 -39.78000 1.000 23.77000 267 LYS A C 1
ATOM 2096 O O . LYS A 1 268 ? -28.97000 -21.76300 -40.94600 1.000 25.29000 267 LYS A O 1
ATOM 2102 N N . SER A 1 269 ? -28.42000 -20.27600 -39.34800 1.000 21.16000 268 SER A N 1
ATOM 2103 C CA . SER A 1 269 ? -27.66300 -19.46100 -40.29300 1.000 22.63000 268 SER A CA 1
ATOM 2104 C C . SER A 1 269 ? -26.46500 -20.21600 -40.86100 1.000 21.05000 268 SER A C 1
ATOM 2105 O O . SER A 1 269 ? -26.04500 -19.93600 -41.98800 1.000 22.88000 268 SER A O 1
ATOM 2108 N N . GLN A 1 270 ? -25.93600 -21.19800 -40.12900 1.000 19.40000 269 GLN A N 1
ATOM 2109 C CA . GLN A 1 270 ? -24.80400 -21.98400 -40.60700 1.000 18.76000 269 GLN A CA 1
ATOM 2110 C C . GLN A 1 270 ? -25.23000 -23.24000 -41.36700 1.000 23.02000 269 GLN A C 1
ATOM 2111 O O . GLN A 1 270 ? -24.38700 -24.10200 -41.63100 1.000 24.31000 269 GLN A O 1
ATOM 2117 N N . GLY A 1 271 ? -26.51100 -23.37100 -41.70300 1.000 21.08000 270 GLY A N 1
ATOM 2118 C CA . GLY A 1 271 ? -26.94000 -24.43200 -42.60500 1.000 20.71000 270 GLY A CA 1
ATOM 2119 C C . GLY A 1 271 ? -26.92200 -25.83100 -42.03300 1.000 22.31000 270 GLY A C 1
ATOM 2120 O O . GLY A 1 271 ? -26.77400 -26.80800 -42.78800 1.000 22.69000 270 GLY A O 1
ATOM 2121 N N . LEU A 1 272 ? -27.07900 -25.96900 -40.72100 1.000 19.93000 271 LEU A N 1
ATOM 2122 C CA . LEU A 1 272 ? -27.05700 -27.26300 -40.05900 1.000 18.39000 271 LEU A CA 1
ATOM 2123 C C . LEU A 1 272 ? -28.48000 -27.73400 -39.78100 1.000 19.31000 271 LEU A C 1
ATOM 2124 O O . LEU A 1 272 ? -29.34600 -26.93400 -39.39900 1.000 26.54000 271 LEU A O 1
ATOM 2129 N N . GLN A 1 273 ? -28.70900 -29.03000 -39.98700 1.000 21.79000 272 GLN A N 1
ATOM 2130 C CA . GLN A 1 273 ? -30.00300 -29.66400 -39.76700 1.000 25.43000 272 GLN A CA 1
ATOM 2131 C C . GLN A 1 273 ? -30.02900 -30.26600 -38.36600 1.000 23.44000 272 GLN A C 1
ATOM 2132 O O . GLN A 1 273 ? -29.24100 -31.16800 -38.05600 1.000 22.58000 272 GLN A O 1
ATOM 2138 N N . VAL A 1 274 ? -30.91900 -29.75900 -37.51400 1.000 25.96000 273 VAL A N 1
ATOM 2139 C CA . VAL A 1 274 ? -30.99200 -30.19500 -36.12200 1.000 26.84000 273 VAL A CA 1
ATOM 2140 C C . VAL A 1 274 ? -32.45400 -30.25700 -35.70700 1.000 28.57000 273 VAL A C 1
ATOM 2141 O O . VAL A 1 274 ? -33.20800 -29.30800 -35.94200 1.000 29.18000 273 VAL A O 1
ATOM 2145 N N . ASP A 1 275 ? -32.85500 -31.37000 -35.09900 1.000 33.19000 274 ASP A N 1
ATOM 2146 C CA . ASP A 1 275 ? -34.13700 -31.45500 -34.39900 1.000 35.05000 274 ASP A CA 1
ATOM 2147 C C . ASP A 1 275 ? -33.87800 -30.97900 -32.97600 1.000 35.69000 274 ASP A C 1
ATOM 2148 O O . ASP A 1 275 ? -33.32900 -31.71500 -32.15000 1.000 35.84000 274 ASP A O 1
ATOM 2153 N N . PHE A 1 276 ? -34.25500 -29.73200 -32.69100 1.000 33.91000 275 PHE A N 1
ATOM 2154 C CA . PHE A 1 276 ? -33.93400 -29.15100 -31.39400 1.000 33.83000 275 PHE A CA 1
ATOM 2155 C C . PHE A 1 276 ? -34.65800 -29.85300 -30.25200 1.000 40.22000 275 PHE A C 1
ATOM 2156 O O . PHE A 1 276 ? -34.17700 -29.82000 -29.11400 1.000 35.20000 275 PHE A O 1
ATOM 2164 N N . ASP A 1 277 ? -35.77800 -30.51900 -30.53500 1.000 40.53000 276 ASP A N 1
ATOM 2165 C CA . ASP A 1 277 ? -36.53200 -31.17400 -29.47400 1.000 43.12000 276 ASP A CA 1
ATOM 2166 C C . ASP A 1 277 ? -35.89500 -32.48900 -29.03300 1.000 44.08000 276 ASP A C 1
ATOM 2167 O O . ASP A 1 277 ? -36.11400 -32.92300 -27.89700 1.000 47.05000 276 ASP A O 1
ATOM 2172 N N . GLN A 1 278 ? -35.10500 -33.12800 -29.89700 1.000 42.11000 277 GLN A N 1
ATOM 2173 C CA . GLN A 1 278 ? -34.38500 -34.34900 -29.55000 1.000 44.43000 277 GLN A CA 1
ATOM 2174 C C . GLN A 1 278 ? -32.91700 -34.11000 -29.22100 1.000 42.66000 277 GLN A C 1
ATOM 2175 O O . GLN A 1 278 ? -32.22000 -35.05900 -28.84900 1.000 43.02000 277 GLN A O 1
ATOM 2181 N N . MET A 1 279 ? -32.43100 -32.87800 -29.34800 1.000 39.76000 278 MET A N 1
ATOM 2182 C CA . MET A 1 279 ? -31.00400 -32.61500 -29.20100 1.000 38.48000 278 MET A CA 1
ATOM 2183 C C . MET A 1 279 ? -30.58100 -32.77400 -27.74500 1.000 40.99000 278 MET A C 1
ATOM 2184 O O . MET A 1 279 ? -31.05900 -32.04800 -26.86600 1.000 39.24000 278 MET A O 1
ATOM 2189 N N . THR A 1 280 ? -29.67700 -33.71700 -27.49300 1.000 36.68000 279 THR A N 1
ATOM 2190 C CA . THR A 1 280 ? -29.17700 -33.94500 -26.14800 1.000 39.48000 279 THR A CA 1
ATOM 2191 C C . THR A 1 280 ? -28.04400 -32.97000 -25.82500 1.000 40.53000 279 THR A C 1
ATOM 2192 O O . THR A 1 280 ? -27.61200 -32.16500 -26.65900 1.000 38.70000 279 THR A O 1
ATOM 2196 N N . ALA A 1 281 ? -27.55600 -33.04600 -24.58400 1.000 41.13000 280 ALA A N 1
ATOM 2197 C CA . ALA A 1 281 ? -26.44200 -32.19900 -24.17400 1.000 41.35000 280 ALA A CA 1
ATOM 2198 C C . ALA A 1 281 ? -25.17600 -32.54200 -24.94600 1.000 42.23000 280 ALA A C 1
ATOM 2199 O O . ALA A 1 281 ? -24.42500 -31.64800 -25.35400 1.000 39.90000 280 ALA A O 1
ATOM 2201 N N . ASP A 1 282 ? -24.91600 -33.83500 -25.15200 1.000 40.64000 281 ASP A N 1
ATOM 2202 C CA . ASP A 1 282 ? -23.75500 -34.22700 -25.94500 1.000 42.17000 281 ASP A CA 1
ATOM 2203 C C . ASP A 1 282 ? -23.93800 -33.84400 -27.40700 1.000 37.36000 281 ASP A C 1
ATOM 2204 O O . ASP A 1 282 ? -22.97700 -33.43400 -28.07000 1.000 35.86000 281 ASP A O 1
ATOM 2209 N N . ASP A 1 283 ? -25.16300 -33.98000 -27.92400 1.000 35.32000 282 ASP A N 1
ATOM 2210 C CA . ASP A 1 283 ? -25.45600 -33.54200 -29.28600 1.000 34.54000 282 ASP A CA 1
ATOM 2211 C C . ASP A 1 283 ? -25.08700 -32.07500 -29.47600 1.000 32.47000 282 ASP A C 1
ATOM 2212 O O . ASP A 1 283 ? -24.41200 -31.71300 -30.44900 1.000 30.22000 282 ASP A O 1
ATOM 2217 N N . GLN A 1 284 ? -25.53100 -31.21500 -28.55200 1.000 32.62000 283 GLN A N 1
ATOM 2218 C CA . GLN A 1 284 ? -25.26300 -29.78500 -28.68100 1.000 29.93000 283 GLN A CA 1
ATOM 2219 C C . GLN A 1 284 ? -23.76600 -29.50000 -28.71800 1.000 29.56000 283 GLN A C 1
ATOM 2220 O O . GLN A 1 284 ? -23.31400 -28.61000 -29.44800 1.000 28.57000 283 GLN A O 1
ATOM 2226 N N . ASP A 1 285 ? -22.97700 -30.25100 -27.94700 1.000 30.72000 284 ASP A N 1
ATOM 2227 C CA . ASP A 1 285 ? -21.52600 -30.10600 -28.01900 1.000 33.22000 284 ASP A CA 1
ATOM 2228 C C . ASP A 1 285 ? -21.03100 -30.23900 -29.45500 1.000 31.94000 284 ASP A C 1
ATOM 2229 O O . ASP A 1 285 ? -20.28000 -29.39100 -29.94800 1.000 28.97000 284 ASP A O 1
ATOM 2234 N N . TYR A 1 286 ? -21.46800 -31.28700 -30.15400 1.000 28.13000 285 TYR A N 1
ATOM 2235 C CA . TYR A 1 286 ? -21.00100 -31.50500 -31.52000 1.000 25.85000 285 TYR A CA 1
ATOM 2236 C C . TYR A 1 286 ? -21.58700 -30.47900 -32.47900 1.000 24.36000 285 TYR A C 1
ATOM 2237 O O . TYR A 1 286 ? -20.91800 -30.05700 -33.43100 1.000 23.26000 285 TYR A O 1
ATOM 2246 N N . ILE A 1 287 ? -22.85100 -30.10400 -32.26800 1.000 23.71000 286 ILE A N 1
ATOM 2247 C CA . ILE A 1 287 ? -23.51800 -29.15300 -33.14800 1.000 21.83000 286 ILE A CA 1
ATOM 2248 C C . ILE A 1 287 ? -22.90800 -27.76900 -32.98900 1.000 26.73000 286 ILE A C 1
ATOM 2249 O O . ILE A 1 287 ? -22.61500 -27.08100 -33.97700 1.000 22.67000 286 ILE A O 1
ATOM 2254 N N . LEU A 1 288 ? -22.72700 -27.33500 -31.73900 1.000 25.37000 287 LEU A N 1
ATOM 2255 C CA . LEU A 1 288 ? -22.16700 -26.00800 -31.49100 1.000 25.85000 287 LEU A CA 1
ATOM 2256 C C . LEU A 1 288 ? -20.74300 -25.91100 -32.01400 1.000 26.66000 287 LEU A C 1
ATOM 2257 O O . LEU A 1 288 ? -20.33400 -24.86900 -32.54900 1.000 24.63000 287 LEU A O 1
ATOM 2262 N N . SER A 1 289 ? -19.96700 -26.98700 -31.87100 1.000 25.55000 288 SER A N 1
ATOM 2263 C CA . SER A 1 289 ? -18.61300 -26.99000 -32.41000 1.000 24.88000 288 SER A CA 1
ATOM 2264 C C . SER A 1 289 ? -18.63200 -26.83100 -33.92300 1.000 27.45000 288 SER A C 1
ATOM 2265 O O . SER A 1 289 ? -17.86600 -26.03900 -34.48500 1.000 23.55000 288 SER A O 1
ATOM 2268 N N . ALA A 1 290 ? -19.52400 -27.55800 -34.59800 1.000 20.82000 289 ALA A N 1
ATOM 2269 C CA . ALA A 1 290 ? -19.65100 -27.43300 -36.04500 1.000 19.71000 289 ALA A CA 1
ATOM 2270 C C . ALA A 1 290 ? -20.11900 -26.03800 -36.44500 1.000 19.34000 289 ALA A C 1
ATOM 2271 O O . ALA A 1 290 ? -19.60100 -25.46100 -37.40500 1.000 19.67000 289 ALA A O 1
ATOM 2273 N N . ALA A 1 291 ? -21.13300 -25.51000 -35.75100 1.000 19.91000 290 ALA A N 1
ATOM 2274 C CA . ALA A 1 291 ? -21.63200 -24.17100 -36.05400 1.000 18.92000 290 ALA A CA 1
ATOM 2275 C C . ALA A 1 291 ? -20.53600 -23.13200 -35.86300 1.000 21.50000 290 ALA A C 1
ATOM 2276 O O . ALA A 1 291 ? -20.33900 -22.26900 -36.72600 1.000 19.11000 290 ALA A O 1
ATOM 2278 N N . TYR A 1 292 ? -19.79000 -23.22900 -34.75700 1.000 23.45000 291 TYR A N 1
ATOM 2279 C CA . TYR A 1 292 ? -18.65200 -22.33700 -34.53700 1.000 21.62000 291 TYR A CA 1
ATOM 2280 C C . TYR A 1 292 ? -17.64700 -22.44700 -35.67500 1.000 19.16000 291 TYR A C 1
ATOM 2281 O O . TYR A 1 292 ? -17.16300 -21.43100 -36.19800 1.000 21.78000 291 TYR A O 1
ATOM 2290 N N . ASN A 1 293 ? -17.29800 -23.68000 -36.06200 1.000 20.21000 292 ASN A N 1
ATOM 2291 C CA . ASN A 1 293 ? -16.29400 -23.85700 -37.10300 1.000 20.71000 292 ASN A CA 1
ATOM 2292 C C . ASN A 1 293 ? -16.73100 -23.20900 -38.41400 1.000 20.72000 292 ASN A C 1
ATOM 2293 O O . ASN A 1 293 ? -15.92500 -22.56600 -39.09600 1.000 21.30000 292 ASN A O 1
ATOM 2298 N N . ARG A 1 294 ? -18.01000 -23.34100 -38.77400 1.000 18.79000 293 ARG A N 1
ATOM 2299 C CA . ARG A 1 294 ? -18.51800 -22.69300 -39.98300 1.000 18.15000 293 ARG A CA 1
ATOM 2300 C C . ARG A 1 294 ? -18.54700 -21.18000 -39.83200 1.000 14.65000 293 ARG A C 1
ATOM 2301 O O . ARG A 1 294 ? -18.28800 -20.44400 -40.79200 1.000 17.84000 293 ARG A O 1
ATOM 2309 N N . TYR A 1 295 ? -18.89600 -20.72200 -38.63400 1.000 17.51000 294 TYR A N 1
ATOM 2310 C CA . TYR A 1 295 ? -19.06600 -19.29900 -38.36600 1.000 16.66000 294 TYR A CA 1
ATOM 2311 C C . TYR A 1 295 ? -17.74500 -18.55600 -38.48600 1.000 21.04000 294 TYR A C 1
ATOM 2312 O O . TYR A 1 295 ? -17.67200 -17.49800 -39.13100 1.000 17.89000 294 TYR A O 1
ATOM 2321 N N . VAL A 1 296 ? -16.68300 -19.09100 -37.87100 1.000 20.82000 295 VAL A N 1
ATOM 2322 C CA . VAL A 1 296 ? -15.40000 -18.39200 -37.93800 1.000 19.36000 295 VAL A CA 1
ATOM 2323 C C . VAL A 1 296 ? -14.80000 -18.49600 -39.33200 1.000 21.04000 295 VAL A C 1
ATOM 2324 O O . VAL A 1 296 ? -14.02100 -17.62900 -39.74600 1.000 22.06000 295 VAL A O 1
ATOM 2328 N N . GLN A 1 297 ? -15.14900 -19.53400 -40.09200 1.000 20.90000 296 GLN A N 1
ATOM 2329 C CA . GLN A 1 297 ? -14.62400 -19.62100 -41.44500 1.000 21.38000 296 GLN A CA 1
ATOM 2330 C C . GLN A 1 297 ? -15.22800 -18.56400 -42.35500 1.000 21.88000 296 GLN A C 1
ATOM 2331 O O . GLN A 1 297 ? -14.53200 -18.03300 -43.23100 1.000 27.00000 296 GLN A O 1
ATOM 2337 N N . SER A 1 298 ? -16.49900 -18.21000 -42.14900 1.000 20.88000 297 SER A N 1
ATOM 2338 C CA . SER A 1 298 ? -17.26000 -17.48600 -43.15600 1.000 24.54000 297 SER A CA 1
ATOM 2339 C C . SER A 1 298 ? -17.80500 -16.13900 -42.71100 1.000 20.62000 297 SER A C 1
ATOM 2340 O O . SER A 1 298 ? -18.04700 -15.28200 -43.56600 1.000 27.21000 297 SER A O 1
ATOM 2343 N N . SER A 1 299 ? -18.04600 -15.94000 -41.41000 1.000 18.71000 298 SER A N 1
ATOM 2344 C CA . SER A 1 299 ? -18.92000 -14.86000 -40.96000 1.000 18.04000 298 SER A CA 1
ATOM 2345 C C . SER A 1 299 ? -18.35900 -14.10900 -39.76500 1.000 17.20000 298 SER A C 1
ATOM 2346 O O . SER A 1 299 ? -19.12700 -13.48700 -39.03300 1.000 17.40000 298 SER A O 1
ATOM 2349 N N . ALA A 1 300 ? -17.05700 -14.20500 -39.52000 1.000 16.52000 299 ALA A N 1
ATOM 2350 C CA . ALA A 1 300 ? -16.43700 -13.49500 -38.41400 1.000 16.60000 299 ALA A CA 1
ATOM 2351 C C . ALA A 1 300 ? -15.02400 -13.13300 -38.83700 1.000 18.90000 299 ALA A C 1
ATOM 2352 O O . ALA A 1 300 ? -14.59600 -13.43400 -39.95700 1.000 17.52000 299 ALA A O 1
ATOM 2354 N N . LEU A 1 301 ? -14.31000 -12.46900 -37.93600 1.000 15.18000 300 LEU A N 1
ATOM 2355 C CA . LEU A 1 301 ? -12.88900 -12.15500 -38.09900 1.000 13.15000 300 LEU A CA 1
ATOM 2356 C C . LEU A 1 301 ? -12.11300 -12.82500 -36.97000 1.000 16.82000 300 LEU A C 1
ATOM 2357 O O . LEU A 1 301 ? -11.53300 -12.17100 -36.09200 1.000 13.77000 300 LEU A O 1
ATOM 2362 N N . ILE A 1 302 ? -12.09300 -14.15500 -36.98300 1.000 14.90000 301 ILE A N 1
ATOM 2363 C CA . ILE A 1 302 ? -11.39900 -14.92300 -35.96300 1.000 16.11000 301 ILE A CA 1
ATOM 2364 C C . ILE A 1 302 ? -10.44700 -15.82800 -36.71900 1.000 18.47000 301 ILE A C 1
ATOM 2365 O O . ILE A 1 302 ? -10.87700 -16.78800 -37.36800 1.000 19.45000 301 ILE A O 1
ATOM 2370 N N . GLY A 1 303 ? -9.15600 -15.49400 -36.68400 1.000 18.69000 302 GLY A N 1
ATOM 2371 C CA . GLY A 1 303 ? -8.14300 -16.20800 -37.44800 1.000 17.24000 302 GLY A CA 1
ATOM 2372 C C . GLY A 1 303 ? -6.92300 -15.33100 -37.67000 1.000 18.63000 302 GLY A C 1
ATOM 2373 O O . GLY A 1 303 ? -6.56800 -14.52500 -36.80300 1.000 19.33000 302 GLY A O 1
ATOM 2374 N N . THR A 1 304 ? -6.27400 -15.46800 -38.81000 1.000 19.03000 303 THR A N 1
ATOM 2375 C CA . THR A 1 304 ? -5.07500 -14.70400 -39.11200 1.000 21.50000 303 THR A CA 1
ATOM 2376 C C . THR A 1 304 ? -5.42900 -13.49100 -39.94800 1.000 18.92000 303 THR A C 1
ATOM 2377 O O . THR A 1 304 ? -6.52700 -13.39500 -40.50100 1.000 20.79000 303 THR A O 1
ATOM 2381 N N . PRO A 1 305 ? -4.52100 -12.51400 -40.05700 1.000 19.48000 304 PRO A N 1
ATOM 2382 C CA . PRO A 1 305 ? -4.78500 -11.42000 -41.00100 1.000 19.57000 304 PRO A CA 1
ATOM 2383 C C . PRO A 1 305 ? -5.08600 -11.92200 -42.39900 1.000 18.94000 304 PRO A C 1
ATOM 2384 O O . PRO A 1 305 ? -6.00200 -11.42200 -43.05700 1.000 20.42000 304 PRO A O 1
ATOM 2388 N N . ALA A 1 306 ? -4.38200 -12.97000 -42.84100 1.000 23.22000 305 ALA A N 1
ATOM 2389 C CA . ALA A 1 306 ? -4.60200 -13.49400 -44.18200 1.000 22.85000 305 ALA A CA 1
ATOM 2390 C C . ALA A 1 306 ? -5.97600 -14.14100 -44.31100 1.000 20.85000 305 ALA A C 1
ATOM 2391 O O . ALA A 1 306 ? -6.69500 -13.89400 -45.28600 1.000 24.82000 305 ALA A O 1
ATOM 2393 N N . SER A 1 307 ? -6.34100 -14.99600 -43.34900 1.000 21.77000 306 SER A N 1
ATOM 2394 C CA . SER A 1 307 ? -7.62000 -15.69000 -43.42100 1.000 22.36000 306 SER A CA 1
ATOM 2395 C C . SER A 1 307 ? -8.77800 -14.70600 -43.29000 1.000 22.33000 306 SER A C 1
ATOM 2396 O O . SER A 1 307 ? -9.73800 -14.76500 -44.06200 1.000 23.13000 306 SER A O 1
ATOM 2399 N N . CYS A 1 308 ? -8.68200 -13.76500 -42.34500 1.000 23.42000 307 CYS A N 1
ATOM 2400 C CA . CYS A 1 308 ? -9.75900 -12.79600 -42.16300 1.000 21.15000 307 CYS A CA 1
ATOM 2401 C C . CYS A 1 308 ? -9.89100 -11.85500 -43.35200 1.000 19.66000 307 CYS A C 1
ATOM 2402 O O . CYS A 1 308 ? -10.99400 -11.37500 -43.64200 1.000 20.00000 307 CYS A O 1
ATOM 2405 N N . ALA A 1 309 ? -8.78700 -11.56200 -44.04100 1.000 21.40000 308 ALA A N 1
ATOM 2406 C CA . ALA A 1 309 ? -8.86000 -10.65300 -45.17900 1.000 20.98000 308 ALA A CA 1
ATOM 2407 C C . ALA A 1 309 ? -9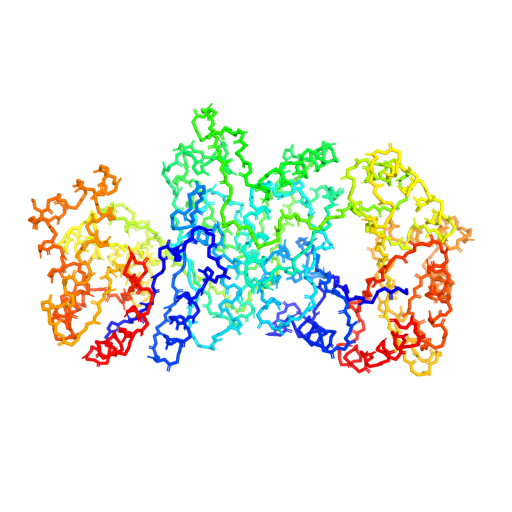.72900 -11.22400 -46.28900 1.000 23.28000 308 ALA A C 1
ATOM 2408 O O . ALA A 1 309 ? -10.33400 -10.46500 -47.05400 1.000 22.60000 308 ALA A O 1
ATOM 2410 N N . GLU A 1 310 ? -9.82200 -12.55700 -46.37800 1.000 24.53000 309 GLU A N 1
ATOM 2411 C CA . GLU A 1 310 ? -10.75400 -13.16400 -47.32200 1.000 24.76000 309 GLU A CA 1
ATOM 2412 C C . GLU A 1 310 ? -12.19300 -12.81900 -46.96700 1.000 23.31000 309 GLU A C 1
ATOM 2413 O O . GLU A 1 310 ? -13.01600 -12.57700 -47.85400 1.000 24.34000 309 GLU A O 1
ATOM 2419 N N . VAL A 1 311 ? -12.51500 -12.79400 -45.67200 1.000 22.42000 310 VAL A N 1
ATOM 2420 C CA . VAL A 1 311 ? -13.86200 -12.42000 -45.25200 1.000 21.65000 310 VAL A CA 1
ATOM 2421 C C . VAL A 1 311 ? -14.13400 -10.95600 -45.59500 1.000 20.96000 310 VAL A C 1
ATOM 2422 O O . VAL A 1 311 ? -15.18300 -10.61700 -46.15900 1.000 20.48000 310 VAL A O 1
ATOM 2426 N N . ILE A 1 312 ? -13.17100 -10.07200 -45.30300 1.000 19.63000 311 ILE A N 1
ATOM 2427 C CA . ILE A 1 312 ? -13.32900 -8.65500 -45.63000 1.000 20.03000 311 ILE A CA 1
ATOM 2428 C C . ILE A 1 312 ? -13.56900 -8.47000 -47.12700 1.000 20.77000 311 ILE A C 1
ATOM 2429 O O . ILE A 1 312 ? -14.39000 -7.64500 -47.54400 1.000 23.80000 311 ILE A O 1
ATOM 2434 N N . ALA A 1 313 ? -12.86600 -9.24500 -47.96200 1.000 24.05000 312 ALA A N 1
ATOM 2435 C CA . ALA A 1 313 ? -13.01900 -9.10100 -49.40700 1.000 26.92000 312 ALA A CA 1
ATOM 2436 C C . ALA A 1 313 ? -14.43500 -9.44200 -49.85500 1.000 24.89000 312 ALA A C 1
ATOM 2437 O O . ALA A 1 313 ? -15.00500 -8.76000 -50.71300 1.000 24.97000 312 ALA A O 1
ATOM 2439 N N . LYS A 1 314 ? -15.01800 -10.49400 -49.28700 1.000 24.54000 313 LYS A N 1
ATOM 2440 C CA . LYS A 1 314 ? -16.38500 -10.86200 -49.64000 1.000 26.04000 313 LYS A CA 1
ATOM 2441 C C . LYS A 1 314 ? -17.36600 -9.78900 -49.19400 1.000 28.51000 313 LYS A C 1
ATOM 2442 O O . LYS A 1 314 ? -18.33100 -9.48000 -49.90300 1.000 28.07000 313 LYS A O 1
ATOM 2448 N N . LEU A 1 315 ? -17.11400 -9.18500 -48.03500 1.000 23.57000 314 LEU A N 1
ATOM 2449 C CA . LEU A 1 315 ? -17.99400 -8.12400 -47.55500 1.000 26.26000 314 LEU A CA 1
ATOM 2450 C C . LEU A 1 315 ? -17.85700 -6.86600 -48.39800 1.000 25.16000 314 LEU A C 1
ATOM 2451 O O . LEU A 1 315 ? -18.85800 -6.20600 -48.71100 1.000 26.43000 314 LEU A O 1
ATOM 2456 N N . GLN A 1 316 ? -16.62700 -6.50000 -48.76000 1.000 25.04000 315 GLN A N 1
ATOM 2457 C CA . GLN A 1 316 ? -16.43600 -5.33900 -49.61600 1.000 28.62000 315 GLN A CA 1
ATOM 2458 C C . GLN A 1 316 ? -17.18000 -5.50900 -50.93500 1.000 30.20000 315 GLN A C 1
ATOM 2459 O O . GLN A 1 316 ? -17.78500 -4.55600 -51.44300 1.000 30.32000 315 GLN A O 1
ATOM 2465 N N . ALA A 1 317 ? -17.17900 -6.72800 -51.47700 1.000 32.43000 316 ALA A N 1
ATOM 2466 C CA . ALA A 1 317 ? -17.79500 -6.97200 -52.77900 1.000 33.04000 316 ALA A CA 1
ATOM 2467 C C . ALA A 1 317 ? -19.30800 -6.78500 -52.73900 1.000 34.70000 316 ALA A C 1
ATOM 2468 O O . ALA A 1 317 ? -19.90000 -6.30900 -53.71700 1.000 40.40000 316 ALA A O 1
ATOM 2470 N N . ILE A 1 318 ? -19.95500 -7.14200 -51.62600 1.000 32.78000 317 ILE A N 1
ATOM 2471 C CA . ILE A 1 318 ? -21.41100 -7.05000 -51.54700 1.000 29.46000 317 ILE A CA 1
ATOM 2472 C C . ILE A 1 318 ? -21.84400 -5.68500 -51.01800 1.000 32.40000 317 ILE A C 1
ATOM 2473 O O . ILE A 1 318 ? -23.03700 -5.45700 -50.78600 1.000 34.16000 317 ILE A O 1
ATOM 2478 N N . GLY A 1 319 ? -20.89300 -4.77400 -50.82300 1.000 30.21000 318 GLY A N 1
ATOM 2479 C CA . GLY A 1 319 ? -21.21100 -3.38500 -50.54500 1.000 30.38000 318 GLY A CA 1
ATOM 2480 C C . GLY A 1 319 ? -21.13900 -2.93300 -49.09900 1.000 28.89000 318 GLY A C 1
ATOM 2481 O O . GLY A 1 319 ? -21.76600 -1.92200 -48.76000 1.000 28.70000 318 GLY A O 1
ATOM 2482 N N . VAL A 1 320 ? -20.40100 -3.63200 -48.24600 1.000 27.40000 319 VAL A N 1
ATOM 2483 C CA . VAL A 1 320 ? -20.23200 -3.22000 -46.85500 1.000 20.79000 319 VAL A CA 1
ATOM 2484 C C . VAL A 1 320 ? -19.21100 -2.09700 -46.80100 1.000 24.37000 319 VAL A C 1
ATOM 2485 O O . VAL A 1 320 ? -18.15300 -2.17400 -47.43400 1.000 27.12000 319 VAL A O 1
ATOM 2489 N N . ASP A 1 321 ? -19.52300 -1.04600 -46.04000 1.000 18.98000 320 ASP A N 1
ATOM 2490 C CA . ASP A 1 321 ? -18.63400 0.10000 -45.92800 1.000 20.93000 320 ASP A CA 1
ATOM 2491 C C . ASP A 1 321 ? -17.71500 0.03000 -44.72000 1.000 18.36000 320 ASP A C 1
ATOM 2492 O O . ASP A 1 321 ? -16.61000 0.58200 -44.76000 1.000 20.90000 320 ASP A O 1
ATOM 2497 N N . GLU A 1 322 ? -18.14600 -0.64400 -43.66200 1.000 17.36000 321 GLU A N 1
ATOM 2498 C CA . GLU A 1 322 ? -17.47900 -0.56200 -42.36900 1.000 14.67000 321 GLU A CA 1
ATOM 2499 C C . GLU A 1 322 ? -17.69200 -1.87500 -41.63700 1.000 15.17000 321 GLU A C 1
ATOM 2500 O O . GLU A 1 322 ? -18.82000 -2.36800 -41.58500 1.000 15.34000 321 GLU A O 1
ATOM 2506 N N . VAL A 1 323 ? -16.63600 -2.42700 -41.05300 1.000 14.48000 322 VAL A N 1
ATOM 2507 C CA . VAL A 1 323 ? -16.76900 -3.56000 -40.14200 1.000 14.07000 322 VAL A CA 1
ATOM 2508 C C . VAL A 1 323 ? -16.56000 -3.06800 -38.71900 1.000 14.22000 322 VAL A C 1
ATOM 2509 O O . VAL A 1 323 ? -15.60400 -2.33800 -38.42800 1.000 15.79000 322 VAL A O 1
ATOM 2513 N N . ALA A 1 324 ? -17.48000 -3.43600 -37.84300 1.000 13.44000 323 ALA A N 1
ATOM 2514 C CA . ALA A 1 324 ? -17.42600 -3.04400 -36.43900 1.000 12.98000 323 ALA A CA 1
ATOM 2515 C C . ALA A 1 324 ? -16.97700 -4.28700 -35.68100 1.000 12.15000 323 ALA A C 1
ATOM 2516 O O . ALA A 1 324 ? -17.73500 -5.25700 -35.53600 1.000 12.65000 323 ALA A O 1
ATOM 2518 N N . CYS A 1 325 ? -15.73700 -4.27100 -35.21500 1.000 11.80000 324 CYS A N 1
ATOM 2519 C CA . CYS A 1 325 ? -15.07600 -5.48500 -34.74800 1.000 12.26000 324 CYS A CA 1
ATOM 2520 C C . CYS A 1 325 ? -15.36800 -5.67000 -33.27100 1.000 12.21000 324 CYS A C 1
ATOM 2521 O O . CYS A 1 325 ? -14.82100 -4.95000 -32.43200 1.000 12.90000 324 CYS A O 1
ATOM 2524 N N . LEU A 1 326 ? -16.22700 -6.63900 -32.94600 1.000 10.44000 325 LEU A N 1
ATOM 2525 C CA . LEU A 1 326 ? -16.61200 -6.88100 -31.55800 1.000 11.60000 325 LEU A CA 1
ATOM 2526 C C . LEU A 1 326 ? -15.50000 -7.68300 -30.89500 1.000 13.10000 325 LEU A C 1
ATOM 2527 O O . LEU A 1 326 ? -15.33200 -8.87400 -31.18600 1.000 12.67000 325 LEU A O 1
ATOM 2532 N N . ILE A 1 327 ? -14.74900 -7.03800 -30.00100 1.000 11.99000 326 ILE A N 1
ATOM 2533 C CA . ILE A 1 327 ? -13.51800 -7.61100 -29.46000 1.000 12.69000 326 ILE A CA 1
ATOM 2534 C C . ILE A 1 327 ? -13.64400 -8.08300 -28.01700 1.000 15.37000 326 ILE A C 1
ATOM 2535 O O . ILE A 1 327 ? -12.74400 -8.80200 -27.54100 1.000 14.90000 326 ILE A O 1
ATOM 2540 N N . ASP A 1 328 ? -14.72700 -7.74400 -27.30900 1.000 15.04000 327 ASP A N 1
ATOM 2541 C CA . ASP A 1 328 ? -14.82600 -8.08500 -25.89400 1.000 14.27000 327 ASP A CA 1
ATOM 2542 C C . ASP A 1 328 ? -15.91300 -9.12200 -25.61000 1.000 16.87000 327 ASP A C 1
ATOM 2543 O O . ASP A 1 328 ? -16.72500 -8.92700 -24.70300 1.000 17.50000 327 ASP A O 1
ATOM 2548 N N . PHE A 1 329 ? -15.90800 -10.23400 -26.34900 1.000 15.30000 328 PHE A N 1
ATOM 2549 C CA . PHE A 1 329 ? -16.91300 -11.28100 -26.16900 1.000 19.01000 328 PHE A CA 1
ATOM 2550 C C . PHE A 1 329 ? -16.49700 -12.34000 -25.16100 1.000 20.47000 328 PHE A C 1
ATOM 2551 O O . PHE A 1 329 ? -17.21500 -13.33200 -24.99800 1.000 22.50000 328 PHE A O 1
ATOM 2559 N N . GLY A 1 330 ? -15.37300 -12.16000 -24.47400 1.000 17.92000 329 GLY A N 1
ATOM 2560 C CA . GLY A 1 330 ? -15.05200 -13.04300 -23.37200 1.000 19.70000 329 GLY A CA 1
ATOM 2561 C C . GLY A 1 330 ? -13.63000 -13.55500 -23.32500 1.000 20.58000 329 GLY A C 1
ATOM 2562 O O . GLY A 1 330 ? -13.25500 -14.20600 -22.34600 1.000 24.28000 329 GLY A O 1
ATOM 2563 N N . VAL A 1 331 ? -12.83100 -13.31800 -24.37300 1.000 18.93000 330 VAL A N 1
ATOM 2564 C CA . VAL A 1 331 ? -11.41400 -13.65700 -24.29000 1.000 18.66000 330 VAL A CA 1
ATOM 2565 C C . VAL A 1 331 ? -10.78000 -12.78000 -23.22400 1.000 19.87000 330 VAL A C 1
ATOM 2566 O O . VAL A 1 331 ? -11.14000 -11.60400 -23.07000 1.000 19.75000 330 VAL A O 1
ATOM 2570 N N . ASN A 1 332 ? -9.83900 -13.35400 -22.47200 1.000 20.74000 331 ASN A N 1
ATOM 2571 C CA . ASN A 1 332 ? -9.23400 -12.62500 -21.36600 1.000 23.45000 331 ASN A CA 1
ATOM 2572 C C . ASN A 1 332 ? -8.62000 -11.31700 -21.86200 1.000 20.39000 331 ASN A C 1
ATOM 2573 O O . ASN A 1 332 ? -8.10100 -11.23300 -22.97900 1.000 19.19000 331 ASN A O 1
ATOM 2578 N N . THR A 1 333 ? -8.72600 -10.27800 -21.03400 1.000 23.26000 332 THR A N 1
ATOM 2579 C CA . THR A 1 333 ? -8.34400 -8.93700 -21.47500 1.000 21.22000 332 THR A CA 1
ATOM 2580 C C . THR A 1 333 ? -6.90300 -8.84000 -21.94900 1.000 21.16000 332 THR A C 1
ATOM 2581 O O . THR A 1 333 ? -6.66800 -8.21100 -22.99900 1.000 18.59000 332 THR A O 1
ATOM 2585 N N . PRO A 1 334 ? -5.89900 -9.40000 -21.25400 1.000 21.59000 333 PRO A N 1
ATOM 2586 C CA . PRO A 1 334 ? -4.52500 -9.29000 -21.78000 1.000 21.96000 333 PRO A CA 1
ATOM 2587 C C . PRO A 1 334 ? -4.36500 -9.88700 -23.16400 1.000 17.95000 333 PRO A C 1
ATOM 2588 O O . PRO A 1 334 ? -3.66000 -9.30400 -23.99400 1.000 20.29000 333 PRO A O 1
ATOM 2592 N N . ALA A 1 335 ? -5.02800 -11.01300 -23.45500 1.000 20.11000 334 ALA A N 1
ATOM 2593 C CA . ALA A 1 335 ? -4.96300 -11.57500 -24.80000 1.000 17.81000 334 ALA A CA 1
ATOM 2594 C C . ALA A 1 335 ? -5.65400 -10.66800 -25.82300 1.000 17.64000 334 ALA A C 1
ATOM 2595 O O . ALA A 1 335 ? -5.18100 -10.52900 -26.95400 1.000 17.26000 334 ALA A O 1
ATOM 2597 N N . VAL A 1 336 ? -6.77600 -10.04900 -25.46100 1.000 17.06000 335 VAL A N 1
ATOM 2598 C CA . VAL A 1 336 ? -7.40300 -9.12500 -26.41100 1.000 16.27000 335 VAL A CA 1
ATOM 2599 C C . VAL A 1 336 ? -6.47300 -7.94600 -26.70400 1.000 15.11000 335 VAL A C 1
ATOM 2600 O O . VAL A 1 336 ? -6.25900 -7.58100 -27.86400 1.000 15.07000 335 VAL A O 1
ATOM 2604 N N . VAL A 1 337 ? -5.88700 -7.34800 -25.66000 1.000 17.95000 336 VAL A N 1
ATOM 2605 C CA . VAL A 1 337 ? -4.94000 -6.25100 -25.87700 1.000 19.99000 336 VAL A CA 1
ATOM 2606 C C . VAL A 1 337 ? -3.79200 -6.68600 -26.79000 1.000 16.39000 336 VAL A C 1
ATOM 2607 O O . VAL A 1 337 ? -3.41500 -5.96100 -27.72100 1.000 19.62000 336 VAL A O 1
ATOM 2611 N N . GLU A 1 338 ? -3.23300 -7.88600 -26.55500 1.000 19.35000 337 GLU A N 1
ATOM 2612 C CA . GLU A 1 338 ? -2.16000 -8.40000 -27.40600 1.000 19.88000 337 GLU A CA 1
ATOM 2613 C C . GLU A 1 338 ? -2.60900 -8.68800 -28.83000 1.000 19.03000 337 GLU A C 1
ATOM 2614 O O . GLU A 1 338 ? -1.76500 -8.79700 -29.72400 1.000 18.64000 337 GLU A O 1
ATOM 2620 N N . SER A 1 339 ? -3.91400 -8.85400 -29.05900 1.000 17.18000 338 SER A N 1
ATOM 2621 C CA . SER A 1 339 ? -4.46200 -9.10200 -30.38400 1.000 17.52000 338 SER A CA 1
ATOM 2622 C C . SER A 1 339 ? -4.77200 -7.82400 -31.15700 1.000 14.72000 338 SER A C 1
ATOM 2623 O O . SER A 1 339 ? -5.05600 -7.90000 -32.36000 1.000 14.37000 338 SER A O 1
ATOM 2626 N N . LEU A 1 340 ? -4.72000 -6.65500 -30.51600 1.000 16.43000 339 LEU A N 1
ATOM 2627 C CA . LEU A 1 340 ? -5.05200 -5.44500 -31.25300 1.000 15.01000 339 LEU A CA 1
ATOM 2628 C C . LEU A 1 340 ? -4.09900 -5.18700 -32.41300 1.000 14.57000 339 LEU A C 1
ATOM 2629 O O . LEU A 1 340 ? -4.57800 -4.81900 -33.49300 1.000 14.84000 339 LEU A O 1
ATOM 2634 N N . PRO A 1 341 ? -2.77500 -5.38400 -32.29400 1.000 14.82000 340 PRO A N 1
ATOM 2635 C CA . PRO A 1 341 ? -1.92200 -5.15100 -33.46500 1.000 14.45000 340 PRO A CA 1
ATOM 2636 C C . PRO A 1 341 ? -2.12300 -6.17000 -34.56900 1.000 14.33000 340 PRO A C 1
ATOM 2637 O O . PRO A 1 341 ? -1.87700 -5.84500 -35.73600 1.000 17.74000 340 PRO A O 1
ATOM 2641 N N . ASP A 1 342 ? -2.60300 -7.38200 -34.24500 1.000 15.33000 341 ASP A N 1
ATOM 2642 C CA . ASP A 1 342 ? -2.98500 -8.32000 -35.29800 1.000 17.51000 341 ASP A CA 1
ATOM 2643 C C . ASP A 1 342 ? -4.21100 -7.83000 -36.04800 1.000 16.05000 341 ASP A C 1
ATOM 2644 O O . ASP A 1 342 ? -4.29400 -7.97300 -37.27200 1.000 15.89000 341 ASP A O 1
ATOM 2649 N N . LEU A 1 343 ? -5.17000 -7.23400 -35.33300 1.000 16.28000 342 LEU A N 1
ATOM 2650 C CA . LEU A 1 343 ? -6.28800 -6.61100 -36.02700 1.000 14.28000 342 LEU A CA 1
ATOM 2651 C C . LEU A 1 343 ? -5.81600 -5.42900 -36.86700 1.000 13.78000 342 LEU A C 1
ATOM 2652 O O . LEU A 1 343 ? -6.30500 -5.20600 -37.98000 1.000 15.85000 342 LEU A O 1
ATOM 2657 N N . ASN A 1 344 ? -4.84000 -4.67000 -36.36200 1.000 16.21000 343 ASN A N 1
ATOM 2658 C CA . ASN A 1 344 ? -4.27200 -3.60100 -37.16200 1.000 16.80000 343 ASN A CA 1
ATOM 2659 C C . ASN A 1 344 ? -3.57800 -4.13600 -38.41200 1.000 15.33000 343 ASN A C 1
ATOM 2660 O O . ASN A 1 344 ? -3.64100 -3.51200 -39.47700 1.000 15.79000 343 ASN A O 1
ATOM 2665 N N . ALA A 1 345 ? -2.90500 -5.28900 -38.30300 1.000 18.21000 344 ALA A N 1
ATOM 2666 C CA . ALA A 1 345 ? -2.29500 -5.89300 -39.48200 1.000 17.89000 344 ALA A CA 1
ATOM 2667 C C . ALA A 1 345 ? -3.34800 -6.28300 -40.50600 1.000 17.57000 344 ALA A C 1
ATOM 2668 O O . ALA A 1 345 ? -3.14400 -6.12700 -41.71600 1.000 20.24000 344 ALA A O 1
ATOM 2670 N N . LEU A 1 346 ? -4.49700 -6.77100 -40.03800 1.000 16.56000 345 LEU A N 1
ATOM 2671 C CA . LEU A 1 346 ? -5.58700 -7.06800 -40.95800 1.000 19.68000 345 LEU A CA 1
ATOM 2672 C C . LEU A 1 346 ? -6.09100 -5.80200 -41.63400 1.000 18.21000 345 LEU A C 1
ATOM 2673 O O . LEU A 1 346 ? -6.32400 -5.78300 -42.84600 1.000 18.43000 345 LEU A O 1
ATOM 2678 N N . ARG A 1 347 ? -6.26500 -4.72300 -40.86100 1.000 17.45000 346 ARG A N 1
ATOM 2679 C CA . ARG A 1 347 ? -6.69800 -3.46100 -41.45000 1.000 17.51000 346 ARG A CA 1
ATOM 2680 C C . ARG A 1 347 ? -5.70500 -2.97200 -42.49900 1.000 19.32000 346 ARG A C 1
ATOM 2681 O O . ARG A 1 347 ? -6.09900 -2.55200 -43.59100 1.000 19.32000 346 ARG A O 1
ATOM 2689 N N . GLU A 1 348 ? -4.40700 -3.04600 -42.18700 1.000 22.04000 347 GLU A N 1
ATOM 2690 C CA . GLU A 1 348 ? -3.37200 -2.68000 -43.15600 1.000 24.75000 347 GLU A CA 1
ATOM 2691 C C . GLU A 1 348 ? -3.53700 -3.44200 -44.46500 1.000 26.06000 347 GLU A C 1
ATOM 2692 O O . GLU A 1 348 ? -3.46300 -2.85900 -45.55300 1.000 27.14000 347 GLU A O 1
ATOM 2698 N N . LEU A 1 349 ? -3.74600 -4.75900 -44.37100 1.000 24.35000 348 LEU A N 1
ATOM 2699 C CA . LEU A 1 349 ? -3.89800 -5.59700 -45.55800 1.000 23.86000 348 LEU A CA 1
ATOM 2700 C C . LEU A 1 349 ? -5.05100 -5.13100 -46.42700 1.000 26.47000 348 LEU A C 1
ATOM 2701 O O . LEU A 1 349 ? -4.98200 -5.20100 -47.66000 1.000 28.17000 348 LEU A O 1
ATOM 2706 N N . CYS A 1 350 ? -6.14100 -4.69800 -45.80100 1.000 23.28000 349 CYS A N 1
ATOM 2707 C CA . CYS A 1 350 ? -7.34700 -4.33100 -46.51900 1.000 25.35000 349 CYS A CA 1
ATOM 2708 C C . CYS A 1 350 ? -7.43000 -2.83500 -46.76700 1.000 25.99000 349 CYS A C 1
ATOM 2709 O O . CYS A 1 350 ? -8.33300 -2.38900 -47.48400 1.000 31.81000 349 CYS A O 1
ATOM 2712 N N . GLN A 1 351 ? -6.50000 -2.06700 -46.19700 1.000 26.04000 350 GLN A N 1
ATOM 2713 C CA . GLN A 1 351 ? -6.49200 -0.60600 -46.23500 1.000 29.78000 350 GLN A CA 1
ATOM 2714 C C . GLN A 1 351 ? -7.79800 -0.00300 -45.72000 1.000 36.43000 350 GLN A C 1
ATOM 2715 O O . GLN A 1 351 ? -8.02300 0.07500 -44.51100 1.000 33.16000 350 GLN A O 1
ATOM 2721 N N . THR B 1 4 ? -12.46500 23.65100 9.09300 1.000 43.02000 3 THR B N 1
ATOM 2722 C CA . THR B 1 4 ? -12.39000 24.69100 8.07000 1.000 40.33000 3 THR B CA 1
ATOM 2723 C C . THR B 1 4 ? -13.30100 24.36300 6.88700 1.000 37.02000 3 THR B C 1
ATOM 2724 O O . THR B 1 4 ? -13.59800 23.19700 6.61000 1.000 36.58000 3 THR B O 1
ATOM 2728 N N . VAL B 1 5 ? -13.74100 25.41200 6.19400 1.000 31.75000 4 VAL B N 1
ATOM 2729 C CA . VAL B 1 5 ? -14.71500 25.26500 5.12100 1.000 31.48000 4 VAL B CA 1
ATOM 2730 C C . VAL B 1 5 ? -14.05500 24.63600 3.90100 1.000 29.20000 4 VAL B C 1
ATOM 2731 O O . VAL B 1 5 ? -12.91200 24.96000 3.55400 1.000 29.88000 4 VAL B O 1
ATOM 2735 N N . GLN B 1 6 ? -14.77100 23.70800 3.25700 1.000 27.08000 5 GLN B N 1
ATOM 2736 C CA . GLN B 1 6 ? -14.34900 23.17200 1.96800 1.000 26.81000 5 GLN B CA 1
ATOM 2737 C C . GLN B 1 6 ? -14.71400 24.14000 0.84800 1.000 23.23000 5 GLN B C 1
ATOM 2738 O O . GLN B 1 6 ? -15.78400 24.75200 0.86500 1.000 26.19000 5 GLN B O 1
ATOM 2744 N N . PHE B 1 7 ? -13.82900 24.25000 -0.14300 1.000 24.42000 6 PHE B N 1
ATOM 2745 C CA . PHE B 1 7 ? -14.02100 25.11300 -1.30600 1.000 21.45000 6 PHE B CA 1
ATOM 2746 C C . PHE B 1 7 ? -14.22000 24.27300 -2.56300 1.000 21.52000 6 PHE B C 1
ATOM 2747 O O . PHE B 1 7 ? -13.37000 23.44200 -2.89500 1.000 22.17000 6 PHE B O 1
ATOM 2755 N N . SER B 1 8 ? -15.30500 24.54600 -3.28500 1.000 21.15000 7 SER B N 1
ATOM 2756 C CA . SER B 1 8 ? -15.66200 23.80500 -4.49000 1.000 21.81000 7 SER B CA 1
ATOM 2757 C C . SER B 1 8 ? -16.07400 24.79500 -5.56700 1.000 23.10000 7 SER B C 1
ATOM 2758 O O . SER B 1 8 ? -16.36100 25.96100 -5.28500 1.000 19.83000 7 SER B O 1
ATOM 2761 N N . LEU B 1 9 ? -16.10500 24.32900 -6.81300 1.000 19.39000 8 LEU B N 1
ATOM 2762 C CA . LEU B 1 9 ? -16.66400 25.12600 -7.89700 1.000 18.29000 8 LEU B CA 1
ATOM 2763 C C . LEU B 1 9 ? -18.08500 24.66500 -8.18600 1.000 18.68000 8 LEU B C 1
ATOM 2764 O O . LEU B 1 9 ? -18.44800 23.51300 -7.93500 1.000 19.19000 8 LEU B O 1
ATOM 2769 N N . TYR B 1 10 ? -18.87800 25.57300 -8.73600 1.000 19.85000 9 TYR B N 1
ATOM 2770 C CA . TYR B 1 10 ? -20.25500 25.30000 -9.11400 1.000 18.40000 9 TYR B CA 1
ATOM 2771 C C . TYR B 1 10 ? -20.47700 25.96200 -10.46500 1.000 18.86000 9 TYR B C 1
ATOM 2772 O O . TYR B 1 10 ? -20.06900 27.10900 -10.66700 1.000 18.85000 9 TYR B O 1
ATOM 2781 N N . TYR B 1 11 ? -21.09800 25.23800 -11.39800 1.000 17.69000 10 TYR B N 1
ATOM 2782 C CA . TYR B 1 11 ? -21.41100 25.77900 -12.71000 1.000 15.45000 10 TYR B CA 1
ATOM 2783 C C . TYR B 1 11 ? -22.91200 25.89900 -12.88400 1.000 17.47000 10 TYR B C 1
ATOM 2784 O O . TYR B 1 11 ? -23.66000 24.93600 -12.66500 1.000 19.80000 10 TYR B O 1
ATOM 2793 N N . PHE B 1 12 ? -23.33700 27.08900 -13.29300 1.000 19.61000 11 PHE B N 1
ATOM 2794 C CA . PHE B 1 12 ? -24.71600 27.31100 -13.69200 1.000 20.79000 11 PHE B CA 1
ATOM 2795 C C . PHE B 1 12 ? -25.01700 26.63900 -15.02200 1.000 23.26000 11 PHE B C 1
ATOM 2796 O O . PHE B 1 12 ? -26.17200 26.30400 -15.29700 1.000 25.53000 11 PHE B O 1
ATOM 2804 N N . GLY B 1 13 ? -24.00000 26.42300 -15.84300 1.000 24.02000 12 GLY B N 1
ATOM 2805 C CA . GLY B 1 13 ? -24.17300 25.89000 -17.17500 1.000 22.46000 12 GLY B CA 1
ATOM 2806 C C . GLY B 1 13 ? -23.96000 26.89200 -18.30000 1.000 23.31000 12 GLY B C 1
ATOM 2807 O O . GLY B 1 13 ? -24.38100 26.61900 -19.43000 1.000 22.11000 12 GLY B O 1
ATOM 2808 N N . ASN B 1 14 ? -23.33300 28.03200 -18.03100 1.000 21.36000 13 ASN B N 1
ATOM 2809 C CA . ASN B 1 14 ? -23.19100 29.05900 -19.05300 1.000 21.89000 13 ASN B CA 1
ATOM 2810 C C . ASN B 1 14 ? -21.99800 28.79500 -19.96500 1.000 25.75000 13 ASN B C 1
ATOM 2811 O O . ASN B 1 14 ? -21.02700 28.12800 -19.59800 1.000 25.96000 13 ASN B O 1
ATOM 2816 N N . TYR B 1 15 ? -22.08400 29.32000 -21.18200 1.000 26.94000 14 TYR B N 1
ATOM 2817 C CA . TYR B 1 15 ? -20.97300 29.25000 -22.11200 1.000 26.75000 14 TYR B CA 1
ATOM 2818 C C . TYR B 1 15 ? -20.95100 30.54600 -22.90200 1.000 24.98000 14 TYR B C 1
ATOM 2819 O O . TYR B 1 15 ? -21.82500 31.40400 -22.74600 1.000 27.78000 14 TYR B O 1
ATOM 2828 N N . GLU B 1 16 ? -19.93900 30.69300 -23.75300 1.000 23.53000 15 GLU B N 1
ATOM 2829 C CA . GLU B 1 16 ? -19.65800 32.01900 -24.29700 1.000 27.89000 15 GLU B CA 1
ATOM 2830 C C . GLU B 1 16 ? -20.71400 32.43600 -25.31200 1.000 33.91000 15 GLU B C 1
ATOM 2831 O O . GLU B 1 16 ? -21.10000 33.61100 -25.36900 1.000 34.88000 15 GLU B O 1
ATOM 2837 N N . SER B 1 17 ? -21.22000 31.48700 -26.09500 1.000 27.31000 16 SER B N 1
ATOM 2838 C CA . SER B 1 17 ? -22.31000 31.77200 -27.01200 1.000 28.97000 16 SER B CA 1
ATOM 2839 C C . SER B 1 17 ? -23.03900 30.47500 -27.31200 1.000 26.49000 16 SER B C 1
ATOM 2840 O O . SER B 1 17 ? -22.45000 29.39200 -27.28000 1.000 26.59000 16 SER B O 1
ATOM 2843 N N . GLU B 1 18 ? -24.33000 30.60900 -27.61100 1.000 28.86000 17 GLU B N 1
ATOM 2844 C CA . GLU B 1 18 ? -25.13500 29.48200 -28.07200 1.000 23.76000 17 GLU B CA 1
ATOM 2845 C C . GLU B 1 18 ? -24.43900 28.71800 -29.18700 1.000 21.71000 17 GLU B C 1
ATOM 2846 O O . GLU B 1 18 ? -24.58400 27.49300 -29.30000 1.000 19.01000 17 GLU B O 1
ATOM 2852 N N . PHE B 1 19 ? -23.66100 29.41300 -30.01000 1.000 21.47000 18 PHE B N 1
ATOM 2853 C CA . PHE B 1 19 ? -22.98900 28.79500 -31.13900 1.000 25.50000 18 PHE B CA 1
ATOM 2854 C C . PHE B 1 19 ? -21.47600 28.80600 -30.96700 1.000 24.87000 18 PHE B C 1
ATOM 2855 O O . PHE B 1 19 ? -20.73600 28.85700 -31.94900 1.000 27.22000 18 PHE B O 1
ATOM 2863 N N . SER B 1 20 ? -21.00800 28.76100 -29.72200 1.000 22.60000 19 SER B N 1
ATOM 2864 C CA . SER B 1 20 ? -19.57800 28.65700 -29.46900 1.000 20.19000 19 SER B CA 1
ATOM 2865 C C . SER B 1 20 ? -19.02200 27.32500 -29.95600 1.000 21.84000 19 SER B C 1
ATOM 2866 O O . SER B 1 20 ? -19.66900 26.27600 -29.84800 1.000 20.85000 19 SER B O 1
ATOM 2869 N N . HIS B 1 21 ? -17.79000 27.36400 -30.46900 1.000 19.05000 20 HIS B N 1
ATOM 2870 C CA . HIS B 1 21 ? -17.09000 26.13800 -30.82900 1.000 18.45000 20 HIS B CA 1
ATOM 2871 C C . HIS B 1 21 ? -16.44800 25.45600 -29.62600 1.000 21.40000 20 HIS B C 1
ATOM 2872 O O . HIS B 1 21 ? -15.98200 24.32100 -29.74700 1.000 21.97000 20 HIS B O 1
ATOM 2879 N N . ASP B 1 22 ? -16.41100 26.12200 -28.46900 1.000 19.00000 21 ASP B N 1
ATOM 2880 C CA . ASP B 1 22 ? -15.75100 25.61300 -27.26500 1.000 17.77000 21 ASP B CA 1
ATOM 2881 C C . ASP B 1 22 ? -16.67700 25.90100 -26.07700 1.000 17.71000 21 ASP B C 1
ATOM 2882 O O . ASP B 1 22 ? -16.39200 26.71400 -25.19300 1.000 18.33000 21 ASP B O 1
ATOM 2887 N N . LYS B 1 23 ? -17.83100 25.22000 -26.06300 1.000 15.31000 22 LYS B N 1
ATOM 2888 C CA . LYS B 1 23 ? -18.85200 25.49000 -25.05500 1.000 16.27000 22 LYS B CA 1
ATOM 2889 C C . LYS B 1 23 ? -18.41200 25.10100 -23.64900 1.000 16.50000 22 LYS B C 1
ATOM 2890 O O . LYS B 1 23 ? -18.97200 25.62200 -22.67700 1.000 19.28000 22 LYS B O 1
ATOM 2896 N N . TYR B 1 24 ? -17.45600 24.18200 -23.51300 1.000 16.32000 23 TYR B N 1
ATOM 2897 C CA . TYR B 1 24 ? -16.99300 23.71700 -22.21300 1.000 15.37000 23 TYR B CA 1
ATOM 2898 C C . TYR B 1 24 ? -15.65300 24.32300 -21.82500 1.000 16.86000 23 TYR B C 1
ATOM 2899 O O . TYR B 1 24 ? -14.96700 23.78900 -20.94900 1.000 17.49000 23 TYR B O 1
ATOM 2908 N N . ASN B 1 25 ? -15.29500 25.44600 -22.45200 1.000 17.33000 24 ASN B N 1
ATOM 2909 C CA . ASN B 1 25 ? -14.04000 26.14100 -22.18600 1.000 19.49000 24 ASN B CA 1
ATOM 2910 C C . ASN B 1 25 ? -13.83900 26.36200 -20.69000 1.000 17.59000 24 ASN B C 1
ATOM 2911 O O . ASN B 1 25 ? -12.90600 25.81900 -20.08700 1.000 17.43000 24 ASN B O 1
ATOM 2916 N N . LEU B 1 26 ? -14.73500 27.13200 -20.06900 1.000 16.94000 25 LEU B N 1
ATOM 2917 C CA . LEU B 1 26 ? -14.56300 27.45900 -18.65500 1.000 18.36000 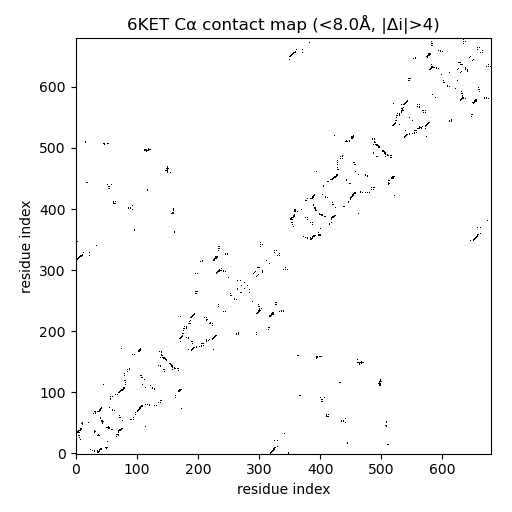25 LEU B CA 1
ATOM 2918 C C . LEU B 1 26 ? -14.82800 26.25300 -17.76800 1.000 17.48000 25 LEU B C 1
ATOM 2919 O O . LEU B 1 26 ? -14.25000 26.13400 -16.68600 1.000 15.40000 25 LEU B O 1
ATOM 2924 N N . LEU B 1 27 ? -15.68700 25.34100 -18.21600 1.000 15.45000 26 LEU B N 1
ATOM 2925 C CA . LEU B 1 27 ? -15.94500 24.14200 -17.43500 1.000 16.35000 26 LEU B CA 1
ATOM 2926 C C . LEU B 1 27 ? -14.65500 23.37500 -17.19900 1.000 16.26000 26 LEU B C 1
ATOM 2927 O O . LEU B 1 27 ? -14.30900 23.04400 -16.06100 1.000 16.46000 26 LEU B O 1
ATOM 2932 N N . PHE B 1 28 ? -13.90200 23.10900 -18.26500 1.000 16.52000 27 PHE B N 1
ATOM 2933 C CA . PHE B 1 28 ? -12.68800 22.32000 -18.09100 1.000 16.52000 27 PHE B CA 1
ATOM 2934 C C . PHE B 1 28 ? -11.54100 23.13800 -17.51100 1.000 16.80000 27 PHE B C 1
ATOM 2935 O O . PHE B 1 28 ? -10.76100 22.61200 -16.71600 1.000 17.95000 27 PHE B O 1
ATOM 2943 N N . ALA B 1 29 ? -11.43100 24.41600 -17.88400 1.000 18.41000 28 ALA B N 1
ATOM 2944 C CA . ALA B 1 29 ? -10.36600 25.24800 -17.32600 1.000 19.43000 28 ALA B CA 1
ATOM 2945 C C . ALA B 1 29 ? -10.51300 25.36800 -15.81500 1.000 19.60000 28 ALA B C 1
ATOM 2946 O O . ALA B 1 29 ? -9.54000 25.19800 -15.06500 1.000 20.44000 28 ALA B O 1
ATOM 2948 N N . GLY B 1 30 ? -11.73200 25.64400 -15.34800 1.000 18.62000 29 GLY B N 1
ATOM 2949 C CA . GLY B 1 30 ? -11.96000 25.73600 -13.91300 1.000 19.06000 29 GLY B CA 1
ATOM 2950 C C . GLY B 1 30 ? -11.84300 24.40000 -13.20400 1.000 19.27000 29 GLY B C 1
ATOM 2951 O O . GLY B 1 30 ? -11.21500 24.29900 -12.14700 1.000 19.35000 29 GLY B O 1
ATOM 2952 N N . ALA B 1 31 ? -12.44900 23.35000 -13.76500 1.000 17.56000 30 ALA B N 1
ATOM 2953 C CA . ALA B 1 31 ? -12.40500 22.04800 -13.09900 1.000 18.46000 30 ALA B CA 1
ATOM 2954 C C . ALA B 1 31 ? -10.97900 21.52100 -12.96200 1.000 18.36000 30 ALA B C 1
ATOM 2955 O O . ALA B 1 31 ? -10.61700 20.96500 -11.92100 1.000 19.98000 30 ALA B O 1
ATOM 2957 N N . LYS B 1 32 ? -10.16400 21.66700 -14.01000 1.000 18.19000 31 LYS B N 1
ATOM 2958 C CA . LYS B 1 32 ? -8.77800 21.22800 -13.94200 1.000 20.54000 31 LYS B CA 1
ATOM 2959 C C . LYS B 1 32 ? -7.98300 22.08500 -12.96500 1.000 20.72000 31 LYS B C 1
ATOM 2960 O O . LYS B 1 32 ? -7.18200 21.56100 -12.18200 1.000 22.95000 31 LYS B O 1
ATOM 2966 N N . TYR B 1 33 ? -8.19300 23.40600 -12.99000 1.000 21.43000 32 TYR B N 1
ATOM 2967 C CA . TYR B 1 33 ? -7.50100 24.26300 -12.02900 1.000 22.95000 32 TYR B CA 1
ATOM 2968 C C . TYR B 1 33 ? -7.88800 23.88800 -10.60800 1.000 22.13000 32 TYR B C 1
ATOM 2969 O O . TYR B 1 33 ? -7.02200 23.70100 -9.74600 1.000 25.28000 32 TYR B O 1
ATOM 2978 N N . ALA B 1 34 ? -9.19300 23.78500 -10.34500 1.000 19.75000 33 ALA B N 1
ATOM 2979 C CA . ALA B 1 34 ? -9.64700 23.39900 -9.01400 1.000 21.60000 33 ALA B CA 1
ATOM 2980 C C . ALA B 1 34 ? -9.11500 22.02200 -8.62100 1.000 23.33000 33 ALA B C 1
ATOM 2981 O O . ALA B 1 34 ? -8.72500 21.80200 -7.46600 1.000 22.79000 33 ALA B O 1
ATOM 2983 N N . ASP B 1 35 ? -9.08700 21.07600 -9.56800 1.000 20.49000 34 ASP B N 1
ATOM 2984 C CA . ASP B 1 35 ? -8.59700 19.73700 -9.25400 1.000 22.57000 34 ASP B CA 1
ATOM 2985 C C . ASP B 1 35 ? -7.15900 19.78100 -8.75100 1.000 23.54000 34 ASP B C 1
ATOM 2986 O O . ASP B 1 35 ? -6.81200 19.09900 -7.77800 1.000 22.80000 34 ASP B O 1
ATOM 2991 N N . GLN B 1 36 ? -6.32500 20.61600 -9.36800 1.000 24.17000 35 GLN B N 1
ATOM 2992 C CA . GLN B 1 36 ? -4.90800 20.70200 -9.04200 1.000 25.32000 35 GLN B CA 1
ATOM 2993 C C . GLN B 1 36 ? -4.60600 21.60700 -7.85300 1.000 25.50000 35 GLN B C 1
ATOM 2994 O O . GLN B 1 36 ? -3.44400 21.69400 -7.44900 1.000 31.36000 35 GLN B O 1
ATOM 3000 N N . HIS B 1 37 ? -5.60300 22.27100 -7.26800 1.000 26.41000 36 HIS B N 1
ATOM 3001 C CA . HIS B 1 37 ? -5.33200 23.23900 -6.21100 1.000 26.97000 36 HIS B CA 1
ATOM 3002 C C . HIS B 1 37 ? -6.14900 22.96000 -4.95700 1.000 28.30000 36 HIS B C 1
ATOM 3003 O O . HIS B 1 37 ? -6.54000 23.89200 -4.24700 1.000 31.94000 36 HIS B O 1
ATOM 3010 N N . GLY B 1 38 ? -6.42500 21.68800 -4.68100 1.000 32.17000 37 GLY B N 1
ATOM 3011 C CA . GLY B 1 38 ? -7.00700 21.30800 -3.41100 1.000 33.44000 37 GLY B CA 1
ATOM 3012 C C . GLY B 1 38 ? -8.45300 21.69500 -3.21800 1.000 29.27000 37 GLY B C 1
ATOM 3013 O O . GLY B 1 38 ? -8.89400 21.84400 -2.07600 1.000 30.15000 37 GLY B O 1
ATOM 3014 N N . PHE B 1 39 ? -9.20900 21.87800 -4.29800 1.000 24.13000 38 PHE B N 1
ATOM 3015 C CA . PHE B 1 39 ? -10.62900 22.13400 -4.15600 1.000 23.54000 38 PHE B CA 1
ATOM 3016 C C . PHE B 1 39 ? -11.35500 20.80600 -3.97700 1.000 23.94000 38 PHE B C 1
ATOM 3017 O O . PHE B 1 39 ? -10.88900 19.75000 -4.42000 1.000 24.23000 38 PHE B O 1
ATOM 3025 N N . THR B 1 40 ? -12.49800 20.86100 -3.30000 1.000 21.86000 39 THR B N 1
ATOM 3026 C CA . THR B 1 40 ? -13.14400 19.63000 -2.87200 1.000 21.27000 39 THR B CA 1
ATOM 3027 C C . THR B 1 40 ? -13.95700 19.00900 -3.99500 1.000 22.04000 39 THR B C 1
ATOM 3028 O O . THR B 1 40 ? -13.81400 17.81100 -4.27800 1.000 20.79000 39 THR B O 1
ATOM 3032 N N . ALA B 1 41 ? -14.79200 19.80700 -4.66000 1.000 20.77000 40 ALA B N 1
ATOM 3033 C CA . ALA B 1 41 ? -15.70600 19.25500 -5.65200 1.000 20.74000 40 ALA B CA 1
ATOM 3034 C C . ALA B 1 41 ? -15.91700 20.24300 -6.78600 1.000 20.46000 40 ALA B C 1
ATOM 3035 O O . ALA B 1 41 ? -15.61000 21.43200 -6.67600 1.000 19.20000 40 ALA B O 1
ATOM 3037 N N . VAL B 1 42 ? -16.43800 19.72500 -7.89500 1.000 17.95000 41 VAL B N 1
ATOM 3038 C CA . VAL B 1 42 ? -17.02400 20.54700 -8.94200 1.000 16.88000 41 VAL B CA 1
ATOM 3039 C C . VAL B 1 42 ? -18.46800 20.09500 -9.11200 1.000 16.98000 41 VAL B C 1
ATOM 3040 O O . VAL B 1 42 ? -18.74100 18.88900 -9.23500 1.000 17.13000 41 VAL B O 1
ATOM 3044 N N . TRP B 1 43 ? -19.38600 21.05500 -9.05100 1.000 17.11000 42 TRP B N 1
ATOM 3045 C CA . TRP B 1 43 ? -20.82300 20.82300 -9.10100 1.000 17.26000 42 TRP B CA 1
ATOM 3046 C C . TRP B 1 43 ? -21.35100 21.22400 -10.47000 1.000 19.91000 42 TRP B C 1
ATOM 3047 O O . TRP B 1 43 ? -21.04900 22.31900 -10.95800 1.000 17.34000 42 TRP B O 1
ATOM 3058 N N . ILE B 1 44 ? -22.14700 20.35200 -11.08600 1.000 18.26000 43 ILE B N 1
ATOM 3059 C CA . ILE B 1 44 ? -22.73600 20.69900 -12.37900 1.000 18.98000 43 ILE B CA 1
ATOM 3060 C C . ILE B 1 44 ? -24.25000 20.50500 -12.37000 1.000 16.89000 43 ILE B C 1
ATOM 3061 O O . ILE B 1 44 ? -24.77300 19.64300 -11.63800 1.000 17.80000 43 ILE B O 1
ATOM 3066 N N . PRO B 1 45 ? -24.98700 21.25300 -13.20400 1.000 17.84000 44 PRO B N 1
ATOM 3067 C CA . PRO B 1 45 ? -26.44100 21.31400 -13.06600 1.000 17.32000 44 PRO B CA 1
ATOM 3068 C C . PRO B 1 45 ? -27.19900 20.45300 -14.06100 1.000 16.65000 44 PRO B C 1
ATOM 3069 O O . PRO B 1 45 ? -26.61500 19.68700 -14.84900 1.000 14.54000 44 PRO B O 1
ATOM 3073 N N . GLU B 1 46 ? -28.52500 20.56500 -14.00700 1.000 17.41000 45 GLU B N 1
ATOM 3074 C CA . GLU B 1 46 ? -29.40400 20.03300 -15.04000 1.000 16.92000 45 GLU B CA 1
ATOM 3075 C C . GLU B 1 46 ? -30.35100 21.14400 -15.46400 1.000 16.47000 45 GLU B C 1
ATOM 3076 O O . GLU B 1 46 ? -31.11600 21.66400 -14.64200 1.000 18.64000 45 GLU B O 1
ATOM 3082 N N . ARG B 1 47 ? -30.31200 21.49800 -16.74300 1.000 14.23000 46 ARG B N 1
ATOM 3083 C CA . ARG B 1 47 ? -31.13300 22.56800 -17.28800 1.000 16.50000 46 ARG B CA 1
ATOM 3084 C C . ARG B 1 47 ? -31.57900 22.16600 -18.68500 1.000 16.28000 46 ARG B C 1
ATOM 3085 O O . ARG B 1 47 ? -30.82500 21.53000 -19.43000 1.000 16.14000 46 ARG B O 1
ATOM 3093 N N . HIS B 1 48 ? -32.81000 22.53200 -19.03600 1.000 14.32000 47 HIS B N 1
ATOM 3094 C CA . HIS B 1 48 ? -33.40200 22.13900 -20.30500 1.000 15.18000 47 HIS B CA 1
ATOM 3095 C C . HIS B 1 48 ? -34.01500 23.33000 -21.02400 1.000 18.17000 47 HIS B C 1
ATOM 3096 O O . HIS B 1 48 ? -34.58800 24.22000 -20.38700 1.000 18.60000 47 HIS B O 1
ATOM 3103 N N . PHE B 1 49 ? -33.89500 23.31600 -22.35400 1.000 16.41000 48 PHE B N 1
ATOM 3104 C CA . PHE B 1 49 ? -34.70900 24.06400 -23.31700 1.000 16.16000 48 PHE B CA 1
ATOM 3105 C C . PHE B 1 49 ? -34.34500 25.53900 -23.41200 1.000 20.02000 48 PHE B C 1
ATOM 3106 O O . PHE B 1 49 ? -35.11100 26.31400 -24.01800 1.000 21.85000 48 PHE B O 1
ATOM 3114 N N . HIS B 1 50 ? -33.21200 25.95300 -22.86000 1.000 18.83000 49 HIS B N 1
ATOM 3115 C CA . HIS B 1 50 ? -32.75400 27.33200 -22.95800 1.000 22.21000 49 HIS B CA 1
ATOM 3116 C C . HIS B 1 50 ? -31.28200 27.36000 -23.33500 1.000 23.66000 49 HIS B C 1
ATOM 3117 O O . HIS B 1 50 ? -30.46400 26.68200 -22.70900 1.000 20.57000 49 HIS B O 1
ATOM 3124 N N . ALA B 1 51 ? -30.94300 28.16600 -24.34600 1.000 23.41000 50 ALA B N 1
ATOM 3125 C CA . ALA B 1 51 ? -29.53400 28.37100 -24.65100 1.000 24.16000 50 ALA B CA 1
ATOM 3126 C C . ALA B 1 51 ? -28.77900 28.88200 -23.42700 1.000 26.75000 50 ALA B C 1
ATOM 3127 O O . ALA B 1 51 ? -27.68700 28.39500 -23.11000 1.000 23.61000 50 ALA B O 1
ATOM 3129 N N . PHE B 1 52 ? -29.35700 29.83900 -22.71000 1.000 22.84000 51 PHE B N 1
ATOM 3130 C CA . PHE B 1 52 ? -28.70300 30.39300 -21.53100 1.000 28.52000 51 PHE B CA 1
ATOM 3131 C C . PHE B 1 52 ? -28.62800 29.33800 -20.43700 1.000 27.64000 51 PHE B C 1
ATOM 3132 O O . PHE B 1 52 ? -29.65400 28.80700 -19.99500 1.000 26.64000 51 PHE B O 1
ATOM 3140 N N . GLY B 1 53 ? -27.40700 29.02300 -20.01400 1.000 24.79000 52 GLY B N 1
ATOM 3141 C CA . GLY B 1 53 ? -27.21300 28.06400 -18.94700 1.000 23.49000 52 GLY B CA 1
ATOM 3142 C C . GLY B 1 53 ? -27.42100 26.62800 -19.36300 1.000 21.79000 52 GLY B C 1
ATOM 3143 O O . GLY B 1 53 ? -27.66300 25.77600 -18.50500 1.000 25.07000 52 GLY B O 1
ATOM 3144 N N . GLY B 1 54 ? -27.30200 26.33100 -20.65500 1.000 21.42000 53 GLY B N 1
ATOM 3145 C CA . GLY B 1 54 ? -27.74800 25.06400 -21.19300 1.000 22.81000 53 GLY B CA 1
ATOM 3146 C C . GLY B 1 54 ? -26.69400 24.01900 -21.49500 1.000 18.51000 53 GLY B C 1
ATOM 3147 O O . GLY B 1 54 ? -27.03100 23.00200 -22.12300 1.000 18.25000 53 GLY B O 1
ATOM 3148 N N . PHE B 1 55 ? -25.44600 24.19500 -21.04500 1.000 17.31000 54 PHE B N 1
ATOM 3149 C CA . PHE B 1 55 ? -24.46600 23.19800 -21.47300 1.000 14.26000 54 PHE B CA 1
ATOM 3150 C C . PHE B 1 55 ? -24.65300 21.84900 -20.79800 1.000 13.03000 54 PHE B C 1
ATOM 3151 O O . PHE B 1 55 ? -24.05500 20.87500 -21.26800 1.000 13.39000 54 PHE B O 1
ATOM 3159 N N . SER B 1 56 ? -25.47500 21.75300 -19.75200 1.000 17.33000 55 SER B N 1
ATOM 3160 C CA . SER B 1 56 ? -25.64400 20.49900 -19.01100 1.000 14.59000 55 SER B CA 1
ATOM 3161 C C . SER B 1 56 ? -27.11000 20.11300 -18.92900 1.000 16.11000 55 SER B C 1
ATOM 3162 O O . SER B 1 56 ? -27.77700 20.37400 -17.91800 1.000 15.85000 55 SER B O 1
ATOM 3165 N N . PRO B 1 57 ? -27.64400 19.47100 -19.97400 1.000 12.78000 56 PRO B N 1
ATOM 3166 C CA . PRO B 1 57 ? -29.00000 18.92100 -19.87800 1.000 13.79000 56 PRO B CA 1
ATOM 3167 C C . PRO B 1 57 ? -29.05900 17.62600 -19.08500 1.000 13.97000 56 PRO B C 1
ATOM 3168 O O . PRO B 1 57 ? -30.14300 17.25400 -18.62700 1.000 14.19000 56 PRO B O 1
ATOM 3172 N N . ASN B 1 58 ? -27.95300 16.89600 -18.96000 1.000 11.95000 57 ASN B N 1
ATOM 3173 C CA . ASN B 1 58 ? -27.89400 15.74200 -18.07600 1.000 12.47000 57 ASN B CA 1
ATOM 3174 C C . ASN B 1 58 ? -26.50900 15.74600 -17.43900 1.000 12.69000 57 ASN B C 1
ATOM 3175 O O . ASN B 1 58 ? -25.51400 15.51300 -18.13400 1.000 12.66000 57 ASN B O 1
ATOM 3180 N N . PRO B 1 59 ? -26.39500 16.03300 -16.14200 1.000 12.26000 58 PRO B N 1
ATOM 3181 C CA . PRO B 1 59 ? -25.05900 16.17700 -15.55100 1.000 11.99000 58 PRO B CA 1
ATOM 3182 C C . PRO B 1 59 ? -24.22800 14.91100 -15.59500 1.000 13.96000 58 PRO B C 1
ATOM 3183 O O . PRO B 1 59 ? -22.99500 15.00500 -15.55300 1.000 13.23000 58 PRO B O 1
ATOM 3187 N N . SER B 1 60 ? -24.84300 13.72600 -15.71900 1.000 12.44000 59 SER B N 1
ATOM 3188 C CA . SER B 1 60 ? -24.01600 12.52200 -15.76000 1.000 11.93000 59 SER B CA 1
ATOM 3189 C C . SER B 1 60 ? -23.10200 12.52600 -16.97400 1.000 12.92000 59 SER B C 1
ATOM 3190 O O . SER B 1 60 ? -21.97600 12.02100 -16.90500 1.000 12.49000 59 SER B O 1
ATOM 3193 N N . VAL B 1 61 ? -23.56900 13.08800 -18.09000 1.000 11.54000 60 VAL B N 1
ATOM 3194 C CA . VAL B 1 61 ? -22.78200 13.04400 -19.31700 1.000 12.47000 60 VAL B CA 1
ATOM 3195 C C . VAL B 1 61 ? -21.56800 13.95100 -19.18600 1.000 11.57000 60 VAL B C 1
ATOM 3196 O O . VAL B 1 61 ? -20.43600 13.55100 -19.48100 1.000 12.15000 60 VAL B O 1
ATOM 3200 N N . ILE B 1 62 ? -21.78400 15.17000 -18.67800 1.000 11.31000 61 ILE B N 1
ATOM 3201 C CA . ILE B 1 62 ? -20.66700 16.09100 -18.45400 1.000 12.11000 61 ILE B CA 1
ATOM 3202 C C . ILE B 1 62 ? -19.72500 15.53500 -17.39000 1.000 14.43000 61 ILE B C 1
ATOM 3203 O O . ILE B 1 62 ? -18.49700 15.61800 -17.51500 1.000 12.73000 61 ILE B O 1
ATOM 3208 N N . ALA B 1 63 ? -20.28500 14.92400 -16.34400 1.000 12.01000 62 ALA B N 1
ATOM 3209 C CA . ALA B 1 63 ? -19.46600 14.36000 -15.27100 1.000 13.10000 62 ALA B CA 1
ATOM 3210 C C . ALA B 1 63 ? -18.52400 13.27900 -15.78600 1.000 13.36000 62 ALA B C 1
ATOM 3211 O O . ALA B 1 63 ? -17.37800 13.17600 -15.32800 1.000 13.00000 62 ALA B O 1
ATOM 3213 N N . ALA B 1 64 ? -18.98400 12.46800 -16.74100 1.000 11.98000 63 ALA B N 1
ATOM 3214 C CA . ALA B 1 64 ? -18.11800 11.43000 -17.28600 1.000 12.85000 63 ALA B CA 1
ATOM 3215 C C . ALA B 1 64 ? -16.90000 12.03900 -17.95800 1.000 12.69000 63 ALA B C 1
ATOM 3216 O O . ALA B 1 64 ? -15.79500 11.48800 -17.88400 1.000 14.09000 63 ALA B O 1
ATOM 3218 N N . ALA B 1 65 ? -17.08800 13.17700 -18.62600 1.000 13.27000 64 ALA B N 1
ATOM 3219 C CA . ALA B 1 65 ? -15.96000 13.86200 -19.25700 1.000 12.28000 64 ALA B CA 1
ATOM 3220 C C . ALA B 1 65 ? -15.04500 14.49000 -18.21400 1.000 13.88000 64 ALA B C 1
ATOM 3221 O O . ALA B 1 65 ? -13.82100 14.37600 -18.31800 1.000 15.99000 64 ALA B O 1
ATOM 3223 N N . ILE B 1 66 ? -15.61800 15.14400 -17.19600 1.000 13.73000 65 ILE B N 1
ATOM 3224 C CA . ILE B 1 66 ? -14.79400 15.68800 -16.11400 1.000 15.00000 65 ILE B CA 1
ATOM 3225 C C . ILE B 1 66 ? -13.97100 14.58300 -15.44800 1.000 17.23000 65 ILE B C 1
ATOM 3226 O O . ILE B 1 66 ? -12.81600 14.80100 -15.05700 1.000 17.30000 65 ILE B O 1
ATOM 3231 N N . ALA B 1 67 ? -14.55400 13.38400 -15.29600 1.000 13.56000 66 ALA B N 1
ATOM 3232 C CA . ALA B 1 67 ? -13.84700 12.26800 -14.66400 1.000 15.18000 66 ALA B CA 1
ATOM 3233 C C . ALA B 1 67 ? -12.52100 11.94900 -15.35600 1.000 16.38000 66 ALA B C 1
ATOM 3234 O O . ALA B 1 67 ? -11.54200 11.59600 -14.69000 1.000 18.38000 66 ALA B O 1
ATOM 3236 N N . ARG B 1 68 ? -12.46000 12.07700 -16.68200 1.000 13.56000 67 ARG B N 1
ATOM 3237 C CA . ARG B 1 68 ? -11.24400 11.76400 -17.42500 1.000 15.32000 67 ARG B CA 1
ATOM 3238 C C . ARG B 1 68 ? -10.27600 12.93500 -17.52800 1.000 18.89000 67 ARG B C 1
ATOM 3239 O O . ARG B 1 68 ? -9.17300 12.75700 -18.05800 1.000 18.57000 67 ARG B O 1
ATOM 3247 N N . GLU B 1 69 ? -10.65700 14.11700 -17.03600 1.000 14.99000 68 GLU B N 1
ATOM 3248 C CA . GLU B 1 69 ? -9.82600 15.30900 -17.08100 1.000 18.49000 68 GLU B CA 1
ATOM 3249 C C . GLU B 1 69 ? -9.30500 15.71800 -15.71000 1.000 18.19000 68 GLU B C 1
ATOM 3250 O O . GLU B 1 69 ? -8.60700 16.73900 -15.60600 1.000 20.58000 68 GLU B O 1
ATOM 3256 N N . THR B 1 70 ? -9.63700 14.96900 -14.66300 1.000 17.37000 69 THR B N 1
ATOM 3257 C CA . THR B 1 70 ? -9.30600 15.32000 -13.28600 1.000 17.31000 69 THR B CA 1
ATOM 3258 C C . THR B 1 70 ? -8.89400 14.05900 -12.54100 1.000 21.06000 69 THR B C 1
ATOM 3259 O O . THR B 1 70 ? -9.19300 12.93700 -12.96700 1.000 19.52000 69 THR B O 1
ATOM 3263 N N . LYS B 1 71 ? -8.20200 14.24400 -11.40800 1.000 20.17000 70 LYS B N 1
ATOM 3264 C CA . LYS B 1 71 ? -7.69400 13.10000 -10.65900 1.000 22.21000 70 LYS B CA 1
ATOM 3265 C C . LYS B 1 71 ? -8.26200 12.96600 -9.25200 1.000 21.29000 70 LYS B C 1
ATOM 3266 O O . LYS B 1 71 ? -8.47500 11.84100 -8.79300 1.000 22.30000 70 LYS B O 1
ATOM 3272 N N . GLN B 1 72 ? -8.50100 14.07100 -8.52900 1.000 21.32000 71 GLN B N 1
ATOM 3273 C CA . GLN B 1 72 ? -8.94600 13.97700 -7.14000 1.000 23.37000 71 GLN B CA 1
ATOM 3274 C C . GLN B 1 72 ? -10.28800 14.63400 -6.85300 1.000 19.21000 71 GLN B C 1
ATOM 3275 O O . GLN B 1 72 ? -10.98200 14.19300 -5.93600 1.000 20.92000 71 GLN B O 1
ATOM 3281 N N . ILE B 1 73 ? -10.67800 15.66100 -7.60700 1.000 19.56000 72 ILE B N 1
ATOM 3282 C CA . ILE B 1 73 ? -11.83900 16.46300 -7.24000 1.000 19.25000 72 ILE B CA 1
ATOM 3283 C C . ILE B 1 73 ? -13.10500 15.61800 -7.30000 1.000 20.69000 72 ILE B C 1
ATOM 3284 O O . ILE B 1 73 ? -13.26300 14.76100 -8.18200 1.000 18.89000 72 ILE B O 1
ATOM 3289 N N . GLN B 1 74 ? -14.00400 15.82500 -6.33600 1.000 20.12000 73 GLN B N 1
ATOM 3290 C CA . GLN B 1 74 ? -15.30200 15.16900 -6.40300 1.000 19.50000 73 GLN B CA 1
ATOM 3291 C C . GLN B 1 74 ? -16.11500 15.77100 -7.53800 1.000 18.90000 73 GLN B C 1
ATOM 3292 O O . GLN B 1 74 ? -15.94500 16.93700 -7.90600 1.000 20.00000 73 GLN B O 1
ATOM 3298 N N . ILE B 1 75 ? -16.98200 14.94800 -8.12400 1.000 17.92000 74 ILE B N 1
ATOM 3299 C CA . ILE B 1 75 ? -17.77500 15.34500 -9.28400 1.000 17.43000 74 ILE B CA 1
ATOM 3300 C C . ILE B 1 75 ? -19.23300 15.15700 -8.90000 1.000 17.31000 74 ILE B C 1
ATOM 3301 O O . ILE B 1 75 ? -19.70200 14.02300 -8.73000 1.000 17.80000 74 ILE B O 1
ATOM 3306 N N . ARG B 1 76 ? -19.93800 16.26500 -8.70100 1.000 17.04000 75 ARG B N 1
ATOM 3307 C CA . ARG B 1 76 ? -21.23900 16.22900 -8.06100 1.000 19.24000 75 ARG B CA 1
ATOM 3308 C C . ARG B 1 76 ? -22.27700 16.95800 -8.89200 1.000 20.63000 75 ARG B C 1
ATOM 3309 O O . ARG B 1 76 ? -21.95700 17.87400 -9.65100 1.000 21.89000 75 ARG B O 1
ATOM 3317 N N . SER B 1 77 ? -23.53200 16.55900 -8.73900 1.000 18.47000 76 SER B N 1
ATOM 3318 C CA . SER B 1 77 ? -24.61200 17.17900 -9.48500 1.000 17.95000 76 SER B CA 1
ATOM 3319 C C . SER B 1 77 ? -25.32000 18.17100 -8.57600 1.000 21.59000 76 SER B C 1
ATOM 3320 O O . SER B 1 77 ? -25.83600 17.79500 -7.51800 1.000 20.53000 76 SER B O 1
ATOM 3323 N N . GLY B 1 78 ? -25.33600 19.42500 -9.00700 1.000 22.00000 77 GLY B N 1
ATOM 3324 C CA . GLY B 1 78 ? -25.96400 20.53900 -8.33700 1.000 23.24000 77 GLY B CA 1
ATOM 3325 C C . GLY B 1 78 ? -27.25000 20.76900 -9.06900 1.000 26.51000 77 GLY B C 1
ATOM 3326 O O . GLY B 1 78 ? -27.55300 21.88100 -9.52300 1.000 29.06000 77 GLY B O 1
ATOM 3327 N N . SER B 1 79 ? -27.73300 19.61500 -9.50200 1.000 32.67000 78 SER B N 1
ATOM 3328 C CA . SER B 1 79 ? -28.92300 18.92400 -9.03300 1.000 21.35000 78 SER B CA 1
ATOM 3329 C C . SER B 1 79 ? -29.43000 18.01700 -10.12600 1.000 18.80000 78 SER B C 1
ATOM 3330 O O . SER B 1 79 ? -29.72400 18.47000 -11.23500 1.000 19.52000 78 SER B O 1
ATOM 3333 N N . VAL B 1 80 ? -29.51700 16.72800 -9.81400 1.000 18.51000 79 VAL B N 1
ATOM 3334 C CA . VAL B 1 80 ? -30.34800 15.84600 -10.61600 1.000 18.73000 79 VAL B CA 1
ATOM 3335 C C . VAL B 1 80 ? -31.79400 16.18300 -10.29100 1.000 19.70000 79 VAL B C 1
ATOM 3336 O O . VAL B 1 80 ? -32.21300 16.12500 -9.12800 1.000 19.27000 79 VAL B O 1
ATOM 3340 N N . VAL B 1 81 ? -32.55000 16.57000 -11.30600 1.000 16.25000 80 VAL B N 1
ATOM 3341 C CA . VAL B 1 81 ? -33.97100 16.83200 -11.11800 1.000 18.57000 80 VAL B CA 1
ATOM 3342 C C . VAL B 1 81 ? -34.66900 15.48600 -11.21500 1.000 16.94000 80 VAL B C 1
ATOM 3343 O O . VAL B 1 81 ? -35.11900 15.08100 -12.29300 1.000 17.46000 80 VAL B O 1
ATOM 3347 N N . LEU B 1 82 ? -34.74900 14.78300 -10.07900 1.000 17.85000 81 LEU B N 1
ATOM 3348 C CA . LEU B 1 82 ? -35.06600 13.35600 -10.12000 1.000 18.88000 81 LEU B CA 1
ATOM 3349 C C . LEU B 1 82 ? -36.38200 13.02400 -10.80900 1.000 19.44000 81 LEU B C 1
ATOM 3350 O O . LEU B 1 82 ? -36.39400 12.04800 -11.57600 1.000 18.20000 81 LEU B O 1
ATOM 3355 N N . PRO B 1 83 ? -37.49400 13.75400 -10.61900 1.000 19.15000 82 PRO B N 1
ATOM 3356 C CA . PRO B 1 83 ? -38.73900 13.37600 -11.30900 1.000 21.43000 82 PRO B CA 1
ATOM 3357 C C . PRO B 1 83 ? -38.65500 13.45400 -12.82700 1.000 21.39000 82 PRO B C 1
ATOM 3358 O O . PRO B 1 83 ? -39.57300 12.97300 -13.50200 1.000 22.53000 82 PRO B O 1
ATOM 3362 N N . LEU B 1 84 ? -37.58300 14.02700 -13.38400 1.000 20.11000 83 LEU B N 1
ATOM 3363 C CA . LEU B 1 84 ? -37.35900 14.04600 -14.82000 1.000 17.91000 83 LEU B CA 1
ATOM 3364 C C . LEU B 1 84 ? -36.61100 12.82100 -15.33100 1.000 17.96000 83 LEU B C 1
ATOM 3365 O O . LEU B 1 84 ? -36.38300 12.72800 -16.54200 1.000 19.10000 83 LEU B O 1
ATOM 3370 N N . HIS B 1 85 ? -36.23700 11.89300 -14.44500 1.000 17.95000 84 HIS B N 1
ATOM 3371 C CA . HIS B 1 85 ? -35.48000 10.68700 -14.78100 1.000 17.30000 84 HIS B CA 1
ATOM 3372 C C . HIS B 1 85 ? -36.19500 9.45400 -14.24900 1.000 19.96000 84 HIS B C 1
ATOM 3373 O O . HIS B 1 85 ? -36.93000 9.52000 -13.26200 1.000 20.96000 84 HIS B O 1
ATOM 3380 N N . HIS B 1 86 ? -35.91500 8.30900 -14.86100 1.000 18.19000 85 HIS B N 1
ATOM 3381 C CA . HIS B 1 86 ? -36.18600 7.07300 -14.13900 1.000 17.46000 85 HIS B CA 1
ATOM 3382 C C . HIS B 1 86 ? -35.08300 6.85700 -13.10800 1.000 18.78000 85 HIS B C 1
ATOM 3383 O O . HIS B 1 86 ? -33.90000 6.94300 -13.45000 1.000 17.06000 85 HIS B O 1
ATOM 3390 N N . PRO B 1 87 ? -35.41300 6.58000 -11.85000 1.000 19.14000 86 PRO B N 1
ATOM 3391 C CA . PRO B 1 87 ? -34.35100 6.34500 -10.86300 1.000 17.61000 86 PRO B CA 1
ATOM 3392 C C . PRO B 1 87 ? -33.33900 5.29500 -11.30800 1.000 16.33000 86 PRO B C 1
ATOM 3393 O O . PRO B 1 87 ? -32.16300 5.37800 -10.92900 1.000 17.91000 86 PRO B O 1
ATOM 3397 N N . ILE B 1 88 ? -33.76900 4.30300 -12.09900 1.000 18.04000 87 ILE B N 1
ATOM 3398 C CA . ILE B 1 88 ? -32.82900 3.30700 -12.60700 1.000 17.22000 87 ILE B CA 1
ATOM 3399 C C . ILE B 1 88 ? -31.74200 3.98800 -13.42700 1.000 14.67000 87 ILE B C 1
ATOM 3400 O O . ILE B 1 88 ? -30.56100 3.65100 -13.30500 1.000 15.71000 87 ILE B O 1
ATOM 3405 N N . ARG B 1 89 ? -32.12900 4.92100 -14.30100 1.000 16.72000 88 ARG B N 1
ATOM 3406 C CA . ARG B 1 89 ? -31.11700 5.57100 -15.13900 1.000 14.43000 88 ARG B CA 1
ATOM 3407 C C . ARG B 1 89 ? -30.18700 6.45100 -14.31200 1.000 15.17000 88 ARG B C 1
ATOM 3408 O O . ARG B 1 89 ? -29.00400 6.59000 -14.65000 1.000 14.97000 88 ARG B O 1
ATOM 3416 N N . VAL B 1 90 ? -30.68500 7.05000 -13.22600 1.000 14.54000 89 VAL B N 1
ATOM 3417 C CA . VAL B 1 90 ? -29.81000 7.86600 -12.38300 1.000 15.14000 89 VAL B CA 1
ATOM 3418 C C . VAL B 1 90 ? -28.70400 7.00900 -11.77600 1.000 15.07000 89 VAL B C 1
ATOM 3419 O O . VAL B 1 90 ? -27.52200 7.37200 -11.80100 1.000 15.10000 89 VAL B O 1
ATOM 3423 N N . VAL B 1 91 ? -29.06300 5.84600 -11.21700 1.000 13.58000 90 VAL B N 1
ATOM 3424 C CA . VAL B 1 91 ? -28.04600 4.97700 -10.64200 1.000 14.59000 90 VAL B CA 1
ATOM 3425 C C . VAL B 1 91 ? -27.10700 4.45200 -11.72100 1.000 14.06000 90 VAL B C 1
ATOM 3426 O O . VAL B 1 91 ? -25.88600 4.44100 -11.54000 1.000 14.30000 90 VAL B O 1
ATOM 3430 N N . GLU B 1 92 ? -27.66400 3.98400 -12.84100 1.000 13.44000 91 GLU B N 1
ATOM 3431 C CA . GLU B 1 92 ? -26.84600 3.45100 -13.93100 1.000 13.24000 91 GLU B CA 1
ATOM 3432 C C . GLU B 1 92 ? -25.80700 4.46000 -14.39300 1.000 12.91000 91 GLU B C 1
ATOM 3433 O O . GLU B 1 92 ? -24.60600 4.15300 -14.47200 1.000 14.05000 91 GLU B O 1
ATOM 3439 N N . GLU B 1 93 ? -26.26100 5.66900 -14.70800 1.000 14.52000 92 GLU B N 1
ATOM 3440 C CA . GLU B 1 93 ? -25.37300 6.66200 -15.29500 1.000 12.83000 92 GLU B CA 1
ATOM 3441 C C . GLU B 1 93 ? -24.34900 7.16100 -14.29000 1.000 13.78000 92 GLU B C 1
ATOM 3442 O O . GLU B 1 93 ? -23.17200 7.28700 -14.62100 1.000 13.15000 92 GLU B O 1
ATOM 3448 N N . TRP B 1 94 ? -24.77200 7.43200 -13.05200 1.000 14.01000 93 TRP B N 1
ATOM 3449 C CA . TRP B 1 94 ? -23.82200 7.90900 -12.06400 1.000 14.43000 93 TRP B CA 1
ATOM 3450 C C . TRP B 1 94 ? -22.90900 6.79700 -11.55900 1.000 14.53000 93 TRP B C 1
ATOM 3451 O O . TRP B 1 94 ? -21.79400 7.08600 -11.10900 1.000 15.34000 93 TRP B O 1
ATOM 3462 N N . SER B 1 95 ? -23.32800 5.52900 -11.66700 1.000 14.93000 94 SER B N 1
ATOM 3463 C CA . SER B 1 95 ? -22.38400 4.44800 -11.40100 1.000 14.45000 94 SER B CA 1
ATOM 3464 C C . SER B 1 95 ? -21.35300 4.32900 -12.51600 1.000 13.34000 94 SER B C 1
ATOM 3465 O O . SER B 1 95 ? -20.17500 4.06200 -12.25500 1.000 15.11000 94 SER B O 1
ATOM 3468 N N . VAL B 1 96 ? -21.75700 4.56200 -13.77000 1.000 12.88000 95 VAL B N 1
ATOM 3469 C CA . VAL B 1 96 ? -20.74000 4.67000 -14.81200 1.000 13.84000 95 VAL B CA 1
ATOM 3470 C C . VAL B 1 96 ? -19.71700 5.73200 -14.42100 1.000 12.43000 95 VAL B C 1
ATOM 3471 O O . VAL B 1 96 ? -18.50800 5.47700 -14.41700 1.000 13.59000 95 VAL B O 1
ATOM 3475 N N . VAL B 1 97 ? -20.18300 6.93400 -14.05600 1.000 13.81000 96 VAL B N 1
ATOM 3476 C CA . VAL B 1 97 ? -19.24300 7.99500 -13.71400 1.000 13.85000 96 VAL B CA 1
ATOM 3477 C C . VAL B 1 97 ? -18.43300 7.62200 -12.47700 1.000 15.08000 96 VAL B C 1
ATOM 3478 O O . VAL B 1 97 ? -17.25000 7.95500 -12.38200 1.000 14.92000 96 VAL B O 1
ATOM 3482 N N . ASP B 1 98 ? -19.05300 6.93400 -11.51300 1.000 15.37000 97 ASP B N 1
ATOM 3483 C CA . ASP B 1 98 ? -18.31600 6.52200 -10.31700 1.000 16.86000 97 ASP B CA 1
ATOM 3484 C C . ASP B 1 98 ? -17.15100 5.61000 -10.67700 1.000 17.83000 97 ASP B C 1
ATOM 3485 O O . ASP B 1 98 ? -16.05400 5.71900 -10.10600 1.000 17.57000 97 ASP B O 1
ATOM 3490 N N . ASN B 1 99 ? -17.36800 4.70000 -11.62900 1.000 14.43000 98 ASN B N 1
ATOM 3491 C CA . ASN B 1 99 ? -16.28800 3.84400 -12.10300 1.000 14.78000 98 ASN B CA 1
ATOM 3492 C C . ASN B 1 99 ? -15.26700 4.62700 -12.91600 1.000 16.00000 98 ASN B C 1
ATOM 3493 O O . ASN B 1 99 ? -14.05300 4.46100 -12.73300 1.000 17.13000 98 ASN B O 1
ATOM 3498 N N . LEU B 1 100 ? -15.73100 5.52400 -13.79100 1.000 15.16000 99 LEU B N 1
ATOM 3499 C CA . LEU B 1 100 ? -14.81100 6.30800 -14.60500 1.000 15.29000 99 LEU B CA 1
ATOM 3500 C C . LEU B 1 100 ? -13.92700 7.21600 -13.76700 1.000 16.53000 99 LEU B C 1
ATOM 3501 O O . LEU B 1 100 ? -12.83500 7.58400 -14.21800 1.000 18.03000 99 LEU B O 1
ATOM 3506 N N . SER B 1 101 ? -14.38400 7.58600 -12.57400 1.000 15.47000 100 SER B N 1
ATOM 3507 C CA . SER B 1 101 ? -13.68300 8.53000 -11.71500 1.000 16.94000 100 SER B CA 1
ATOM 3508 C C . SER B 1 101 ? -13.05600 7.87300 -10.49700 1.000 21.07000 100 SER B C 1
ATOM 3509 O O . SER B 1 101 ? -12.53500 8.58700 -9.62400 1.000 19.72000 100 SER B O 1
ATOM 3512 N N . GLN B 1 102 ? -13.11000 6.54300 -10.40900 1.000 20.63000 101 GLN B N 1
ATOM 3513 C CA . GLN B 1 102 ? -12.58700 5.79000 -9.26600 1.000 20.49000 101 GLN B CA 1
ATOM 3514 C C . GLN B 1 102 ? -13.19900 6.28600 -7.95400 1.000 21.31000 101 GLN B C 1
ATOM 3515 O O . GLN B 1 102 ? -12.50600 6.51500 -6.95900 1.000 23.05000 101 GLN B O 1
ATOM 3521 N N . GLY B 1 103 ? -14.51500 6.46900 -7.96700 1.000 17.92000 102 GLY B N 1
ATOM 3522 C CA . GLY B 1 103 ? -15.26900 6.69700 -6.74600 1.000 18.06000 102 GLY B CA 1
ATOM 3523 C C . GLY B 1 103 ? -15.39400 8.13300 -6.28700 1.000 22.64000 102 GLY B C 1
ATOM 3524 O O . GLY B 1 103 ? -15.35700 8.40300 -5.08200 1.000 22.51000 102 GLY B O 1
ATOM 3525 N N . ARG B 1 104 ? -15.60200 9.06700 -7.21100 1.000 20.80000 103 ARG B N 1
ATOM 3526 C CA . ARG B 1 104 ? -15.56900 10.47600 -6.84400 1.000 18.27000 103 ARG B CA 1
ATOM 3527 C C . ARG B 1 104 ? -16.89800 11.19500 -7.05000 1.000 20.86000 103 ARG B C 1
ATOM 3528 O O . ARG B 1 104 ? -16.91200 12.42800 -7.09200 1.000 22.22000 103 ARG B O 1
ATOM 3536 N N . VAL B 1 105 ? -18.02500 10.49200 -7.15100 1.000 17.60000 104 VAL B N 1
ATOM 3537 C CA . VAL B 1 105 ? -19.27500 11.17400 -7.44700 1.000 18.64000 104 VAL B CA 1
ATOM 3538 C C . VAL B 1 105 ? -20.08200 11.45200 -6.17900 1.000 19.64000 104 VAL B C 1
ATOM 3539 O O . VAL B 1 105 ? -19.89400 10.83500 -5.11900 1.000 19.39000 104 VAL B O 1
ATOM 3543 N N . GLY B 1 106 ? -20.99800 12.40400 -6.31300 1.000 20.70000 105 GLY B N 1
ATOM 3544 C CA . GLY B 1 106 ? -22.03600 12.71700 -5.34500 1.000 20.62000 105 GLY B CA 1
ATOM 3545 C C . GLY B 1 106 ? -23.16900 13.41300 -6.06500 1.000 21.29000 105 GLY B C 1
ATOM 3546 O O . GLY B 1 106 ? -22.97900 13.99900 -7.13400 1.000 19.64000 105 GLY B O 1
ATOM 3547 N N . ILE B 1 107 ? -24.37100 13.31900 -5.49700 1.000 19.26000 106 ILE B N 1
ATOM 3548 C CA . ILE B 1 107 ? -25.57400 13.80600 -6.16300 1.000 18.76000 106 ILE B CA 1
ATOM 3549 C C . ILE B 1 107 ? -26.40900 14.59900 -5.17600 1.000 21.06000 106 ILE B C 1
ATOM 3550 O O . ILE B 1 107 ? -26.73100 14.09400 -4.09400 1.000 20.60000 106 ILE B O 1
ATOM 3555 N N . SER B 1 108 ? -26.79300 15.81600 -5.55500 1.000 20.66000 107 SER B N 1
ATOM 3556 C CA . SER B 1 108 ? -27.89300 16.49400 -4.88100 1.000 21.74000 107 SER B CA 1
ATOM 3557 C C . SER B 1 108 ? -29.16400 16.33300 -5.70300 1.000 23.81000 107 SER B C 1
ATOM 3558 O O . SER B 1 108 ? -29.14400 16.45000 -6.93400 1.000 22.25000 107 SER B O 1
ATOM 3561 N N . PHE B 1 109 ? -30.27100 16.05900 -5.01500 1.000 20.61000 108 PHE B N 1
ATOM 3562 C CA . PHE B 1 109 ? -31.54100 15.76800 -5.66000 1.000 20.89000 108 PHE B CA 1
ATOM 3563 C C . PHE B 1 109 ? -32.48800 16.94800 -5.50400 1.000 24.83000 108 PHE B C 1
ATOM 3564 O O . PHE B 1 109 ? -32.65900 17.47600 -4.39900 1.000 22.79000 108 PHE B O 1
ATOM 3572 N N . ALA B 1 110 ? -33.11800 17.33400 -6.60700 1.000 21.31000 109 ALA B N 1
ATOM 3573 C CA . ALA B 1 110 ? -34.09900 18.40100 -6.63600 1.000 20.72000 109 ALA B CA 1
ATOM 3574 C C . ALA B 1 110 ? -35.39300 17.87100 -7.23100 1.000 21.68000 109 ALA B C 1
ATOM 3575 O O . ALA B 1 110 ? -35.39100 16.91200 -8.00400 1.000 21.07000 109 ALA B O 1
ATOM 3577 N N . SER B 1 111 ? -36.50900 18.50100 -6.86600 1.000 23.61000 110 SER B N 1
ATOM 3578 C CA . SER B 1 111 ? -37.80500 18.01600 -7.31500 1.000 24.37000 110 SER B CA 1
ATOM 3579 C C . SER B 1 111 ? -38.28000 18.65600 -8.60900 1.000 23.57000 110 SER B C 1
ATOM 3580 O O . SER B 1 111 ? -39.15600 18.08800 -9.27300 1.000 26.47000 110 SER B O 1
ATOM 3583 N N . GLY B 1 112 ? -37.73400 19.81400 -8.98000 1.000 25.25000 111 GLY B N 1
ATOM 3584 C CA . GLY B 1 112 ? -38.24400 20.57300 -10.09900 1.000 24.68000 111 GLY B CA 1
ATOM 3585 C C . GLY B 1 112 ? -39.42500 21.43700 -9.68700 1.000 32.42000 111 GLY B C 1
ATOM 3586 O O . GLY B 1 112 ? -40.02100 21.27600 -8.62100 1.000 32.17000 111 GLY B O 1
ATOM 3587 N N . TRP B 1 113 ? -39.76100 22.38500 -10.55900 1.000 31.01000 112 TRP B N 1
ATOM 3588 C CA . TRP B 1 113 ? -40.85000 23.30700 -10.26800 1.000 31.54000 112 TRP B CA 1
ATOM 3589 C C . TRP B 1 113 ? -41.49500 23.81400 -11.54900 1.000 31.64000 112 TRP B C 1
ATOM 3590 O O . TRP B 1 113 ? -42.69100 24.12500 -11.56900 1.000 34.36000 112 TRP B O 1
ATOM 3601 N N . ASN B 1 114 ? -40.71500 23.90100 -12.62000 1.000 30.15000 113 ASN B N 1
ATOM 3602 C CA . ASN B 1 114 ? -41.19600 24.43700 -13.88700 1.000 30.63000 113 ASN B CA 1
ATOM 3603 C C . ASN B 1 114 ? -41.89600 23.35300 -14.68900 1.000 31.11000 113 ASN B C 1
ATOM 3604 O O . ASN B 1 114 ? -41.24500 22.41300 -15.15600 1.000 26.25000 113 ASN B O 1
ATOM 3609 N N . PRO B 1 115 ? -43.20700 23.45900 -14.90300 1.000 28.24000 114 PRO B N 1
ATOM 3610 C CA . PRO B 1 115 ? -43.91300 22.40900 -15.65600 1.000 27.72000 114 PRO B CA 1
ATOM 3611 C C . PRO B 1 115 ? -43.36900 22.20300 -17.05800 1.000 27.12000 114 PRO B C 1
ATOM 3612 O O . PRO B 1 115 ? -43.55200 21.11800 -17.62500 1.000 26.08000 114 PRO B O 1
ATOM 3616 N N . ASN B 1 116 ? -42.69300 23.20300 -17.62800 1.000 27.30000 115 ASN B N 1
ATOM 3617 C CA . ASN B 1 116 ? -42.12200 23.05100 -18.96100 1.000 25.95000 115 ASN B CA 1
ATOM 3618 C C . ASN B 1 116 ? -40.99300 22.03000 -18.96300 1.000 22.81000 115 ASN B C 1
ATOM 3619 O O . ASN B 1 116 ? -40.83600 21.27700 -19.93100 1.000 23.21000 115 ASN B O 1
ATOM 3624 N N . ASP B 1 117 ? -40.19300 21.99400 -17.89100 1.000 22.88000 116 ASP B N 1
ATOM 3625 C CA . ASP B 1 117 ? -39.19600 20.93400 -17.76200 1.000 22.30000 116 ASP B CA 1
ATOM 3626 C C . ASP B 1 117 ? -39.84800 19.56000 -17.76700 1.000 22.56000 116 ASP B C 1
ATOM 3627 O O . ASP B 1 117 ? -39.24200 18.58200 -18.22200 1.000 21.57000 116 ASP B O 1
ATOM 3632 N N . PHE B 1 118 ? -41.07900 19.46100 -17.27500 1.000 23.96000 117 PHE B N 1
ATOM 3633 C CA . PHE B 1 118 ? -41.75800 18.17300 -17.22400 1.000 25.02000 117 PHE B CA 1
ATOM 3634 C C . PHE B 1 118 ? -42.34000 17.75900 -18.56900 1.000 21.61000 117 PHE B C 1
ATOM 3635 O O . PHE B 1 118 ? -43.07300 16.76700 -18.64300 1.000 25.40000 117 PHE B O 1
ATOM 3643 N N . ALA B 1 119 ? -41.99700 18.46400 -19.65100 1.000 21.83000 118 ALA B N 1
ATOM 3644 C CA . ALA B 1 119 ? -42.12100 17.86300 -20.96800 1.000 21.44000 118 ALA B CA 1
ATOM 3645 C C . ALA B 1 119 ? -41.38600 16.52800 -21.01500 1.000 19.95000 118 ALA B C 1
ATOM 3646 O O . ALA B 1 119 ? -41.75400 15.64300 -21.79600 1.000 21.01000 118 ALA B O 1
ATOM 3648 N N . LEU B 1 120 ? -40.34200 16.37300 -20.18800 1.000 21.39000 119 LEU B N 1
ATOM 3649 C CA . LEU B 1 120 ? -39.58000 15.13000 -20.13100 1.000 19.79000 119 LEU B CA 1
ATOM 3650 C C . LEU B 1 120 ? -40.27400 14.05700 -19.31900 1.000 24.14000 119 LEU B C 1
ATOM 3651 O O . LEU B 1 120 ? -39.89400 12.88500 -19.41300 1.000 23.65000 119 LEU B O 1
ATOM 3656 N N . ALA B 1 121 ? -41.26900 14.43500 -18.51500 1.000 25.13000 120 ALA B N 1
ATOM 3657 C CA . ALA B 1 121 ? -42.00000 13.49400 -17.66600 1.000 24.29000 120 ALA B CA 1
ATOM 3658 C C . ALA B 1 121 ? -43.39800 14.05500 -17.44900 1.000 23.23000 120 ALA B C 1
ATOM 3659 O O . ALA B 1 121 ? -43.73600 14.53200 -16.36000 1.000 25.58000 120 ALA B O 1
ATOM 3661 N N . PRO B 1 122 ? -44.24500 14.01200 -18.48600 1.000 24.14000 121 PRO B N 1
ATOM 3662 C CA . PRO B 1 122 ? -45.50400 14.77600 -18.45600 1.000 28.76000 121 PRO B CA 1
ATOM 3663 C C . PRO B 1 122 ? -46.52900 14.26900 -17.45500 1.000 31.16000 121 PRO B C 1
ATOM 3664 O O . PRO B 1 122 ? -47.48200 15.00400 -17.16300 1.000 30.66000 121 PRO B O 1
ATOM 3668 N N . GLN B 1 123 ? -46.38900 13.05500 -16.92800 1.000 30.88000 122 GLN B N 1
ATOM 3669 C CA . GLN B 1 123 ? -47.32300 12.56000 -15.92400 1.000 33.61000 122 GLN B CA 1
ATOM 3670 C C . GLN B 1 123 ? -46.78200 12.66900 -14.50900 1.000 33.44000 122 GLN B C 1
ATOM 3671 O O . GLN B 1 123 ? -47.39100 12.12500 -13.58000 1.000 34.82000 122 GLN B O 1
ATOM 3677 N N . SER B 1 124 ? -45.65800 13.35600 -14.31500 1.000 29.85000 123 SER B N 1
ATOM 3678 C CA . SER B 1 124 ? -44.99400 13.37500 -13.02000 1.000 27.81000 123 SER B CA 1
ATOM 3679 C C . SER B 1 124 ? -45.0470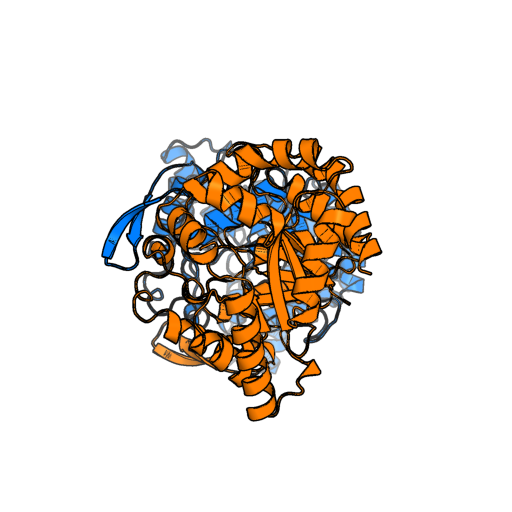0 14.73300 -12.32600 1.000 25.56000 123 SER B C 1
ATOM 3680 O O . SER B 1 124 ? -44.42400 14.89400 -11.27100 1.000 32.40000 123 SER B O 1
ATOM 3683 N N . PHE B 1 125 ? -45.77500 15.70700 -12.87200 1.000 28.45000 124 PHE B N 1
ATOM 3684 C CA . PHE B 1 125 ? -45.85600 17.03800 -12.27600 1.000 31.29000 124 PHE B CA 1
ATOM 3685 C C . PHE B 1 125 ? -47.11400 17.16300 -11.42700 1.000 33.63000 124 PHE B C 1
ATOM 3686 O O . PHE B 1 125 ? -48.19400 16.72500 -11.83200 1.000 37.51000 124 PHE B O 1
ATOM 3694 N N . GLY B 1 126 ? -46.96500 17.78300 -10.26100 1.000 35.19000 125 GLY B N 1
ATOM 3695 C CA . GLY B 1 126 ? -48.03500 17.89300 -9.28700 1.000 34.84000 125 GLY B CA 1
ATOM 3696 C C . GLY B 1 126 ? -47.59200 17.32000 -7.95700 1.000 39.65000 125 GLY B C 1
ATOM 3697 O O . GLY B 1 126 ? -47.43500 18.04600 -6.96700 1.000 39.78000 125 GLY B O 1
ATOM 3698 N N . ASN B 1 127 ? -47.36600 16.00600 -7.93900 1.000 36.37000 126 ASN B N 1
ATOM 3699 C CA . ASN B 1 127 ? -46.82800 15.29800 -6.78500 1.000 40.44000 126 ASN B CA 1
ATOM 3700 C C . ASN B 1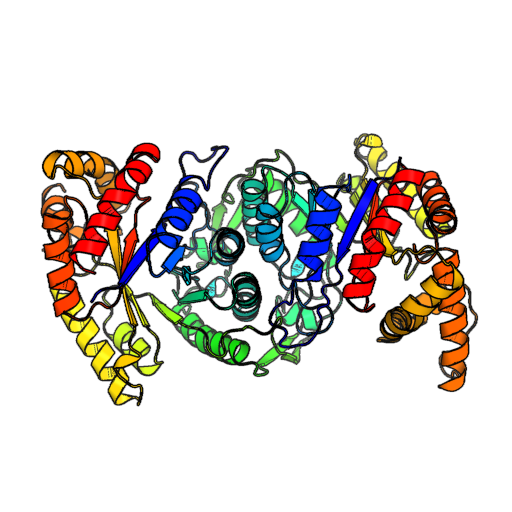 127 ? -45.34100 14.99300 -6.94600 1.000 36.66000 126 ASN B C 1
ATOM 3701 O O . ASN B 1 127 ? -44.84600 13.99600 -6.41000 1.000 38.02000 126 ASN B O 1
ATOM 3706 N N . HIS B 1 128 ? -44.61700 15.84800 -7.67200 1.000 36.49000 127 HIS B N 1
ATOM 3707 C CA . HIS B 1 128 ? -43.22700 15.55500 -8.01300 1.000 34.74000 127 HIS B CA 1
ATOM 3708 C C . HIS B 1 128 ? -42.31100 15.59700 -6.79600 1.000 33.45000 127 HIS B C 1
ATOM 3709 O O . HIS B 1 128 ? -41.28500 14.90900 -6.77400 1.000 32.63000 127 HIS B O 1
ATOM 3716 N N . ARG B 1 129 ? -42.63600 16.40300 -5.78300 1.000 36.41000 128 ARG B N 1
ATOM 3717 C CA . ARG B 1 129 ? -41.80700 16.40100 -4.58300 1.000 32.80000 128 ARG B CA 1
ATOM 3718 C C . ARG B 1 129 ? -41.87800 15.05200 -3.87800 1.000 34.81000 128 ARG B C 1
ATOM 3719 O O . ARG B 1 129 ? -40.84900 14.49900 -3.46200 1.000 34.94000 128 ARG B O 1
ATOM 3727 N N . GLU B 1 130 ? -43.08900 14.50700 -3.73300 1.000 37.34000 129 GLU B N 1
ATOM 3728 C CA . GLU B 1 130 ? -43.24000 13.16400 -3.18400 1.000 36.60000 129 GLU B CA 1
ATOM 3729 C C . GLU B 1 130 ? -42.54400 12.13600 -4.06600 1.000 34.86000 129 GLU B C 1
ATOM 3730 O O . GLU B 1 130 ? -41.87200 11.22500 -3.56700 1.000 34.60000 129 GLU B O 1
ATOM 3736 N N . LEU B 1 131 ? -42.69500 12.27300 -5.38200 1.000 34.08000 130 LEU B N 1
ATOM 3737 C CA . LEU B 1 131 ? -42.02800 11.37000 -6.31300 1.000 32.29000 130 LEU B CA 1
ATOM 3738 C C . LEU B 1 131 ? -40.51000 11.42000 -6.14500 1.000 32.30000 130 LEU B C 1
ATOM 3739 O O . LEU B 1 131 ? -39.82900 10.39100 -6.26500 1.000 29.54000 130 LEU B O 1
ATOM 3744 N N . MET B 1 132 ? -39.96400 12.60700 -5.85400 1.000 30.95000 131 MET B N 1
ATOM 3745 C CA . MET B 1 132 ? -38.52300 12.73000 -5.65400 1.000 27.68000 131 MET B CA 1
ATOM 3746 C C . MET B 1 132 ? -38.06800 11.90700 -4.45800 1.000 30.28000 131 MET B C 1
ATOM 3747 O O . MET B 1 132 ? -37.13300 11.10500 -4.56200 1.000 26.92000 131 MET B O 1
ATOM 3752 N N . PHE B 1 133 ? -38.73100 12.07600 -3.31000 1.000 29.35000 132 PHE B N 1
ATOM 3753 C CA . PHE B 1 133 ? -38.28100 11.36900 -2.11800 1.000 30.56000 132 PHE B CA 1
ATOM 3754 C C . PHE B 1 133 ? -38.39800 9.86200 -2.30200 1.000 28.56000 132 PHE B C 1
ATOM 3755 O O . PHE B 1 133 ? -37.51300 9.11000 -1.87700 1.000 28.42000 132 PHE B O 1
ATOM 3763 N N . GLN B 1 134 ? -39.46700 9.40800 -2.96200 1.000 30.00000 133 GLN B N 1
ATOM 3764 C CA . GLN B 1 134 ? -39.59000 7.99500 -3.30500 1.000 29.72000 133 GLN B CA 1
ATOM 3765 C C . GLN B 1 134 ? -38.41400 7.54400 -4.16400 1.000 29.46000 133 GLN B C 1
ATOM 3766 O O . GLN B 1 134 ? -37.75800 6.53400 -3.87200 1.000 28.57000 133 GLN B O 1
ATOM 3772 N N . GLY B 1 135 ? -38.11000 8.31100 -5.21300 1.000 29.69000 134 GLY B N 1
ATOM 3773 C CA . GLY B 1 135 ? -37.00000 7.96000 -6.08200 1.000 26.02000 134 GLY B CA 1
ATOM 3774 C C . GLY B 1 135 ? -35.65300 7.94400 -5.38700 1.000 22.54000 134 GLY B C 1
ATOM 3775 O O . GLY B 1 135 ? -34.77700 7.16100 -5.75600 1.000 24.18000 134 GLY B O 1
ATOM 3776 N N . ILE B 1 136 ? -35.44900 8.81800 -4.39700 1.000 21.65000 135 ILE B N 1
ATOM 3777 C CA . ILE B 1 136 ? -34.17400 8.80500 -3.68200 1.000 23.64000 135 ILE B CA 1
ATOM 3778 C C . ILE B 1 136 ? -34.00100 7.48200 -2.94800 1.000 23.33000 135 ILE B C 1
ATOM 3779 O O . ILE B 1 136 ? -32.91100 6.89900 -2.93400 1.000 22.63000 135 ILE B O 1
ATOM 3784 N N . GLU B 1 137 ? -35.07400 6.97900 -2.33800 1.000 26.48000 136 GLU B N 1
ATOM 3785 C CA . GLU B 1 137 ? -34.97300 5.68600 -1.67300 1.000 26.75000 136 GLU B CA 1
ATOM 3786 C C . GLU B 1 137 ? -34.63300 4.58700 -2.67300 1.000 21.92000 136 GLU B C 1
ATOM 3787 O O . GLU B 1 137 ? -33.78500 3.73000 -2.39600 1.000 27.52000 136 GLU B O 1
ATOM 3793 N N . THR B 1 138 ? -35.25600 4.62000 -3.85500 1.000 25.46000 137 THR B N 1
ATOM 3794 C CA . THR B 1 138 ? -34.92700 3.66100 -4.90600 1.000 21.75000 137 THR B CA 1
ATOM 3795 C C . THR B 1 138 ? -33.48000 3.81300 -5.35300 1.000 23.46000 137 THR B C 1
ATOM 3796 O O . THR B 1 138 ? -32.75600 2.82200 -5.50800 1.000 21.94000 137 THR B O 1
ATOM 3800 N N . VAL B 1 139 ? -33.04600 5.05500 -5.58700 1.000 21.51000 138 VAL B N 1
ATOM 3801 C CA . VAL B 1 139 ? -31.67300 5.28900 -6.02000 1.000 20.63000 138 VAL B CA 1
ATOM 3802 C C . VAL B 1 139 ? -30.69800 4.71700 -5.00400 1.000 19.86000 138 VAL B C 1
ATOM 3803 O O . VAL B 1 139 ? -29.74600 4.00700 -5.35900 1.000 20.18000 138 VAL B O 1
ATOM 3807 N N . ARG B 1 140 ? -30.94800 4.97700 -3.71600 1.000 22.23000 139 ARG B N 1
ATOM 3808 C CA . ARG B 1 140 ? -30.06200 4.48100 -2.66900 1.000 23.25000 139 ARG B CA 1
ATOM 3809 C C . ARG B 1 140 ? -30.03300 2.95700 -2.63100 1.000 20.38000 139 ARG B C 1
ATOM 3810 O O . ARG B 1 140 ? -28.96200 2.36600 -2.48400 1.000 21.96000 139 ARG B O 1
ATOM 3818 N N . LYS B 1 141 ? -31.19800 2.31200 -2.76400 1.000 22.50000 140 LYS B N 1
ATOM 3819 C CA . LYS B 1 141 ? -31.26500 0.85000 -2.71700 1.000 25.02000 140 LYS B CA 1
ATOM 3820 C C . LYS B 1 141 ? -30.50600 0.22700 -3.88400 1.000 21.62000 140 LYS B C 1
ATOM 3821 O O . LYS B 1 141 ? -29.70000 -0.69500 -3.70100 1.000 20.83000 140 LYS B O 1
ATOM 3827 N N . LEU B 1 142 ? -30.75800 0.73100 -5.09600 1.000 23.13000 141 LEU B N 1
ATOM 3828 C CA . LEU B 1 142 ? -30.06400 0.24300 -6.28400 1.000 22.82000 141 LEU B CA 1
ATOM 3829 C C . LEU B 1 142 ? -28.56100 0.46000 -6.17700 1.000 19.67000 141 LEU B C 1
ATOM 3830 O O . LEU B 1 142 ? -27.77000 -0.41400 -6.55200 1.000 21.35000 141 LEU B O 1
ATOM 3835 N N . TRP B 1 143 ? -28.14600 1.63000 -5.67200 1.000 19.36000 142 TRP B N 1
ATOM 3836 C CA . TRP B 1 143 ? -26.72300 1.93200 -5.55100 1.000 19.24000 142 TRP B CA 1
ATOM 3837 C C . TRP B 1 143 ? -26.01400 0.90500 -4.67300 1.000 23.29000 142 TRP B C 1
ATOM 3838 O O . TRP B 1 143 ? -24.92800 0.42500 -5.01400 1.000 21.80000 142 TRP B O 1
ATOM 3849 N N . ARG B 1 144 ? -26.62600 0.56300 -3.53500 1.000 22.01000 143 ARG B N 1
ATOM 3850 C CA . ARG B 1 144 ? -26.07500 -0.41900 -2.60500 1.000 23.39000 143 ARG B CA 1
ATOM 3851 C C . ARG B 1 144 ? -25.91800 -1.78900 -3.24300 1.000 25.23000 143 ARG B C 1
ATOM 3852 O O . ARG B 1 144 ? -25.11900 -2.59500 -2.76000 1.000 29.37000 143 ARG B O 1
ATOM 3860 N N . GLY B 1 145 ? -26.67600 -2.08100 -4.29400 1.000 23.76000 144 GLY B N 1
ATOM 3861 C CA . GLY B 1 145 ? -26.63100 -3.37900 -4.92700 1.000 24.88000 144 GLY B CA 1
ATOM 3862 C C . GLY B 1 145 ? -27.86500 -4.22500 -4.73400 1.000 26.26000 144 GLY B C 1
ATOM 3863 O O . GLY B 1 145 ? -27.85800 -5.40300 -5.12700 1.000 27.27000 144 GLY B O 1
ATOM 3864 N N . GLU B 1 146 ? -28.91700 -3.67800 -4.14100 1.000 23.60000 145 GLU B N 1
ATOM 3865 C CA . GLU B 1 146 ? -30.11200 -4.46400 -3.89200 1.000 24.81000 145 GLU B CA 1
ATOM 3866 C C . GLU B 1 146 ? -30.96000 -4.57300 -5.15400 1.000 26.15000 145 GLU B C 1
ATOM 3867 O O . GLU B 1 146 ? -30.85500 -3.77000 -6.09100 1.000 24.12000 145 GLU B O 1
ATOM 3873 N N . PHE B 1 147 ? -31.80500 -5.59600 -5.17300 1.000 25.31000 146 PHE B N 1
ATOM 3874 C CA . PHE B 1 147 ? -32.81800 -5.72100 -6.20300 1.000 23.15000 146 PHE B CA 1
ATOM 3875 C C . PHE B 1 147 ? -33.98600 -4.80900 -5.89700 1.000 28.55000 146 PHE B C 1
ATOM 3876 O O . PHE B 1 147 ? -34.32800 -4.57200 -4.73400 1.000 28.04000 146 PHE B O 1
ATOM 3884 N N . ILE B 1 148 ? -34.61300 -4.30800 -6.95500 1.000 24.91000 147 ILE B N 1
ATOM 3885 C CA . ILE B 1 148 ? -35.89300 -3.63400 -6.83400 1.000 25.20000 147 ILE B CA 1
ATOM 3886 C C . ILE B 1 148 ? -36.88400 -4.33200 -7.75800 1.000 31.25000 147 ILE B C 1
ATOM 3887 O O . ILE B 1 148 ? -36.50900 -5.08400 -8.66600 1.000 26.33000 147 ILE B O 1
ATOM 3892 N N . GLN B 1 149 ? -38.16800 -4.09600 -7.49500 1.000 31.94000 148 GLN B N 1
ATOM 3893 C CA . GLN B 1 149 ? -39.25200 -4.71000 -8.24900 1.000 32.33000 148 GLN B CA 1
ATOM 3894 C C . GLN B 1 149 ? -39.92200 -3.66000 -9.11400 1.000 30.22000 148 GLN B C 1
ATOM 3895 O O . GLN B 1 149 ? -40.28900 -2.59000 -8.61900 1.000 32.28000 148 GLN B O 1
ATOM 3901 N N . VAL B 1 150 ? -40.08400 -3.96400 -10.40100 1.000 28.53000 149 VAL B N 1
ATOM 3902 C CA . VAL B 1 150 ? -40.62300 -3.00700 -11.36300 1.000 24.64000 149 VAL B CA 1
ATOM 3903 C C . VAL B 1 150 ? -41.46100 -3.75900 -12.38400 1.000 29.20000 149 VAL B C 1
ATOM 3904 O O . VAL B 1 150 ? -41.22600 -4.93800 -12.65700 1.000 29.03000 149 VAL B O 1
ATOM 3908 N N . GLN B 1 151 ? -42.42900 -3.06100 -12.97100 1.000 26.46000 150 GLN B N 1
ATOM 3909 C CA . GLN B 1 151 ? -43.21600 -3.62800 -14.06000 1.000 29.16000 150 GLN B CA 1
ATOM 3910 C C . GLN B 1 151 ? -42.39200 -3.61900 -15.34000 1.000 26.14000 150 GLN B C 1
ATOM 3911 O O . GLN B 1 151 ? -41.76500 -2.60600 -15.66600 1.000 26.13000 150 GLN B O 1
ATOM 3917 N N . ASN B 1 152 ? -42.39100 -4.74000 -16.06600 1.000 25.04000 151 ASN B N 1
ATOM 3918 C CA . ASN B 1 152 ? -41.71600 -4.79500 -17.35600 1.000 24.57000 151 ASN B CA 1
ATOM 3919 C C . ASN B 1 152 ? -42.70900 -4.42200 -18.45700 1.000 24.53000 151 ASN B C 1
ATOM 3920 O O . ASN B 1 152 ? -43.84300 -4.01000 -18.18700 1.000 26.90000 151 ASN B O 1
ATOM 3925 N N . GLY B 1 153 ? -42.29500 -4.57600 -19.71400 1.000 23.30000 152 GLY B N 1
ATOM 3926 C CA . GLY B 1 153 ? -43.06200 -4.08800 -20.84700 1.000 22.52000 152 GLY B CA 1
ATOM 3927 C C . GLY B 1 153 ? -44.33800 -4.85000 -21.14000 1.000 29.00000 152 GLY B C 1
ATOM 3928 O O . GLY B 1 153 ? -45.13300 -4.37800 -21.95700 1.000 27.80000 152 GLY B O 1
ATOM 3929 N N . VAL B 1 154 ? -44.54000 -6.01600 -20.53100 1.000 25.58000 153 VAL B N 1
ATOM 3930 C CA . VAL B 1 154 ? -45.78500 -6.75500 -20.71200 1.000 27.91000 153 VAL B CA 1
ATOM 3931 C C . VAL B 1 154 ? -46.55000 -6.89000 -19.39700 1.000 33.64000 153 VAL B C 1
ATOM 3932 O O . VAL B 1 154 ? -47.40100 -7.76500 -19.25700 1.000 31.84000 153 VAL B O 1
ATOM 3936 N N . GLY B 1 155 ? -46.25400 -6.03400 -18.42800 1.000 27.23000 154 GLY B N 1
ATOM 3937 C CA . GLY B 1 155 ? -46.98500 -6.04700 -17.17900 1.000 31.90000 154 GLY B CA 1
ATOM 3938 C C . GLY B 1 155 ? -46.53700 -7.07100 -16.16100 1.000 34.13000 154 GLY B C 1
ATOM 3939 O O . GLY B 1 155 ? -47.21300 -7.23300 -15.14000 1.000 36.60000 154 GLY B O 1
ATOM 3940 N N . LYS B 1 156 ? -45.43400 -7.77700 -16.40000 1.000 28.62000 155 LYS B N 1
ATOM 3941 C CA . LYS B 1 156 ? -44.89800 -8.67400 -15.38600 1.000 30.87000 155 LYS B CA 1
ATOM 3942 C C . LYS B 1 156 ? -44.03400 -7.91500 -14.38600 1.000 33.32000 155 LYS B C 1
ATOM 3943 O O . LYS B 1 156 ? -43.19200 -7.09500 -14.76200 1.000 31.14000 155 LYS B O 1
ATOM 3949 N N . SER B 1 157 ? -44.24100 -8.20300 -13.10300 1.000 32.80000 156 SER B N 1
ATOM 3950 C CA . SER B 1 157 ? -43.35400 -7.71100 -12.05800 1.000 30.64000 156 SER B CA 1
ATOM 3951 C C . SER B 1 157 ? -42.04500 -8.49400 -12.08600 1.000 30.58000 156 SER B C 1
ATOM 3952 O O . SER B 1 157 ? -42.04900 -9.72600 -11.98900 1.000 32.81000 156 SER B O 1
ATOM 3955 N N . ILE B 1 158 ? -40.92300 -7.78400 -12.23200 1.000 29.32000 157 ILE B N 1
ATOM 3956 C CA . ILE B 1 158 ? -39.60100 -8.39500 -12.28100 1.000 26.47000 157 ILE B CA 1
ATOM 3957 C C . ILE B 1 158 ? -38.71200 -7.73900 -11.22900 1.000 23.68000 157 ILE B C 1
ATOM 3958 O O . ILE B 1 158 ? -39.00300 -6.65200 -10.72800 1.000 27.86000 157 ILE B O 1
ATOM 3963 N N . SER B 1 159 ? -37.62700 -8.43300 -10.88400 1.000 26.10000 158 SER B N 1
ATOM 3964 C CA . SER B 1 159 ? -36.61900 -7.93900 -9.94800 1.000 28.00000 158 SER B CA 1
ATOM 3965 C C . SER B 1 159 ? -35.32700 -7.63700 -10.69700 1.000 22.15000 158 SER B C 1
ATOM 3966 O O . SER B 1 159 ? -34.79300 -8.51000 -11.38500 1.000 23.34000 158 SER B O 1
ATOM 3969 N N . VAL B 1 160 ? -34.81500 -6.40500 -10.55700 1.000 24.86000 159 VAL B N 1
ATOM 3970 C CA . VAL B 1 160 ? -33.62200 -5.99700 -11.29300 1.000 22.59000 159 VAL B CA 1
ATOM 3971 C C . VAL B 1 160 ? -32.60500 -5.33200 -10.37100 1.000 19.01000 159 VAL B C 1
ATOM 3972 O O . VAL B 1 160 ? -32.95100 -4.69500 -9.37000 1.000 22.21000 159 VAL B O 1
ATOM 3976 N N . GLN B 1 161 ? -31.33500 -5.51000 -10.71900 1.000 21.97000 160 GLN B N 1
ATOM 3977 C CA . GLN B 1 161 ? -30.23200 -4.71100 -10.21200 1.000 20.36000 160 GLN B CA 1
ATOM 3978 C C . GLN B 1 161 ? -29.76400 -3.76800 -11.31200 1.000 19.74000 160 GLN B C 1
ATOM 3979 O O . GLN B 1 161 ? -29.98400 -4.01600 -12.50000 1.000 18.82000 160 GLN B O 1
ATOM 3985 N N . ALA B 1 162 ? -29.10600 -2.69100 -10.90300 1.000 18.53000 161 ALA B N 1
ATOM 3986 C CA . ALA B 1 162 ? -28.52200 -1.74900 -11.84700 1.000 16.73000 161 ALA B CA 1
ATOM 3987 C C . ALA B 1 162 ? -27.04500 -2.04300 -12.02900 1.000 17.63000 161 ALA B C 1
ATOM 3988 O O . ALA B 1 162 ? -26.32800 -2.30400 -11.05700 1.000 19.05000 161 ALA B O 1
ATOM 3990 N N . PHE B 1 163 ? -26.58400 -1.96400 -13.27600 1.000 16.79000 162 PHE B N 1
ATOM 3991 C CA . PHE B 1 163 ? -25.18200 -2.17300 -13.58500 1.000 16.27000 162 PHE B CA 1
ATOM 3992 C C . PHE B 1 163 ? -24.65400 -0.99700 -14.39700 1.000 16.64000 162 PHE B C 1
ATOM 3993 O O . PHE B 1 163 ? -25.43600 -0.29000 -15.03800 1.000 16.73000 162 PHE B O 1
ATOM 4001 N N . PRO B 1 164 ? -23.33400 -0.73000 -14.34700 1.000 17.15000 163 PRO B N 1
ATOM 4002 C CA . PRO B 1 164 ? -22.35600 -1.49000 -13.55700 1.000 16.56000 163 PRO B CA 1
ATOM 4003 C C . PRO B 1 164 ? -22.47900 -1.22000 -12.07000 1.000 18.13000 163 PRO B C 1
ATOM 4004 O O . PRO B 1 164 ? -23.07000 -0.21900 -11.68900 1.000 17.12000 163 PRO B O 1
ATOM 4008 N N . ARG B 1 165 ? -21.92500 -2.09300 -11.23500 1.000 17.67000 164 ARG B N 1
ATOM 4009 C CA . ARG B 1 165 ? -21.91500 -1.78400 -9.81600 1.000 21.13000 164 ARG B CA 1
ATOM 4010 C C . ARG B 1 165 ? -20.98200 -0.60300 -9.55500 1.000 19.16000 164 ARG B C 1
ATOM 4011 O O . ARG B 1 165 ? -19.91300 -0.51400 -10.16800 1.000 15.83000 164 ARG B O 1
ATOM 4019 N N . PRO B 1 166 ? -21.37200 0.32300 -8.67400 1.000 19.15000 165 PRO B N 1
ATOM 4020 C CA . PRO B 1 166 ? -20.50400 1.45600 -8.32900 1.000 18.33000 165 PRO B CA 1
ATOM 4021 C C . PRO B 1 166 ? -19.26500 1.00300 -7.57500 1.000 19.34000 165 PRO B C 1
ATOM 4022 O O . PRO B 1 166 ? -19.15000 -0.14200 -7.11700 1.000 21.60000 165 PRO B O 1
ATOM 4026 N N . MET B 1 167 ? -18.33700 1.94000 -7.40700 1.000 20.43000 166 MET B N 1
ATOM 4027 C CA . MET B 1 167 ? -17.18000 1.68100 -6.56300 1.000 20.37000 166 MET B CA 1
ATOM 4028 C C . MET B 1 167 ? -17.42100 2.13600 -5.13400 1.000 24.55000 166 MET B C 1
ATOM 4029 O O . MET B 1 167 ? -17.02600 1.44100 -4.19100 1.000 24.86000 166 MET B O 1
ATOM 4034 N N . GLN B 1 168 ? -18.09900 3.26400 -4.95300 1.000 21.69000 167 GLN B N 1
ATOM 4035 C CA . GLN B 1 168 ? -18.48600 3.69000 -3.61600 1.000 24.22000 167 GLN B CA 1
ATOM 4036 C C . GLN B 1 168 ? -19.62200 2.82400 -3.09800 1.000 23.21000 167 GLN B C 1
ATOM 4037 O O . GLN B 1 168 ? -20.64600 2.65400 -3.76700 1.000 22.88000 167 GLN B O 1
ATOM 4043 N N . ALA B 1 169 ? -19.43100 2.26400 -1.90100 1.000 27.06000 168 ALA B N 1
ATOM 4044 C CA . ALA B 1 169 ? -20.45900 1.42400 -1.30100 1.000 28.01000 168 ALA B CA 1
ATOM 4045 C C . ALA B 1 169 ? -21.76200 2.18500 -1.11800 1.000 22.92000 168 ALA B C 1
ATOM 4046 O O . ALA B 1 169 ? -22.84800 1.62000 -1.28400 1.000 26.28000 168 ALA B O 1
ATOM 4048 N N . GLU B 1 170 ? -21.67600 3.46700 -0.77400 1.000 26.24000 169 GLU B N 1
ATOM 4049 C CA . GLU B 1 170 ? -22.84000 4.29300 -0.51300 1.000 27.21000 169 GLU B CA 1
ATOM 4050 C C . GLU B 1 170 ? -22.72800 5.59300 -1.29700 1.000 23.74000 169 GLU B C 1
ATOM 4051 O O . GLU B 1 170 ? -21.64500 6.17800 -1.39900 1.000 24.77000 169 GLU B O 1
ATOM 4057 N N . LEU B 1 171 ? -23.84000 6.01900 -1.86700 1.000 24.41000 170 LEU B N 1
ATOM 4058 C CA . LEU B 1 171 ? -23.84700 7.23700 -2.65700 1.000 21.83000 170 LEU B CA 1
ATOM 4059 C C . LEU B 1 171 ? -23.79100 8.44600 -1.73400 1.000 23.40000 170 LEU B C 1
ATOM 4060 O O . LEU B 1 171 ? -24.65200 8.57900 -0.86000 1.000 26.65000 170 LEU B O 1
ATOM 4065 N N . PRO B 1 172 ? -22.80800 9.33300 -1.87500 1.000 23.32000 171 PRO B N 1
ATOM 4066 C CA . PRO B 1 172 ? -22.89200 10.61400 -1.16000 1.000 22.86000 171 PRO B CA 1
ATOM 4067 C C . PRO B 1 172 ? -24.00000 11.46100 -1.76900 1.000 24.42000 171 PRO B C 1
ATOM 4068 O O . PRO B 1 172 ? -23.95800 11.79300 -2.95700 1.000 23.61000 171 PRO B O 1
ATOM 4072 N N . ASP B 1 173 ? -25.01700 11.79200 -0.97400 1.000 22.86000 172 ASP B N 1
ATOM 4073 C CA . ASP B 1 173 ? -26.12500 12.53600 -1.55200 1.000 22.28000 172 ASP B CA 1
ATOM 4074 C C . ASP B 1 173 ? -26.52400 13.70600 -0.66600 1.000 25.15000 172 ASP B C 1
ATOM 4075 O O . ASP B 1 173 ? -26.16000 13.78600 0.51200 1.000 23.26000 172 ASP B O 1
ATOM 4080 N N . TRP B 1 174 ? -27.25000 14.62800 -1.30300 1.000 22.30000 173 TRP B N 1
ATOM 4081 C CA . TRP B 1 174 ? -27.75700 15.86400 -0.72800 1.000 22.90000 173 TRP B CA 1
ATOM 4082 C C . TRP B 1 174 ? -29.20300 16.03900 -1.16200 1.000 24.90000 173 TRP B C 1
ATOM 4083 O O . TRP B 1 174 ? -29.65100 15.45600 -2.15600 1.000 23.11000 173 TRP B O 1
ATOM 4094 N N . ILE B 1 175 ? -29.91900 16.89200 -0.43400 1.000 22.95000 174 ILE B N 1
ATOM 4095 C CA . ILE B 1 175 ? -31.23700 17.37500 -0.82700 1.000 23.70000 174 ILE B CA 1
ATOM 4096 C C . ILE B 1 175 ? -31.12100 18.85800 -1.14600 1.000 25.03000 174 ILE B C 1
ATOM 4097 O O . ILE B 1 175 ? -30.67100 19.64400 -0.30500 1.000 24.85000 174 ILE B O 1
ATOM 4102 N N . THR B 1 176 ? -31.55200 19.25300 -2.34200 1.000 22.85000 175 THR B N 1
ATOM 4103 C CA . THR B 1 176 ? -31.51900 20.65800 -2.72200 1.000 24.38000 175 THR B CA 1
ATOM 4104 C C . THR B 1 176 ? -32.69400 21.39100 -2.07400 1.000 23.45000 175 THR B C 1
ATOM 4105 O O . THR B 1 176 ? -33.83900 20.92400 -2.13000 1.000 25.23000 175 THR B O 1
ATOM 4109 N N . VAL B 1 177 ? -32.41000 22.53100 -1.44500 1.000 26.46000 176 VAL B N 1
ATOM 4110 C CA . VAL B 1 177 ? -33.40600 23.23100 -0.63900 1.000 30.40000 176 VAL B CA 1
ATOM 4111 C C . VAL B 1 177 ? -33.09600 24.72500 -0.64400 1.000 29.71000 176 VAL B C 1
ATOM 4112 O O . VAL B 1 177 ? -31.94800 25.13700 -0.83100 1.000 26.63000 176 VAL B O 1
ATOM 4116 N N . VAL B 1 178 ? -34.13300 25.54200 -0.45700 1.000 34.29000 177 VAL B N 1
ATOM 4117 C CA . VAL B 1 178 ? -33.94000 26.97800 -0.27800 1.000 36.09000 177 VAL B CA 1
ATOM 4118 C C . VAL B 1 178 ? -34.18300 27.33900 1.18400 1.000 36.62000 177 VAL B C 1
ATOM 4119 O O . VAL B 1 178 ? -33.25300 27.33100 1.99800 1.000 37.36000 177 VAL B O 1
ATOM 4123 N N . ASN B 1 179 ? -35.42600 27.65200 1.53900 1.000 39.05000 178 ASN B N 1
ATOM 4124 C CA . ASN B 1 179 ? -35.71600 28.11000 2.89100 1.000 43.02000 178 ASN B CA 1
ATOM 4125 C C . ASN B 1 179 ? -36.72000 27.24300 3.63800 1.000 44.59000 178 ASN B C 1
ATOM 4126 O O . ASN B 1 179 ? -36.97100 27.50300 4.82100 1.000 45.36000 178 ASN B O 1
ATOM 4131 N N . ASN B 1 180 ? -37.29100 26.23300 2.99600 1.000 45.01000 179 ASN B N 1
ATOM 4132 C CA . ASN B 1 180 ? -38.30800 25.38800 3.61400 1.000 42.93000 179 ASN B CA 1
ATOM 4133 C C . ASN B 1 180 ? -37.73400 24.61500 4.79600 1.000 43.10000 179 ASN B C 1
ATOM 4134 O O . ASN B 1 180 ? -36.93100 23.69400 4.58600 1.000 39.99000 179 ASN B O 1
ATOM 4139 N N . PRO B 1 181 ? -38.11700 24.93300 6.03700 1.000 43.12000 180 PRO B N 1
ATOM 4140 C CA . PRO B 1 181 ? -37.53800 24.21400 7.18400 1.000 41.40000 180 PRO B CA 1
ATOM 4141 C C . PRO B 1 181 ? -37.89100 22.73900 7.20400 1.000 36.51000 180 PRO B C 1
ATOM 4142 O O . PRO B 1 181 ? -37.07900 21.92900 7.67200 1.000 37.53000 180 PRO B O 1
ATOM 4146 N N . GLU B 1 182 ? -39.07800 22.36800 6.71800 1.000 38.30000 181 GLU B N 1
ATOM 4147 C CA . GLU B 1 182 ? -39.44500 20.95900 6.67600 1.000 40.22000 181 GLU B CA 1
ATOM 4148 C C . GLU B 1 182 ? -38.44600 20.15200 5.85700 1.000 39.77000 181 GLU B C 1
ATOM 4149 O O . GLU B 1 182 ? -38.12800 19.00900 6.21200 1.000 34.18000 181 GLU B O 1
ATOM 4155 N N . THR B 1 183 ? -37.92700 20.73100 4.77200 1.000 38.81000 182 THR B N 1
ATOM 4156 C CA . THR B 1 183 ? -37.00600 19.98300 3.92300 1.000 36.34000 182 THR B CA 1
ATOM 4157 C C . THR B 1 183 ? -35.65800 19.77400 4.60800 1.000 34.21000 182 THR B C 1
ATOM 4158 O O . THR B 1 183 ? -35.07700 18.68600 4.51400 1.000 32.60000 182 THR B O 1
ATOM 4162 N N . TYR B 1 184 ? -35.14800 20.79300 5.31400 1.000 33.63000 183 TYR B N 1
ATOM 4163 C CA . TYR B 1 184 ? -33.95500 20.58900 6.13500 1.000 33.83000 183 TYR B CA 1
ATOM 4164 C C . TYR B 1 184 ? -34.17500 19.47700 7.15500 1.000 34.50000 183 TYR B C 1
ATOM 4165 O O . TYR B 1 184 ? -33.26900 18.67900 7.42300 1.000 34.99000 183 TYR B O 1
ATOM 4174 N N . ILE B 1 185 ? -35.37100 19.41500 7.74400 1.000 35.11000 184 ILE B N 1
ATOM 4175 C CA . ILE B 1 185 ? -35.65500 18.35800 8.70800 1.000 35.94000 184 ILE B CA 1
ATOM 4176 C C . ILE B 1 185 ? -35.71900 17.00300 8.01200 1.000 34.70000 184 ILE B C 1
ATOM 4177 O O . ILE B 1 185 ? -35.14400 16.01700 8.49300 1.000 35.08000 184 ILE B O 1
ATOM 4182 N N . LYS B 1 186 ? -36.40700 16.93600 6.86500 1.000 34.73000 185 LYS B N 1
ATOM 4183 C CA . LYS B 1 186 ? -36.45000 15.69900 6.08300 1.000 34.62000 185 LYS B CA 1
ATOM 4184 C C . LYS B 1 186 ? -35.04900 15.21300 5.73200 1.000 33.64000 185 LYS B C 1
ATOM 4185 O O . LYS B 1 186 ? -34.76000 14.01400 5.81800 1.000 34.57000 185 LYS B O 1
ATOM 4191 N N . ALA B 1 187 ? -34.16600 16.13000 5.32100 1.000 33.17000 186 ALA B N 1
ATOM 4192 C CA . ALA B 1 187 ? -32.81000 15.73600 4.95700 1.000 30.26000 186 ALA B CA 1
ATOM 4193 C C . ALA B 1 187 ? -32.07500 15.12500 6.14100 1.000 33.42000 186 ALA B C 1
ATOM 4194 O O . ALA B 1 187 ? -31.34600 14.13800 5.98600 1.000 30.89000 186 ALA B O 1
ATOM 4196 N N . GLY B 1 188 ? -32.25100 15.69800 7.33500 1.000 34.28000 187 GLY B N 1
ATOM 4197 C CA . GLY B 1 188 ? -31.65100 15.10200 8.51700 1.000 33.16000 187 GLY B CA 1
ATOM 4198 C C . GLY B 1 188 ? -32.21900 13.72900 8.82900 1.000 34.06000 187 GLY B C 1
ATOM 4199 O O . GLY B 1 188 ? -31.49200 12.82900 9.25700 1.000 34.78000 187 GLY B O 1
ATOM 4200 N N . GLU B 1 189 ? -33.52800 13.55100 8.62100 1.000 34.52000 188 GLU B N 1
ATOM 4201 C CA . GLU B 1 189 ? -34.15000 12.24300 8.80500 1.000 35.33000 188 GLU B CA 1
ATOM 4202 C C . GLU B 1 189 ? -33.55700 11.20100 7.86600 1.000 36.22000 188 GLU B C 1
ATOM 4203 O O . GLU B 1 189 ? -33.46200 10.02000 8.22300 1.000 35.50000 188 GLU B O 1
ATOM 4209 N N . MET B 1 190 ? -33.15900 11.61400 6.66500 1.000 34.39000 189 MET B N 1
ATOM 4210 C CA . MET B 1 190 ? -32.61300 10.70100 5.67100 1.000 31.87000 189 MET B CA 1
ATOM 4211 C C . MET B 1 190 ? -31.10600 10.53100 5.77400 1.000 31.07000 189 MET B C 1
ATOM 4212 O O . MET B 1 190 ? -30.53900 9.71400 5.04000 1.000 32.22000 189 MET B O 1
ATOM 4217 N N . GLY B 1 191 ? -30.43900 11.28100 6.64400 1.000 32.52000 190 GLY B N 1
ATOM 4218 C CA . GLY B 1 191 ? -28.99400 11.23200 6.66700 1.000 30.61000 190 GLY B CA 1
ATOM 4219 C C . GLY B 1 191 ? -28.33000 11.95500 5.51800 1.000 30.29000 190 GLY B C 1
ATOM 4220 O O . GLY B 1 191 ? -27.10500 11.89900 5.39500 1.000 30.42000 190 GLY B O 1
ATOM 4221 N N . SER B 1 192 ? -29.10600 12.65400 4.69500 1.000 29.33000 191 SER B N 1
ATOM 4222 C CA . SER B 1 192 ? -28.59500 13.32500 3.50900 1.000 26.06000 191 SER B CA 1
ATOM 4223 C C . SER B 1 192 ? -27.97800 14.67400 3.87000 1.000 31.29000 191 SER B C 1
ATOM 4224 O O . SER B 1 192 ? -28.18200 15.21900 4.95900 1.000 28.11000 191 SER B O 1
ATOM 4227 N N . GLY B 1 193 ? -27.20300 15.21500 2.93500 1.000 23.44000 192 GLY B N 1
ATOM 4228 C CA . GLY B 1 193 ? -26.78400 16.59800 3.02600 1.000 25.41000 192 GLY B CA 1
ATOM 4229 C C . GLY B 1 193 ? -27.88500 17.55800 2.60500 1.000 22.03000 192 GLY B C 1
ATOM 4230 O O . GLY B 1 193 ? -28.98500 17.17400 2.20800 1.000 23.49000 192 GLY B O 1
ATOM 4231 N N . VAL B 1 194 ? -27.57200 18.85000 2.70400 1.000 22.29000 193 VAL B N 1
ATOM 4232 C CA . VAL B 1 194 ? -28.42900 19.90900 2.18400 1.000 22.11000 193 VAL B CA 1
ATOM 4233 C C . VAL B 1 194 ? -27.58800 20.80100 1.27800 1.000 21.63000 193 VAL B C 1
ATOM 4234 O O . VAL B 1 194 ? -26.46500 21.17400 1.63100 1.000 23.70000 193 VAL B O 1
ATOM 4238 N N . LEU B 1 195 ? -28.11400 21.09300 0.09500 1.000 23.19000 194 LEU B N 1
ATOM 4239 C CA . LEU B 1 195 ? -27.48200 21.98100 -0.87000 1.000 24.53000 194 LEU B CA 1
ATOM 4240 C C . LEU B 1 195 ? -28.39500 23.18400 -1.01200 1.000 21.92000 194 LEU B C 1
ATOM 4241 O O . LEU B 1 195 ? -29.56100 23.03800 -1.39900 1.000 21.60000 194 LEU B O 1
ATOM 4246 N N . THR B 1 196 ? -27.88600 24.36400 -0.67200 1.000 22.53000 195 THR B N 1
ATOM 4247 C CA . THR B 1 196 ? -28.74500 25.53700 -0.59300 1.000 27.09000 195 THR B CA 1
ATOM 4248 C C . THR B 1 196 ? -28.00100 26.74100 -1.15600 1.000 26.82000 195 THR B C 1
ATOM 4249 O O . THR B 1 196 ? -26.90600 26.62100 -1.71800 1.000 22.91000 195 THR B O 1
ATOM 4253 N N . ASN B 1 197 ? -28.61000 27.91600 -1.00700 1.000 24.72000 196 ASN B N 1
ATOM 4254 C CA . ASN B 1 197 ? -28.04200 29.14600 -1.53500 1.000 24.04000 196 ASN B CA 1
ATOM 4255 C C . ASN B 1 197 ? -28.46700 30.29200 -0.62600 1.000 29.46000 196 ASN B C 1
ATOM 4256 O O . ASN B 1 197 ? -29.23800 30.10300 0.31900 1.000 25.49000 196 ASN B O 1
ATOM 4261 N N . LEU B 1 198 ? -27.95500 31.48900 -0.91700 1.000 27.08000 197 LEU B N 1
ATOM 4262 C CA . LEU B 1 198 ? -28.32300 32.68800 -0.17200 1.000 30.59000 197 LEU B CA 1
ATOM 4263 C C . LEU B 1 198 ? -29.00900 33.72400 -1.06000 1.000 32.35000 197 LEU B C 1
ATOM 4264 O O . LEU B 1 198 ? -29.03400 34.91200 -0.71900 1.000 33.96000 197 LEU B O 1
ATOM 4269 N N . MET B 1 199 ? -29.56200 33.29400 -2.19900 1.000 31.47000 198 MET B N 1
ATOM 4270 C CA . MET B 1 199 ? -30.38300 34.17000 -3.02900 1.000 33.57000 198 MET B CA 1
ATOM 4271 C C . MET B 1 199 ? -31.81900 34.23900 -2.54000 1.000 36.20000 198 MET B C 1
ATOM 4272 O O . MET B 1 199 ? -32.50700 35.23700 -2.78500 1.000 40.99000 198 MET B O 1
ATOM 4277 N N . GLY B 1 200 ? -32.29600 33.18300 -1.88600 1.000 36.76000 199 GLY B N 1
ATOM 4278 C CA . GLY B 1 200 ? -33.68100 33.11700 -1.47400 1.000 38.77000 199 GLY B CA 1
ATOM 4279 C C . GLY B 1 200 ? -33.84800 32.89900 0.01400 1.000 38.73000 199 GLY B C 1
ATOM 4280 O O . GLY B 1 200 ? -34.91700 32.48000 0.46500 1.000 40.91000 199 GLY B O 1
ATOM 4281 N N . GLN B 1 201 ? -32.79700 33.16600 0.78500 1.000 37.55000 200 GLN B N 1
ATOM 4282 C CA . GLN B 1 201 ? -32.89200 33.12500 2.23700 1.000 40.35000 200 GLN B CA 1
ATOM 4283 C C . GLN B 1 201 ? -31.77400 33.97400 2.82400 1.000 39.51000 200 GLN B C 1
ATOM 4284 O O . GLN B 1 201 ? -30.70300 34.11600 2.22800 1.000 38.51000 200 GLN B O 1
ATOM 4290 N N . SER B 1 202 ? -32.04200 34.54500 3.99400 1.000 38.04000 201 SER B N 1
ATOM 4291 C CA . SER B 1 202 ? -31.03600 35.32700 4.68900 1.000 39.05000 201 SER B CA 1
ATOM 4292 C C . SER B 1 202 ? -30.04400 34.41500 5.40500 1.000 37.30000 201 SER B C 1
ATOM 4293 O O . SER B 1 202 ? -30.29000 33.22300 5.61700 1.000 38.05000 201 SER B O 1
ATOM 4296 N N . ILE B 1 203 ? -28.91200 35.00400 5.79800 1.000 33.72000 202 ILE B N 1
ATOM 4297 C CA . ILE B 1 203 ? -27.92100 34.26800 6.57700 1.000 36.10000 202 ILE B CA 1
ATOM 4298 C C . ILE B 1 203 ? -28.51000 33.83500 7.90900 1.000 38.30000 202 ILE B C 1
ATOM 4299 O O . ILE B 1 203 ? -28.14700 32.78400 8.45300 1.000 33.34000 202 ILE B O 1
ATOM 4304 N N . GLU B 1 204 ? -29.41900 34.63700 8.46200 1.000 39.56000 203 GLU B N 1
ATOM 4305 C CA . GLU B 1 204 ? -30.05800 34.27200 9.71700 1.000 40.39000 203 GLU B CA 1
ATOM 4306 C C . GLU B 1 204 ? -31.01400 33.10500 9.50800 1.000 36.17000 203 GLU B C 1
ATOM 4307 O O . GLU B 1 204 ? -31.02000 32.14600 10.28800 1.000 35.15000 203 GLU B O 1
ATOM 4313 N N . ASP B 1 205 ? -31.82000 33.16700 8.44400 1.000 37.02000 204 ASP B N 1
ATOM 4314 C CA . ASP B 1 205 ? -32.66400 32.03600 8.07500 1.000 39.68000 204 ASP B CA 1
ATOM 4315 C C . ASP B 1 205 ? -31.82700 30.78600 7.83700 1.000 37.63000 204 ASP B C 1
ATOM 4316 O O . ASP B 1 205 ? -32.21300 29.68300 8.24200 1.000 38.33000 204 ASP B O 1
ATOM 4321 N N . LEU B 1 206 ? -30.67500 30.93900 7.18100 1.000 35.57000 205 LEU B N 1
ATOM 4322 C CA . LEU B 1 206 ? -29.79800 29.79600 6.94600 1.000 34.71000 205 LEU B CA 1
ATOM 4323 C C . LEU B 1 206 ? -29.29700 29.20800 8.25800 1.000 34.81000 205 LEU B C 1
ATOM 4324 O O . LEU B 1 206 ? -29.31100 27.98700 8.44900 1.000 32.64000 205 LEU B O 1
ATOM 4329 N N . ALA B 1 207 ? -28.85200 30.06400 9.18300 1.000 32.18000 206 ALA B N 1
ATOM 4330 C CA . ALA B 1 207 ? -28.32700 29.56200 10.44900 1.000 31.35000 206 ALA B CA 1
ATOM 4331 C C . ALA B 1 207 ? -29.37300 28.74000 11.19300 1.000 33.16000 206 ALA B C 1
ATOM 4332 O O . ALA B 1 207 ? -29.06000 27.68300 11.75600 1.000 36.27000 206 ALA B O 1
ATOM 4334 N N . GLU B 1 208 ? -30.62700 29.19500 11.19200 1.000 36.34000 207 GLU B N 1
ATOM 4335 C CA . GLU B 1 208 ? -31.66900 28.43400 11.87000 1.000 37.98000 207 GLU B CA 1
ATOM 4336 C C . GLU B 1 208 ? -31.95200 27.12300 11.14500 1.000 38.44000 207 GLU B C 1
ATOM 4337 O O . GLU B 1 208 ? -32.13900 26.08000 11.78600 1.000 35.92000 207 GLU B O 1
ATOM 4343 N N . ASN B 1 209 ? -31.96600 27.15100 9.80700 1.000 35.98000 208 ASN B N 1
ATOM 4344 C CA . ASN B 1 209 ? -32.26000 25.94300 9.04100 1.000 35.92000 208 ASN B CA 1
ATOM 4345 C C . ASN B 1 209 ? -31.18100 24.88300 9.23300 1.000 33.51000 208 ASN B C 1
ATOM 4346 O O . ASN B 1 209 ? -31.48700 23.68800 9.33300 1.000 32.17000 208 ASN B O 1
ATOM 4351 N N . ILE B 1 210 ? -29.91300 25.29700 9.28200 1.000 30.90000 209 ILE B N 1
ATOM 4352 C CA . ILE B 1 210 ? -28.83500 24.35000 9.55600 1.000 33.74000 209 ILE B CA 1
ATOM 4353 C C . ILE B 1 210 ? -29.03000 23.71600 10.92700 1.000 35.58000 209 ILE B C 1
ATOM 4354 O O . ILE B 1 210 ? -28.90300 22.49800 11.09500 1.000 35.63000 209 ILE B O 1
ATOM 4359 N N . ALA B 1 211 ? -29.36100 24.54000 11.92900 1.000 37.93000 210 ALA B N 1
ATOM 4360 C CA . ALA B 1 211 ? -29.56300 24.01900 13.27800 1.000 35.68000 210 ALA B CA 1
ATOM 4361 C C . ALA B 1 211 ? -30.67300 22.97500 13.31000 1.000 32.24000 210 ALA B C 1
ATOM 4362 O O . ALA B 1 211 ? -30.54100 21.93800 13.96900 1.000 36.30000 210 ALA B O 1
ATOM 4364 N N . LEU B 1 212 ? -31.77600 23.23300 12.60600 1.000 33.98000 211 LEU B N 1
ATOM 4365 C CA . LEU B 1 212 ? -32.84300 22.24600 12.51100 1.000 34.65000 211 LEU B CA 1
ATOM 4366 C C . LEU B 1 212 ? -32.34300 20.97300 11.83800 1.000 37.79000 211 LEU B C 1
ATOM 4367 O O . LEU B 1 212 ? -32.61200 19.85900 12.30200 1.000 35.40000 211 LEU B O 1
ATOM 4372 N N . TYR B 1 213 ? -31.60000 21.13100 10.73900 1.000 36.60000 212 TYR B N 1
ATOM 4373 C CA . TYR B 1 213 ? -31.05100 19.98500 10.02200 1.000 36.09000 212 TYR B CA 1
ATOM 4374 C C . TYR B 1 213 ? -30.16000 19.14200 10.92600 1.000 34.37000 212 TYR B C 1
ATOM 4375 O O . TYR B 1 213 ? -30.30200 17.91300 10.99000 1.000 36.74000 212 TYR B O 1
ATOM 4384 N N . ARG B 1 214 ? -29.23900 19.78700 11.64900 1.000 34.75000 213 ARG B N 1
ATOM 4385 C CA . ARG B 1 214 ? -28.31700 19.04000 12.49800 1.000 37.35000 213 ARG B CA 1
ATOM 4386 C C . ARG B 1 214 ? -29.03500 18.43500 13.69800 1.000 38.60000 213 ARG B C 1
ATOM 4387 O O . ARG B 1 214 ? -28.63200 17.37500 14.19400 1.000 42.25000 213 ARG B O 1
ATOM 4395 N N . GLU B 1 215 ? -30.10400 19.08300 14.16000 1.000 37.57000 214 GLU B N 1
ATOM 4396 C CA . GLU B 1 215 ? -30.93000 18.51800 15.22300 1.000 41.52000 214 GLU B CA 1
ATOM 4397 C C . GLU B 1 215 ? -31.61200 17.23700 14.75600 1.000 41.77000 214 GLU B C 1
ATOM 4398 O O . GLU B 1 215 ? -31.60400 16.21700 15.45900 1.000 41.61000 214 GLU B O 1
ATOM 4404 N N . SER B 1 216 ? -32.19700 17.27400 13.55500 1.000 39.35000 215 SER B N 1
ATOM 4405 C CA . SER B 1 216 ? -32.87100 16.10800 13.00000 1.000 39.04000 215 SER B CA 1
ATOM 4406 C C . SER B 1 216 ? -31.89500 14.97800 12.70500 1.000 40.56000 215 SER B C 1
ATOM 4407 O O . SER B 1 216 ? -32.27300 13.80300 12.78300 1.000 39.97000 215 SER B O 1
ATOM 4410 N N . LEU B 1 217 ? -30.64500 15.30900 12.36800 1.000 39.19000 216 LEU B N 1
ATOM 4411 C CA . LEU B 1 217 ? -29.64100 14.27800 12.11500 1.000 40.23000 216 LEU B CA 1
ATOM 4412 C C . LEU B 1 217 ? -29.41800 13.41000 13.34700 1.000 43.87000 216 LEU B C 1
ATOM 4413 O O . LEU B 1 217 ? -29.53400 12.17900 13.28300 1.000 43.92000 216 LEU B O 1
ATOM 4418 N N . GLU B 1 218 ? -29.07700 14.03400 14.48000 1.000 46.76000 217 GLU B N 1
ATOM 4419 C CA . GLU B 1 218 ? -28.82200 13.26400 15.69400 1.000 47.00000 217 GLU B CA 1
ATOM 4420 C C . GLU B 1 218 ? -30.08900 12.60500 16.22000 1.000 45.85000 217 GLU B C 1
ATOM 4421 O O . GLU B 1 218 ? -30.02400 11.50500 16.78300 1.000 46.86000 217 GLU B O 1
ATOM 4427 N N . LYS B 1 219 ? -31.24500 13.25000 16.04200 1.000 42.15000 218 LYS B N 1
ATOM 4428 C CA . LYS B 1 219 ? -32.49800 12.64700 16.48100 1.000 43.59000 218 LYS B CA 1
ATOM 4429 C C . LYS B 1 219 ? -32.73400 11.30400 15.80600 1.000 43.97000 218 LYS B C 1
ATOM 4430 O O . LYS B 1 219 ? -33.33800 10.40500 16.40200 1.000 42.40000 218 LYS B O 1
ATOM 4436 N N . HIS B 1 220 ? -32.26000 11.13900 14.57200 1.000 41.50000 219 HIS B N 1
ATOM 4437 C CA . HIS B 1 220 ? -32.49600 9.91000 13.83200 1.000 40.07000 219 HIS B CA 1
ATOM 4438 C C . HIS B 1 220 ? -31.26700 9.01000 13.78700 1.000 41.49000 219 HIS B C 1
ATOM 4439 O O . HIS B 1 220 ? -31.19600 8.10400 12.95000 1.000 41.37000 219 HIS B O 1
ATOM 4446 N N . GLY B 1 221 ? -30.30900 9.22900 14.68300 1.000 41.07000 220 GLY B N 1
ATOM 4447 C CA . GLY B 1 221 ? -29.22800 8.29400 14.89000 1.000 42.04000 220 GLY B CA 1
ATOM 4448 C C . GLY B 1 221 ? -27.99300 8.50900 14.04800 1.000 43.43000 220 GLY B C 1
ATOM 4449 O O . GLY B 1 221 ? -27.00600 7.78500 14.23300 1.000 42.24000 220 GLY B O 1
ATOM 4450 N N . TYR B 1 222 ? -28.00500 9.46700 13.12700 1.000 44.71000 221 TYR B N 1
ATOM 4451 C CA . TYR B 1 222 ? -26.81600 9.73700 12.33500 1.000 44.14000 221 TYR B CA 1
ATOM 4452 C C . TYR B 1 222 ? -25.81300 10.53300 13.15700 1.000 44.46000 221 TYR B C 1
ATOM 4453 O O . TYR B 1 222 ? -26.18500 11.42900 13.91900 1.000 46.03000 221 TYR B O 1
ATOM 4462 N N . ASN B 1 223 ? -24.54000 10.19100 13.00700 1.000 43.32000 222 ASN B N 1
ATOM 4463 C CA . ASN B 1 223 ? -23.48400 10.98600 13.61100 1.000 49.86000 222 ASN B CA 1
ATOM 4464 C C . ASN B 1 223 ? -23.54500 12.40700 13.05400 1.000 54.08000 222 ASN B C 1
ATOM 4465 O O . ASN B 1 223 ? -23.57600 12.58400 11.82700 1.000 51.93000 222 ASN B O 1
ATOM 4470 N N . PRO B 1 224 ? -23.60200 13.43800 13.90400 1.000 56.95000 223 PRO B N 1
ATOM 4471 C CA . PRO B 1 224 ? -23.61200 14.81500 13.38100 1.000 56.17000 223 PRO B CA 1
ATOM 4472 C C . PRO B 1 224 ? -22.37800 15.17400 12.56900 1.000 53.16000 223 PRO B C 1
ATOM 4473 O O . PRO B 1 224 ? -22.40800 16.17500 11.84000 1.000 52.87000 223 PRO B O 1
ATOM 4477 N N . ALA B 1 225 ? -21.29300 14.40000 12.67000 1.000 50.26000 224 ALA B N 1
ATOM 4478 C CA . ALA B 1 225 ? -20.15500 14.62500 11.78500 1.000 52.42000 224 ALA B CA 1
ATOM 4479 C C . ALA B 1 225 ? -20.49600 14.27200 10.34500 1.000 51.06000 224 ALA B C 1
ATOM 4480 O O . ALA B 1 225 ? -19.91900 14.84400 9.41200 1.000 51.33000 224 ALA B O 1
ATOM 4482 N N . SER B 1 226 ? -21.42800 13.33900 10.14500 1.000 47.84000 225 SER B N 1
ATOM 4483 C CA . SER B 1 226 ? -21.84800 12.92700 8.81200 1.000 45.84000 225 SER B CA 1
ATOM 4484 C C . SER B 1 226 ? -22.70900 13.97000 8.11600 1.000 44.50000 225 SER B C 1
ATOM 4485 O O . SER B 1 226 ? -23.12100 13.74200 6.97200 1.000 42.18000 225 SER B O 1
ATOM 4488 N N . GLY B 1 227 ? -22.99800 15.09000 8.77100 1.000 42.24000 226 GLY B N 1
ATOM 4489 C CA . GLY B 1 227 ? -23.80900 16.11700 8.14600 1.000 40.11000 226 GLY B CA 1
ATOM 4490 C C . GLY B 1 227 ? -23.04000 16.83400 7.05200 1.000 33.71000 226 GLY B C 1
ATOM 4491 O O . GLY B 1 227 ? -21.82700 17.03200 7.13800 1.000 35.66000 226 GLY B O 1
ATOM 4492 N N . LYS B 1 228 ? -23.76200 17.21400 6.00100 1.000 31.07000 227 LYS B N 1
ATOM 4493 C CA . LYS B 1 228 ? -23.17400 17.89200 4.85000 1.000 28.74000 227 LYS B CA 1
ATOM 4494 C C . LYS B 1 228 ? -24.01900 19.11500 4.53100 1.000 27.37000 227 LYS B C 1
ATOM 4495 O O . LYS B 1 228 ? -25.16100 18.98700 4.08100 1.000 27.15000 227 LYS B O 1
ATOM 4501 N N . VAL B 1 229 ? -23.46700 20.29900 4.77700 1.000 27.55000 228 VAL B N 1
ATOM 4502 C CA . VAL B 1 229 ? -24.13200 21.56200 4.46800 1.000 25.35000 228 VAL B CA 1
ATOM 4503 C C . VAL B 1 229 ? -23.29900 22.27600 3.41000 1.000 24.29000 228 VAL B C 1
ATOM 4504 O O . VAL B 1 229 ? -22.15500 22.67500 3.67100 1.000 23.87000 228 VAL B O 1
ATOM 4508 N N . THR B 1 230 ? -23.86400 22.41700 2.20900 1.000 24.47000 229 THR B N 1
ATOM 4509 C CA . THR B 1 230 ? -23.19100 23.04400 1.07800 1.000 24.07000 229 THR B CA 1
ATOM 4510 C C . THR B 1 230 ? -24.00500 24.25000 0.63200 1.000 22.18000 229 THR B C 1
ATOM 4511 O O . THR B 1 230 ? -25.22500 24.15200 0.46300 1.000 22.25000 229 THR B O 1
ATOM 4515 N N . VAL B 1 231 ? -23.33500 25.38600 0.44400 1.000 23.48000 230 VAL B N 1
ATOM 4516 C CA . VAL B 1 231 ? -23.98900 26.63200 0.05600 1.000 23.05000 230 VAL B CA 1
ATOM 4517 C C . VAL B 1 231 ? -23.37100 27.12200 -1.24600 1.000 21.12000 230 VAL B C 1
ATOM 4518 O O . VAL B 1 231 ? -22.16000 27.36200 -1.30900 1.000 22.45000 230 VAL B O 1
ATOM 4522 N N . LEU B 1 232 ? -24.20800 27.25600 -2.27800 1.000 21.74000 231 LEU B N 1
ATOM 4523 C CA . LEU B 1 232 ? -23.83000 27.91300 -3.52300 1.000 20.20000 231 LEU B CA 1
ATOM 4524 C C . LEU B 1 232 ? -23.63800 29.40200 -3.27200 1.000 21.58000 231 LEU B C 1
ATOM 4525 O O . LEU B 1 232 ? -24.51300 30.05200 -2.69700 1.000 25.45000 231 LEU B O 1
ATOM 4530 N N . LEU B 1 233 ? -22.52300 29.95300 -3.75200 1.000 19.58000 232 LEU B N 1
ATOM 4531 C CA . LEU B 1 233 ? -22.26000 31.38200 -3.61200 1.000 21.20000 232 LEU B CA 1
ATOM 4532 C C . LEU B 1 233 ? -21.72000 31.93100 -4.91800 1.000 20.15000 232 LEU B C 1
ATOM 4533 O O . LEU B 1 233 ? -20.74700 31.39500 -5.45500 1.000 21.01000 232 LEU B O 1
ATOM 4538 N N . HIS B 1 234 ? -22.32800 33.01400 -5.40200 1.000 21.12000 233 HIS B N 1
ATOM 4539 C CA . HIS B 1 234 ? -21.78000 33.72800 -6.54600 1.000 22.49000 233 HIS B CA 1
ATOM 4540 C C . HIS B 1 234 ? -20.37300 34.19200 -6.22500 1.000 24.63000 233 HIS B C 1
ATOM 4541 O O . HIS B 1 234 ? -20.13600 34.80200 -5.17800 1.000 22.52000 233 HIS B O 1
ATOM 4548 N N . THR B 1 235 ? -19.42900 33.88300 -7.11100 1.000 20.28000 234 THR B N 1
ATOM 4549 C CA . THR B 1 235 ? -18.02200 34.04200 -6.77400 1.000 18.41000 234 THR B CA 1
ATOM 4550 C C . THR B 1 235 ? -17.25500 34.69500 -7.91000 1.000 25.08000 234 THR B C 1
ATOM 4551 O O . THR B 1 235 ? -17.31300 34.23000 -9.05300 1.000 22.80000 234 THR B O 1
ATOM 4555 N N . PHE B 1 236 ? -16.53200 35.76700 -7.57800 1.000 21.66000 235 PHE B N 1
ATOM 4556 C CA . PHE B 1 236 ? -15.57300 36.38700 -8.48800 1.000 21.84000 235 PHE B CA 1
ATOM 4557 C C . PHE B 1 236 ? -14.60900 37.17800 -7.61800 1.000 27.71000 235 PHE B C 1
ATOM 4558 O O . PHE B 1 236 ? -15.01000 38.18600 -7.02500 1.000 25.40000 235 PHE B O 1
ATOM 4566 N N . VAL B 1 237 ? -13.36000 36.72500 -7.54200 1.000 24.23000 236 VAL B N 1
ATOM 4567 C CA . VAL B 1 237 ? -12.38000 37.25700 -6.60000 1.000 24.83000 236 VAL B CA 1
ATOM 4568 C C . VAL B 1 237 ? -11.25000 37.94200 -7.36300 1.000 29.14000 236 VAL B C 1
ATOM 4569 O O . VAL B 1 237 ? -10.75600 37.42100 -8.36900 1.000 26.88000 236 VAL B O 1
ATOM 4573 N N . GLY B 1 238 ? -10.84100 39.12100 -6.87800 1.000 26.35000 237 GLY B N 1
ATOM 4574 C CA . GLY B 1 238 ? -9.73500 39.85100 -7.46500 1.000 31.43000 237 GLY B CA 1
ATOM 4575 C C . GLY B 1 238 ? -8.89000 40.53100 -6.40000 1.000 33.12000 237 GLY B C 1
ATOM 4576 O O . GLY B 1 238 ? -9.15800 40.41600 -5.20300 1.000 32.12000 237 GLY B O 1
ATOM 4577 N N . GLN B 1 239 ? -7.85900 41.24200 -6.86000 1.000 34.54000 238 GLN B N 1
ATOM 4578 C CA . GLN B 1 239 ? -6.93700 41.89000 -5.92900 1.000 37.09000 238 GLN B CA 1
ATOM 4579 C C . GLN B 1 239 ? -7.43900 43.24800 -5.45100 1.000 36.77000 238 GLN B C 1
ATOM 4580 O O . GLN B 1 239 ? -7.08300 43.68200 -4.34800 1.000 36.61000 238 GLN B O 1
ATOM 4586 N N . ASP B 1 240 ? -8.25600 43.92600 -6.25000 1.000 35.85000 239 ASP B N 1
ATOM 4587 C CA . ASP B 1 240 ? -8.81500 45.22400 -5.90000 1.000 36.14000 239 ASP B CA 1
ATOM 4588 C C . ASP B 1 240 ? -10.31800 45.07500 -5.69500 1.000 37.07000 239 ASP B C 1
ATOM 4589 O O . ASP B 1 240 ? -11.01200 44.51600 -6.55000 1.000 33.98000 239 ASP B O 1
ATOM 4594 N N . LEU B 1 241 ? -10.81500 45.58600 -4.56600 1.000 36.12000 240 LEU B N 1
ATOM 4595 C CA . LEU B 1 241 ? -12.20800 45.36400 -4.19100 1.000 32.41000 240 LEU B CA 1
ATOM 4596 C C . LEU B 1 241 ? -13.17300 46.04900 -5.15400 1.000 35.53000 240 LEU B C 1
ATOM 4597 O O . LEU B 1 241 ? -14.10400 45.41900 -5.67000 1.000 31.68000 240 LEU B O 1
ATOM 4602 N N . GLU B 1 242 ? -12.98900 47.35000 -5.39000 1.000 35.47000 241 GLU B N 1
ATOM 4603 C CA . GLU B 1 242 ? -13.95900 48.08700 -6.19400 1.000 36.09000 241 GLU B CA 1
ATOM 4604 C C . GLU B 1 242 ? -13.92600 47.65200 -7.65600 1.000 35.61000 241 GLU B C 1
ATOM 4605 O O . GLU B 1 242 ? -14.97600 47.56300 -8.30300 1.000 35.44000 241 GLU B O 1
ATOM 4611 N N . GLN B 1 243 ? -12.73500 47.37800 -8.19700 1.000 35.19000 242 GLN B N 1
ATOM 4612 C CA . GLN B 1 243 ? -12.65500 46.92800 -9.58400 1.000 35.46000 242 GLN B CA 1
ATOM 4613 C C . GLN B 1 243 ? -13.29400 45.55300 -9.75200 1.000 35.04000 242 GLN B C 1
ATOM 4614 O O . GLN B 1 243 ? -14.03800 45.32500 -10.71500 1.000 32.63000 242 GLN B O 1
ATOM 4620 N N . THR B 1 244 ? -13.02200 44.63600 -8.81600 1.000 31.63000 243 THR B N 1
ATOM 4621 C CA . THR B 1 244 ? -13.63400 43.30700 -8.84800 1.000 30.89000 243 THR B CA 1
ATOM 4622 C C . THR B 1 244 ? -15.15200 43.39800 -8.77800 1.000 33.84000 243 THR B C 1
ATOM 4623 O O . THR B 1 244 ? -15.86200 42.76300 -9.56600 1.000 30.83000 243 THR B O 1
ATOM 4627 N N . ARG B 1 245 ? -15.66800 44.18700 -7.82900 1.000 27.93000 244 ARG B N 1
ATOM 4628 C CA . ARG B 1 245 ? -17.11000 44.37600 -7.72100 1.000 31.77000 244 ARG B CA 1
ATOM 4629 C C . ARG B 1 245 ? -17.70800 44.89200 -9.02300 1.000 31.33000 244 ARG B C 1
ATOM 4630 O O . ARG B 1 245 ? -18.78400 44.44800 -9.43800 1.000 31.10000 244 ARG B O 1
ATOM 4638 N N . GLU B 1 246 ? -17.03200 45.83500 -9.68400 1.000 33.12000 245 GLU B N 1
ATOM 4639 C CA . GLU B 1 246 ? -17.62300 46.43700 -10.87600 1.000 35.67000 245 GLU B CA 1
ATOM 4640 C C . GLU B 1 246 ? -17.64100 45.45900 -12.04700 1.000 33.60000 245 GLU B C 1
ATOM 4641 O O . GLU B 1 246 ? -18.60800 45.43200 -12.81800 1.000 33.84000 245 GLU B O 1
ATOM 4647 N N . ILE B 1 247 ? -16.59200 44.64300 -12.18600 1.000 30.00000 246 ILE B N 1
ATOM 4648 C CA . ILE B 1 247 ? -16.56500 43.62000 -13.23600 1.000 31.79000 246 ILE B CA 1
ATOM 4649 C C . ILE B 1 247 ? -17.73100 42.65000 -13.07300 1.000 32.67000 246 ILE B C 1
ATOM 4650 O O . ILE B 1 247 ? -18.34600 42.21700 -14.05600 1.000 32.19000 246 ILE B O 1
ATOM 4655 N N . ALA B 1 248 ? -18.06700 42.30600 -11.83300 1.000 30.51000 247 ALA B N 1
ATOM 4656 C CA . ALA B 1 248 ? -19.14300 41.35700 -11.58000 1.000 28.01000 247 ALA B CA 1
ATOM 4657 C C . ALA B 1 248 ? -20.53400 41.97700 -11.65200 1.000 31.53000 247 ALA B C 1
ATOM 4658 O O . ALA B 1 248 ? -21.51000 41.23000 -11.77000 1.000 30.54000 247 ALA B O 1
ATOM 4660 N N . ARG B 1 249 ? -20.64800 43.31000 -11.62000 1.000 28.95000 248 ARG B N 1
ATOM 4661 C CA . ARG B 1 249 ? -21.92900 43.94300 -11.31700 1.000 34.33000 248 ARG B CA 1
ATOM 4662 C C . ARG B 1 249 ? -22.96300 43.71200 -12.41600 1.000 35.70000 248 ARG B C 1
ATOM 4663 O O . ARG B 1 249 ? -24.06900 43.23400 -12.14400 1.000 34.70000 248 ARG B O 1
ATOM 4671 N N . GLN B 1 250 ? -22.64200 44.08100 -13.66100 1.000 33.76000 249 GLN B N 1
ATOM 4672 C CA . GLN B 1 250 ? -23.60800 43.88900 -14.74300 1.000 36.96000 249 GLN B CA 1
ATOM 4673 C C . GLN B 1 250 ? -24.00900 42.42700 -14.91100 1.000 36.02000 249 GLN B C 1
ATOM 4674 O O . GLN B 1 250 ? -25.21900 42.13900 -14.90500 1.000 36.13000 249 GLN B O 1
ATOM 4680 N N . PRO B 1 251 ? -23.08500 41.46800 -15.04400 1.000 36.38000 250 PRO B N 1
ATOM 4681 C CA . PRO B 1 251 ? -23.52300 40.07300 -15.23300 1.000 34.00000 250 PRO B CA 1
ATOM 4682 C C . PRO B 1 251 ? -24.38200 39.54400 -14.09500 1.000 36.28000 250 PRO B C 1
ATOM 4683 O O . PRO B 1 251 ? -25.37600 38.85000 -14.34500 1.000 34.84000 250 PRO B O 1
ATOM 4687 N N . LEU B 1 252 ? -24.03200 39.86200 -12.84600 1.000 33.24000 251 LEU B N 1
ATOM 4688 C CA . LEU B 1 252 ? -24.80400 39.35600 -11.71700 1.000 35.52000 251 LEU B CA 1
ATOM 4689 C C . LEU B 1 252 ? -26.15300 40.05500 -11.61000 1.000 38.23000 251 LEU B C 1
ATOM 4690 O O . LEU B 1 252 ? -27.17000 39.41300 -11.32200 1.000 37.40000 251 LEU B O 1
ATOM 4695 N N . CYS B 1 253 ? -26.18700 41.36900 -11.83700 1.000 39.12000 252 CYS B N 1
ATOM 4696 C CA . CYS B 1 253 ? -27.46000 42.08000 -11.82400 1.000 40.35000 252 CYS B CA 1
ATOM 4697 C C . CYS B 1 253 ? -28.38700 41.55200 -12.91000 1.000 42.97000 252 CYS B C 1
ATOM 4698 O O . CYS B 1 253 ? -29.57000 41.29800 -12.66200 1.000 46.57000 252 CYS B O 1
ATOM 4701 N N . ASP B 1 254 ? -27.85600 41.37700 -14.12500 1.000 44.25000 253 ASP B N 1
ATOM 4702 C CA . ASP B 1 254 ? -28.64200 40.82800 -15.22700 1.000 44.84000 253 ASP B CA 1
ATOM 4703 C C . ASP B 1 254 ? -29.36300 39.55100 -14.81500 1.000 48.28000 253 ASP B C 1
ATOM 4704 O O . ASP B 1 254 ? -30.55200 39.37600 -15.11000 1.000 52.58000 253 ASP B O 1
ATOM 4709 N N . TYR B 1 255 ? -28.65800 38.65100 -14.12400 1.000 45.69000 254 TYR B N 1
ATOM 4710 C CA . TYR B 1 255 ? -29.25200 37.37600 -13.73500 1.000 47.27000 254 TYR B CA 1
ATOM 4711 C C . TYR B 1 255 ? -30.33500 37.56800 -12.67800 1.000 47.17000 254 TYR B C 1
ATOM 4712 O O . TYR B 1 255 ? -31.44900 37.04600 -12.81300 1.000 46.67000 254 TYR B O 1
ATOM 4721 N N . LEU B 1 256 ? -30.03000 38.32300 -11.61900 1.000 44.60000 255 LEU B N 1
ATOM 4722 C CA . LEU B 1 256 ? -30.98500 38.48500 -10.52600 1.000 47.44000 255 LEU B CA 1
ATOM 4723 C C . LEU B 1 256 ? -32.25800 39.19000 -10.98200 1.000 52.39000 255 LEU B C 1
ATOM 4724 O O . LEU B 1 256 ? -33.32800 38.97500 -10.40000 1.000 53.26000 255 LEU B O 1
ATOM 4729 N N . LYS B 1 257 ? -32.16400 40.02300 -12.01800 1.000 52.70000 256 LYS B N 1
ATOM 4730 C CA . LYS B 1 257 ? -33.31500 40.71000 -12.59000 1.000 52.71000 256 LYS B CA 1
ATOM 4731 C C . LYS B 1 257 ? -34.01800 39.88900 -13.66600 1.000 53.69000 256 LYS B C 1
ATOM 4732 O O . LYS B 1 257 ? -35.12700 40.24900 -14.07700 1.000 57.29000 256 LYS B O 1
ATOM 4738 N N . SER B 1 258 ? -33.41500 38.78400 -14.11000 1.000 50.80000 257 SER B N 1
ATOM 4739 C CA . SER B 1 258 ? -33.94600 38.04500 -15.25100 1.000 52.10000 257 SER B CA 1
ATOM 4740 C C . SER B 1 258 ? -35.34800 37.49900 -15.00700 1.000 52.78000 257 SER B C 1
ATOM 4741 O O . SER B 1 258 ? -36.07800 37.25700 -15.97400 1.000 53.56000 257 SER B O 1
ATOM 4744 N N . SER B 1 259 ? -35.74500 37.30000 -13.75100 1.000 51.01000 258 SER B N 1
ATOM 4745 C CA . SER B 1 259 ? -37.06400 36.76300 -13.44800 1.000 51.96000 258 SER B CA 1
ATOM 4746 C C . SER B 1 259 ? -37.65200 37.49000 -12.24900 1.000 54.35000 258 SER B C 1
ATOM 4747 O O . SER B 1 259 ? -36.93100 38.06000 -11.42500 1.000 54.87000 258 SER B O 1
ATOM 4750 N N . VAL B 1 260 ? -38.98600 37.45400 -12.16200 1.000 54.13000 259 VAL B N 1
ATOM 4751 C CA . VAL B 1 260 ? -39.68500 38.10000 -11.05400 1.000 53.29000 259 VAL B CA 1
ATOM 4752 C C . VAL B 1 260 ? -39.34800 37.41100 -9.73800 1.000 52.05000 259 VAL B C 1
ATOM 4753 O O . VAL B 1 260 ? -39.14300 38.06700 -8.70900 1.000 51.77000 259 VAL B O 1
ATOM 4757 N N . ALA B 1 261 ? -39.27800 36.07700 -9.75000 1.000 50.57000 260 ALA B N 1
ATOM 4758 C CA . ALA B 1 261 ? -38.99100 35.33700 -8.52500 1.000 51.73000 260 ALA B CA 1
ATOM 4759 C C . ALA B 1 261 ? -37.58700 35.64100 -8.01200 1.000 53.31000 260 ALA B C 1
ATOM 4760 O O . ALA B 1 261 ? -37.40000 35.93700 -6.82700 1.000 52.39000 260 ALA B O 1
ATOM 4762 N N . LEU B 1 262 ? -36.58500 35.56900 -8.89400 1.000 53.11000 261 LEU B N 1
ATOM 4763 C CA . LEU B 1 262 ? -35.21700 35.89900 -8.49900 1.000 51.69000 261 LEU B CA 1
ATOM 4764 C C . LEU B 1 262 ? -35.13000 37.32200 -7.96400 1.000 51.56000 261 LEU B C 1
ATOM 4765 O O . LEU B 1 262 ? -34.50000 37.57600 -6.93000 1.000 49.57000 261 LEU B O 1
ATOM 4770 N N . PHE B 1 263 ? -35.76400 38.26300 -8.66300 1.000 52.56000 262 PHE B N 1
ATOM 4771 C CA . PHE B 1 263 ? -35.75400 39.65900 -8.23900 1.000 54.59000 262 PHE B CA 1
ATOM 4772 C C . PHE B 1 263 ? -36.34900 39.81800 -6.84700 1.000 55.35000 262 PHE B C 1
ATOM 4773 O O . PHE B 1 263 ? -35.75000 40.45600 -5.97100 1.000 54.64000 262 PHE B O 1
ATOM 4781 N N . GLN B 1 264 ? -37.52800 39.23400 -6.62300 1.000 54.91000 263 GLN B N 1
ATOM 4782 C CA . GLN B 1 264 ? -38.22900 39.44900 -5.36500 1.000 54.72000 263 GLN B CA 1
ATOM 4783 C C . GLN B 1 264 ? -37.72000 38.54200 -4.24900 1.000 53.54000 263 GLN B C 1
ATOM 4784 O O . GLN B 1 264 ? -37.76100 38.93300 -3.07700 1.000 52.94000 263 GLN B O 1
ATOM 4790 N N . ASN B 1 265 ? -37.23600 37.34000 -4.57700 1.000 54.51000 264 ASN B N 1
ATOM 4791 C CA . ASN B 1 265 ? -36.60700 36.51400 -3.55000 1.000 53.98000 264 ASN B CA 1
ATOM 4792 C C . ASN B 1 265 ? -35.35600 37.18300 -3.00000 1.000 52.63000 264 ASN B C 1
ATOM 4793 O O . ASN B 1 265 ? -35.01500 36.99500 -1.82600 1.000 51.26000 264 ASN B O 1
ATOM 4798 N N . LEU B 1 266 ? -34.67600 37.97900 -3.82800 1.000 52.73000 265 LEU B N 1
ATOM 4799 C CA . LEU B 1 266 ? -33.47600 38.67400 -3.37900 1.000 50.11000 265 LEU B CA 1
ATOM 4800 C C . LEU B 1 266 ? -33.82500 39.83300 -2.45300 1.000 54.49000 265 LEU B C 1
ATOM 4801 O O . LEU B 1 266 ? -33.26800 39.95000 -1.35800 1.000 55.20000 265 LEU B O 1
ATOM 4806 N N . VAL B 1 267 ? -34.74700 40.70600 -2.87500 1.000 55.06000 266 VAL B N 1
ATOM 4807 C CA . VAL B 1 267 ? -35.10400 41.86800 -2.05900 1.000 54.69000 266 VAL B CA 1
ATOM 4808 C C . VAL B 1 267 ? -35.69400 41.42900 -0.72600 1.000 55.81000 266 VAL B C 1
ATOM 4809 O O . VAL B 1 267 ? -35.48800 42.09100 0.29800 1.000 57.51000 266 VAL B O 1
ATOM 4813 N N . LYS B 1 268 ? -36.40800 40.30100 -0.70400 1.000 54.09000 267 LYS B N 1
ATOM 4814 C CA . LYS B 1 268 ? -36.96500 39.82000 0.55300 1.000 53.60000 267 LYS B CA 1
ATOM 4815 C C . LYS B 1 268 ? -35.89100 39.19300 1.43700 1.000 58.47000 267 LYS B C 1
ATOM 4816 O O . LYS B 1 268 ? -35.88400 39.40900 2.65400 1.000 60.24000 267 LYS B O 1
ATOM 4822 N N . SER B 1 269 ? -34.97200 38.42100 0.84900 1.000 55.34000 268 SER B N 1
ATOM 4823 C CA . SER B 1 269 ? -33.88900 37.83200 1.62800 1.000 52.41000 268 SER B CA 1
ATOM 4824 C C . SER B 1 269 ? -32.83900 38.85400 2.04500 1.000 56.50000 268 SER B C 1
ATOM 4825 O O . SER B 1 269 ? -31.99800 38.53800 2.89400 1.000 54.35000 268 SER B O 1
ATOM 4828 N N . GLN B 1 270 ? -32.86000 40.05800 1.46600 1.000 56.99000 269 GLN B N 1
ATOM 4829 C CA . GLN B 1 270 ? -31.98000 41.14600 1.87100 1.000 57.79000 269 GLN B CA 1
ATOM 4830 C C . GLN B 1 270 ? -32.66000 42.15100 2.79700 1.000 57.92000 269 GLN B C 1
ATOM 4831 O O . GLN B 1 270 ? -31.98400 43.04900 3.31200 1.000 55.69000 269 GLN B O 1
ATOM 4837 N N . GLY B 1 271 ? -33.96700 42.02800 3.01300 1.000 57.54000 270 GLY B N 1
ATOM 4838 C CA . GLY B 1 271 ? -34.69000 42.93700 3.88600 1.000 60.47000 270 GLY B CA 1
ATOM 4839 C C . GLY B 1 271 ? -35.88200 43.60800 3.22800 1.000 59.13000 270 GLY B C 1
ATOM 4840 O O . GLY B 1 271 ? -35.73100 44.57600 2.48200 1.000 59.37000 270 GLY B O 1
ATOM 4841 N N . LEU B 1 288 ? -32.96600 46.23800 -8.44500 1.000 60.19000 287 LEU B N 1
ATOM 4842 C CA . LEU B 1 288 ? -32.61700 47.23900 -7.44300 1.000 61.34000 287 LEU B CA 1
ATOM 4843 C C . LEU B 1 288 ? -31.13700 47.16700 -7.07300 1.000 61.38000 287 LEU B C 1
ATOM 4844 O O . LEU B 1 288 ? -30.60400 46.08900 -6.80600 1.000 61.33000 287 LEU B O 1
ATOM 4849 N N . SER B 1 289 ? -30.47700 48.32500 -7.06200 1.000 58.78000 288 SER B N 1
ATOM 4850 C CA . SER B 1 289 ? -29.09000 48.39900 -6.62400 1.000 57.08000 288 SER B CA 1
ATOM 4851 C C . SER B 1 289 ? -28.94900 48.31200 -5.11100 1.000 56.77000 288 SER B C 1
ATOM 4852 O O . SER B 1 289 ? -27.84000 48.07800 -4.61700 1.000 57.16000 288 SER B O 1
ATOM 4855 N N . ALA B 1 290 ? -30.04100 48.49600 -4.36400 1.000 57.99000 289 ALA B N 1
ATOM 4856 C CA . ALA B 1 290 ? -29.95600 48.44200 -2.90800 1.000 55.84000 289 ALA B CA 1
ATOM 4857 C C . ALA B 1 290 ? -29.78100 47.01000 -2.42400 1.000 54.81000 289 ALA B C 1
ATOM 4858 O O . ALA B 1 290 ? -28.90200 46.72500 -1.60200 1.000 54.98000 289 ALA B O 1
ATOM 4860 N N . ALA B 1 291 ? -30.61200 46.09200 -2.92500 1.000 55.16000 290 ALA B N 1
ATOM 4861 C CA . ALA B 1 291 ? -30.48100 44.69200 -2.53800 1.000 53.19000 290 ALA B CA 1
ATOM 4862 C C . ALA B 1 291 ? -29.15800 44.10200 -3.01400 1.000 49.89000 290 ALA B C 1
ATOM 4863 O O . ALA B 1 291 ? -28.56700 43.27000 -2.31600 1.000 45.21000 290 ALA B O 1
ATOM 4865 N N . TYR B 1 292 ? -28.67300 44.53200 -4.18300 1.000 50.41000 291 TYR B N 1
ATOM 4866 C CA . TYR B 1 292 ? -27.41700 44.01000 -4.71500 1.000 45.76000 291 TYR B CA 1
ATOM 4867 C C . TYR B 1 292 ? -26.25100 44.31300 -3.78200 1.000 45.57000 291 TYR B C 1
ATOM 4868 O O . TYR B 1 292 ? -25.44800 43.42800 -3.46900 1.000 41.36000 291 TYR B O 1
ATOM 4877 N N . ASN B 1 293 ? -26.12700 45.56900 -3.34300 1.000 46.81000 292 ASN B N 1
ATOM 4878 C CA . ASN B 1 293 ? -24.96100 45.95600 -2.55300 1.000 46.48000 292 ASN B CA 1
ATOM 4879 C C . ASN B 1 293 ? -24.91100 45.19900 -1.23000 1.000 40.47000 292 ASN B C 1
ATOM 4880 O O . ASN B 1 293 ? -23.83100 44.81700 -0.76400 1.000 39.22000 292 ASN B O 1
ATOM 4885 N N . ARG B 1 294 ? -26.06800 44.96100 -0.61300 1.000 42.36000 293 ARG B N 1
ATOM 4886 C CA . ARG B 1 294 ? -26.09400 44.10600 0.56900 1.000 42.26000 293 ARG B CA 1
ATOM 4887 C C . ARG B 1 294 ? -25.82300 42.65000 0.21000 1.000 39.17000 293 ARG B C 1
ATOM 4888 O O . ARG B 1 294 ? -25.19600 41.92800 0.99200 1.000 37.72000 293 ARG B O 1
ATOM 4896 N N . TYR B 1 295 ? -26.28500 42.20700 -0.96100 1.000 41.09000 294 TYR B N 1
ATOM 4897 C CA . TYR B 1 295 ? -26.09800 40.81800 -1.36600 1.000 38.70000 294 TYR B CA 1
ATOM 4898 C C . TYR B 1 295 ? -24.62200 40.49400 -1.57200 1.000 36.88000 294 TYR B C 1
ATOM 4899 O O . TYR B 1 295 ? -24.11800 39.48900 -1.05500 1.000 35.12000 294 TYR B O 1
ATOM 4908 N N . VAL B 1 296 ? -23.90900 41.33300 -2.32900 1.000 36.10000 295 VAL B N 1
ATOM 4909 C CA . VAL B 1 296 ? -22.51700 41.02500 -2.63000 1.000 33.53000 295 VAL B CA 1
ATOM 4910 C C . VAL B 1 296 ? -21.61700 41.16900 -1.41400 1.000 36.95000 295 VAL B C 1
ATOM 4911 O O . VAL B 1 296 ? -20.54700 40.55300 -1.37000 1.000 36.39000 295 VAL B O 1
ATOM 4915 N N . GLN B 1 297 ? -22.01900 41.96300 -0.41700 1.000 36.02000 296 GLN B N 1
ATOM 4916 C CA . GLN B 1 297 ? -21.19800 42.12000 0.78000 1.000 37.01000 296 GLN B CA 1
ATOM 4917 C C . GLN B 1 297 ? -21.28800 40.91100 1.70000 1.000 34.71000 296 GLN B C 1
ATOM 4918 O O . GLN B 1 297 ? -20.28200 40.50000 2.28800 1.000 35.90000 296 GLN B O 1
ATOM 4924 N N . SER B 1 298 ? -22.48300 40.34700 1.85200 1.000 31.21000 297 SER B N 1
ATOM 4925 C CA . SER B 1 298 ? -22.76600 39.40400 2.92000 1.000 34.76000 297 SER B CA 1
ATOM 4926 C C . SER B 1 298 ? -23.05600 37.99300 2.44300 1.000 34.88000 297 SER B C 1
ATOM 4927 O O . SER B 1 298 ? -22.82200 37.04600 3.19500 1.000 35.73000 297 SER B O 1
ATOM 4930 N N . SER B 1 299 ? -23.57300 37.83200 1.22400 1.000 31.95000 298 SER B N 1
ATOM 4931 C CA . SER B 1 299 ? -24.12500 36.56100 0.77200 1.000 29.20000 298 SER B CA 1
ATOM 4932 C C . SER B 1 299 ? -23.51500 36.12400 -0.55200 1.000 29.94000 298 SER B C 1
ATOM 4933 O O . SER B 1 299 ? -24.15000 35.39100 -1.31400 1.000 26.39000 298 SER B O 1
ATOM 4936 N N . ALA B 1 300 ? -22.30700 36.59600 -0.85300 1.000 27.26000 299 ALA B N 1
ATOM 4937 C CA . ALA B 1 300 ? -21.57400 36.20300 -2.04900 1.000 24.07000 299 ALA B CA 1
ATOM 4938 C C . ALA B 1 300 ? -20.08400 36.27100 -1.74500 1.000 26.01000 299 ALA B C 1
ATOM 4939 O O . ALA B 1 300 ? -19.66900 36.73700 -0.67900 1.000 26.89000 299 ALA B O 1
ATOM 4941 N N . LEU B 1 301 ? -19.27800 35.78300 -2.68600 1.000 20.15000 300 LEU B N 1
ATOM 4942 C CA . LEU B 1 301 ? -17.82100 35.84600 -2.61800 1.000 21.88000 300 LEU B CA 1
ATOM 4943 C C 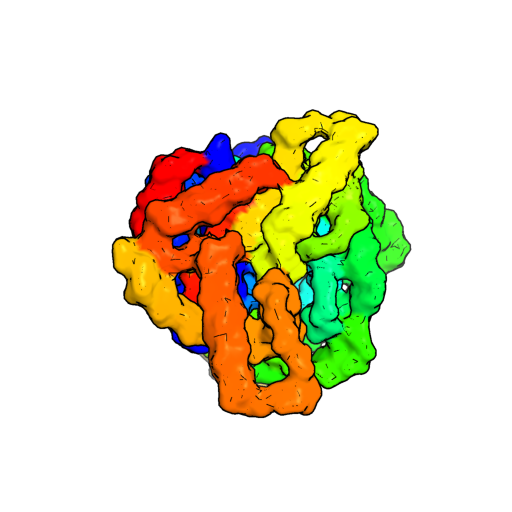. LEU B 1 301 ? -17.33600 36.68800 -3.79200 1.000 25.15000 300 LEU B C 1
ATOM 4944 O O . LEU B 1 301 ? -16.70600 36.18900 -4.72800 1.000 23.07000 300 LEU B O 1
ATOM 4949 N N . ILE B 1 302 ? -17.63500 37.98200 -3.74500 1.000 27.21000 301 ILE B N 1
ATOM 4950 C CA . ILE B 1 302 ? -17.28200 38.89500 -4.82100 1.000 23.12000 301 ILE B CA 1
ATOM 4951 C C . ILE B 1 302 ? -16.47000 40.02400 -4.20300 1.000 26.47000 301 ILE B C 1
ATOM 4952 O O . ILE B 1 302 ? -17.01600 40.86500 -3.48100 1.000 28.75000 301 ILE B O 1
ATOM 4957 N N . GLY B 1 303 ? -15.16900 40.02500 -4.45400 1.000 26.27000 302 GLY B N 1
ATOM 4958 C CA . GLY B 1 303 ? -14.29600 41.01500 -3.85800 1.000 26.66000 302 GLY B CA 1
ATOM 4959 C C . GLY B 1 303 ? -12.88100 40.50000 -3.75700 1.000 27.34000 302 GLY B C 1
ATOM 4960 O O . GLY B 1 303 ? -12.39700 39.81400 -4.66000 1.000 26.98000 302 GLY B O 1
ATOM 4961 N N . THR B 1 304 ? -12.21200 40.81900 -2.67100 1.000 27.12000 303 THR B N 1
ATOM 4962 C CA . THR B 1 304 ? -10.84300 40.40400 -2.43200 1.000 27.88000 303 THR B CA 1
ATOM 4963 C C . THR B 1 304 ? -10.81600 39.17100 -1.55200 1.000 26.52000 303 THR B C 1
ATOM 4964 O O . THR B 1 304 ? -11.81000 38.84600 -0.89600 1.000 28.87000 303 THR B O 1
ATOM 4968 N N . PRO B 1 305 ? -9.70000 38.43300 -1.53500 1.000 27.23000 304 PRO B N 1
ATOM 4969 C CA . PRO B 1 305 ? -9.56500 37.35700 -0.54200 1.000 30.98000 304 PRO B CA 1
ATOM 4970 C C . PRO B 1 305 ? -9.91700 37.81700 0.86000 1.000 31.24000 304 PRO B C 1
ATOM 4971 O O . PRO B 1 305 ? -10.62600 37.11000 1.58500 1.000 31.74000 304 PRO B O 1
ATOM 4975 N N . ALA B 1 306 ? -9.48300 39.02300 1.23700 1.000 33.90000 305 ALA B N 1
ATOM 4976 C CA . ALA B 1 306 ? -9.74000 39.51400 2.58500 1.000 31.44000 305 ALA B CA 1
ATOM 4977 C C . ALA B 1 306 ? -11.21500 39.82800 2.79100 1.000 28.10000 305 ALA B C 1
ATOM 4978 O O . ALA B 1 306 ? -11.80100 39.43800 3.80600 1.000 31.41000 305 ALA B O 1
ATOM 4980 N N . SER B 1 307 ? -11.83900 40.53400 1.84300 1.000 29.76000 306 SER B N 1
ATOM 4981 C CA . SER B 1 307 ? -13.25100 40.86100 2.01200 1.000 30.78000 306 SER B CA 1
ATOM 4982 C C . SER B 1 307 ? -14.10700 39.60200 1.98100 1.000 29.79000 306 SER B C 1
ATOM 4983 O O . SER B 1 307 ? -15.05200 39.46600 2.76500 1.000 28.55000 306 SER B O 1
ATOM 4986 N N . CYS B 1 308 ? -13.77200 38.65100 1.10600 1.000 31.66000 307 CYS B N 1
ATOM 4987 C CA . CYS B 1 308 ? -14.57900 37.44100 1.01100 1.000 31.00000 307 CYS B CA 1
ATOM 4988 C C . CYS B 1 308 ? -14.37100 36.52400 2.21100 1.000 28.19000 307 CYS B C 1
ATOM 4989 O O . CYS B 1 308 ? -15.30800 35.83200 2.62500 1.000 25.47000 307 CYS B O 1
ATOM 4992 N N . ALA B 1 309 ? -13.17100 36.53300 2.80100 1.000 29.04000 308 ALA B N 1
ATOM 4993 C CA . ALA B 1 309 ? -12.91500 35.72500 3.98800 1.000 28.57000 308 ALA B CA 1
ATOM 4994 C C . ALA B 1 309 ? -13.86500 36.06900 5.13100 1.000 28.94000 308 ALA B C 1
ATOM 4995 O O . ALA B 1 309 ? -14.22600 35.18800 5.92200 1.000 30.58000 308 ALA B O 1
ATOM 4997 N N . GLU B 1 310 ? -14.28500 37.33500 5.23700 1.000 29.06000 309 GLU B N 1
ATOM 4998 C CA . GLU B 1 310 ? -15.25500 37.69700 6.26500 1.000 30.49000 309 GLU B CA 1
ATOM 4999 C C . GLU B 1 310 ? -16.57300 36.96000 6.06200 1.000 28.63000 309 GLU B C 1
ATOM 5000 O O . GLU B 1 310 ? -17.20200 36.51800 7.03200 1.000 28.51000 309 GLU B O 1
ATOM 5006 N N . VAL B 1 311 ? -16.99200 36.78800 4.80400 1.000 29.70000 310 VAL B N 1
ATOM 5007 C CA . VAL B 1 311 ? -18.20300 36.01900 4.53100 1.000 28.07000 310 VAL B CA 1
ATOM 5008 C C . VAL B 1 311 ? -18.00400 34.55400 4.90500 1.000 27.83000 310 VAL B C 1
ATOM 5009 O O . VAL B 1 311 ? -18.88300 33.93400 5.51300 1.000 27.67000 310 VAL B O 1
ATOM 5013 N N . ILE B 1 312 ? -16.85300 33.97500 4.54400 1.000 26.86000 311 ILE B N 1
ATOM 5014 C CA . ILE B 1 312 ? -16.59800 32.57300 4.87100 1.000 28.80000 311 ILE B CA 1
ATOM 5015 C C . ILE B 1 312 ? -16.59900 32.36800 6.38200 1.000 30.71000 311 ILE B C 1
ATOM 5016 O O . ILE B 1 312 ? -17.09700 31.35200 6.88600 1.000 26.19000 311 ILE B O 1
ATOM 5021 N N . ALA B 1 313 ? -16.05400 33.33500 7.12900 1.000 29.68000 312 ALA B N 1
ATOM 5022 C CA . ALA B 1 313 ? -16.03100 33.22200 8.58700 1.000 31.18000 312 ALA B CA 1
ATOM 5023 C C . ALA B 1 313 ? -17.44000 33.17600 9.15900 1.000 29.77000 312 ALA B C 1
ATOM 5024 O O . ALA B 1 313 ? -17.73000 32.37800 10.05600 1.000 29.94000 312 ALA B O 1
ATOM 5026 N N . LYS B 1 314 ? -18.32800 34.03400 8.65900 1.000 29.98000 313 LYS B N 1
ATOM 5027 C CA . LYS B 1 314 ? -19.71000 34.01000 9.12000 1.000 33.12000 313 LYS B CA 1
ATOM 5028 C C . LYS B 1 314 ? -20.36600 32.67500 8.79000 1.000 31.63000 313 LYS B C 1
ATOM 5029 O O . LYS B 1 314 ? -21.03200 32.07100 9.63800 1.000 33.51000 313 LYS B O 1
ATOM 5035 N N . LEU B 1 315 ? -20.16100 32.18300 7.56300 1.000 29.25000 314 LEU B N 1
ATOM 5036 C CA . LEU B 1 315 ? -20.78600 30.92500 7.16000 1.000 29.72000 314 LEU B CA 1
ATOM 5037 C C . LEU B 1 315 ? -20.23700 29.75100 7.96000 1.000 28.10000 314 LEU B C 1
ATOM 5038 O O . LEU B 1 315 ? -20.99300 28.86400 8.37300 1.000 31.21000 314 LEU B O 1
ATOM 5043 N N . GLN B 1 316 ? -18.92300 29.72500 8.17800 1.000 26.63000 315 GLN B N 1
ATOM 5044 C CA . GLN B 1 316 ? -18.31600 28.67700 8.99200 1.000 32.78000 315 GLN B CA 1
ATOM 5045 C C . GLN B 1 316 ? -18.90000 28.65700 10.40000 1.000 32.54000 315 GLN B C 1
ATOM 5046 O O . GLN B 1 316 ? -19.15000 27.58500 10.96700 1.000 35.22000 315 GLN B O 1
ATOM 5052 N N . ALA B 1 317 ? -19.13400 29.83500 10.97500 1.000 35.29000 316 ALA B N 1
ATOM 5053 C CA . ALA B 1 317 ? -19.59800 29.91500 12.35100 1.000 32.58000 316 ALA B CA 1
ATOM 5054 C C . ALA B 1 317 ? -21.02900 29.42600 12.51300 1.000 35.17000 316 ALA B C 1
ATOM 5055 O O . ALA B 1 317 ? -21.41700 29.05100 13.62500 1.000 36.45000 316 ALA B O 1
ATOM 5057 N N . ILE B 1 318 ? -21.82400 29.41900 11.44200 1.000 32.64000 317 ILE B N 1
ATOM 5058 C CA . ILE B 1 318 ? -23.19600 28.93700 11.51300 1.000 29.48000 317 ILE B CA 1
ATOM 5059 C C . ILE B 1 318 ? -23.32600 27.50900 10.98500 1.000 30.25000 317 ILE B C 1
ATOM 5060 O O . ILE B 1 318 ? -24.44200 26.99900 10.86400 1.000 33.74000 317 ILE B O 1
ATOM 5065 N N . GLY B 1 319 ? -22.21300 26.85400 10.67400 1.000 31.24000 318 GLY B N 1
ATOM 5066 C CA . GLY B 1 319 ? -22.21700 25.43900 10.37300 1.000 35.30000 318 GLY B CA 1
ATOM 5067 C C . GLY B 1 319 ? -22.14900 25.04600 8.91200 1.000 32.96000 318 GLY B C 1
ATOM 5068 O O . GLY B 1 319 ? -22.47900 23.89700 8.59500 1.000 34.71000 318 GLY B O 1
ATOM 5069 N N . VAL B 1 320 ? -21.73400 25.94600 8.01900 1.000 32.35000 319 VAL B N 1
ATOM 5070 C CA . VAL B 1 320 ? -21.57100 25.58500 6.61100 1.000 27.14000 319 VAL B CA 1
ATOM 5071 C C . VAL B 1 320 ? -20.31600 24.73800 6.44900 1.000 26.71000 319 VAL B C 1
ATOM 5072 O O . VAL B 1 320 ? -19.23000 25.10700 6.91700 1.000 27.60000 319 VAL B O 1
ATOM 5076 N N . ASP B 1 321 ? -20.45300 23.58500 5.78400 1.000 24.19000 320 ASP B N 1
ATOM 5077 C CA . ASP B 1 321 ? -19.31200 22.70300 5.57800 1.000 27.53000 320 ASP B CA 1
ATOM 5078 C C . ASP B 1 321 ? -18.56200 22.99700 4.29000 1.000 24.45000 320 ASP B C 1
ATOM 5079 O O . ASP B 1 321 ? -17.34400 22.79900 4.22400 1.000 24.86000 320 ASP B O 1
ATOM 5084 N N . GLU B 1 322 ? -19.26800 23.44500 3.26200 1.000 23.95000 321 GLU B N 1
ATOM 5085 C CA . GLU B 1 322 ? -18.70400 23.52800 1.92400 1.000 25.10000 321 GLU B CA 1
ATOM 5086 C C . GLU B 1 322 ? -19.34100 24.70400 1.20500 1.000 18.86000 321 GLU B C 1
ATOM 5087 O O . GLU B 1 322 ? -20.56300 24.85800 1.23200 1.000 23.23000 321 GLU B O 1
ATOM 5093 N N . VAL B 1 323 ? -18.52300 25.53400 0.56300 1.000 21.56000 322 VAL B N 1
ATOM 5094 C CA . VAL B 1 323 ? -19.03700 26.57400 -0.32000 1.000 21.95000 322 VAL B CA 1
ATOM 5095 C C . VAL B 1 323 ? -18.82200 26.11200 -1.75400 1.000 21.27000 322 VAL B C 1
ATOM 5096 O O . VAL B 1 323 ? -17.73200 25.65100 -2.11200 1.000 22.09000 322 VAL B O 1
ATOM 5100 N N . ALA B 1 324 ? -19.87800 26.18700 -2.55400 1.000 22.30000 323 ALA B N 1
ATOM 5101 C CA . ALA B 1 324 ? -19.82500 25.84600 -3.97000 1.000 22.06000 323 ALA B CA 1
ATOM 5102 C C . ALA B 1 324 ? -19.79900 27.16800 -4.73800 1.000 17.61000 323 ALA B C 1
ATOM 5103 O O . ALA B 1 324 ? -20.81500 27.87200 -4.83100 1.000 19.83000 323 ALA B O 1
ATOM 5105 N N . CYS B 1 325 ? -18.62300 27.50900 -5.26400 1.000 18.99000 324 CYS B N 1
ATOM 5106 C CA . CYS B 1 325 ? -18.39100 28.82500 -5.84200 1.000 20.85000 324 CYS B CA 1
ATOM 5107 C C . CYS B 1 325 ? -18.89000 28.84400 -7.27700 1.000 18.48000 324 CYS B C 1
ATOM 5108 O O . CYS B 1 325 ? -18.26600 28.25100 -8.16600 1.000 19.21000 324 CYS B O 1
ATOM 5111 N N . LEU B 1 326 ? -20.00600 29.53500 -7.49400 1.000 20.39000 325 LEU B N 1
ATOM 5112 C CA . LEU B 1 326 ? -20.59500 29.69700 -8.82000 1.000 17.79000 325 LEU B CA 1
ATOM 5113 C C . LEU B 1 326 ? -19.80400 30.75400 -9.58200 1.000 19.17000 325 LEU B C 1
ATOM 5114 O O . LEU B 1 326 ? -19.94100 31.96400 -9.32700 1.000 19.59000 325 LEU B O 1
ATOM 5119 N N . ILE B 1 327 ? -18.98700 30.30300 -10.53100 1.000 19.90000 326 ILE B N 1
ATOM 5120 C CA . ILE B 1 327 ? -18.05200 31.18400 -11.22300 1.000 18.44000 326 ILE B CA 1
ATOM 5121 C C . ILE B 1 327 ? -18.48400 31.54400 -12.63500 1.000 19.82000 326 ILE B C 1
ATOM 5122 O O . ILE B 1 327 ? -17.86500 32.44000 -13.23700 1.000 23.22000 326 ILE B O 1
ATOM 5127 N N . ASP B 1 328 ? -19.53200 30.92000 -13.17800 1.000 21.16000 327 ASP B N 1
ATOM 5128 C CA . ASP B 1 328 ? -19.89300 31.17900 -14.56800 1.000 19.02000 327 ASP B CA 1
ATOM 5129 C C . ASP B 1 328 ? -21.22400 31.91300 -14.67500 1.000 22.59000 327 ASP B C 1
ATOM 5130 O O . ASP B 1 328 ? -22.10200 31.51900 -15.44700 1.000 23.82000 327 ASP B O 1
ATOM 5135 N N . PHE B 1 329 ? -21.38800 32.99800 -13.92300 1.000 20.68000 328 PHE B N 1
ATOM 5136 C CA . PHE B 1 329 ? -22.66000 33.70200 -13.94100 1.000 23.85000 328 PHE B CA 1
ATOM 5137 C C . PHE B 1 329 ? -22.72200 34.80500 -14.99300 1.000 25.27000 328 PHE B C 1
ATOM 5138 O O . PHE B 1 329 ? -23.76100 35.45900 -15.11100 1.000 29.09000 328 PHE B O 1
ATOM 5146 N N . GLY B 1 330 ? -21.65800 35.00900 -15.77300 1.000 23.51000 329 GLY B N 1
ATOM 5147 C CA . GLY B 1 330 ? -21.70900 35.96400 -16.86400 1.000 27.73000 329 GLY B CA 1
ATOM 5148 C C . GLY B 1 330 ? -20.45500 36.78600 -17.09000 1.000 26.34000 329 GLY B C 1
ATOM 5149 O O . GLY B 1 330 ? -20.34800 37.47300 -18.11100 1.000 30.40000 329 GLY B O 1
ATOM 5150 N N . VAL B 1 331 ? -19.50400 36.75000 -16.15200 1.000 27.13000 330 VAL B N 1
ATOM 5151 C CA . VAL B 1 331 ? -18.24200 37.45700 -16.35500 1.000 26.97000 330 VAL B CA 1
ATOM 5152 C C . VAL B 1 331 ? -17.47200 36.76300 -17.47200 1.000 29.00000 330 VAL B C 1
ATOM 5153 O O . VAL B 1 331 ? -17.52300 35.53400 -17.60700 1.000 28.81000 330 VAL B O 1
ATOM 5157 N N . ASN B 1 332 ? -16.77600 37.54600 -18.29900 1.000 28.71000 331 ASN B N 1
ATOM 5158 C CA . ASN B 1 332 ? -16.13000 36.98600 -19.48000 1.000 29.13000 331 ASN B CA 1
ATOM 5159 C C . ASN B 1 332 ? -15.12000 35.90600 -19.09300 1.000 27.46000 331 ASN B C 1
ATOM 5160 O O . ASN B 1 332 ? -14.48300 35.96400 -18.03500 1.000 22.79000 331 ASN B O 1
ATOM 5165 N N . THR B 1 333 ? -15.01100 34.88000 -19.94100 1.000 29.51000 332 THR B N 1
ATOM 5166 C CA . THR B 1 333 ? -14.21100 33.71100 -19.58100 1.000 25.67000 332 THR B CA 1
ATOM 5167 C C . THR B 1 333 ? -12.74500 34.04100 -19.31800 1.000 26.04000 332 THR B C 1
ATOM 5168 O O . THR B 1 333 ? -12.20000 33.54800 -18.31500 1.000 25.07000 332 THR B O 1
ATOM 5172 N N . PRO B 1 334 ? -12.04900 34.84000 -20.14000 1.000 27.43000 333 PRO B N 1
ATOM 5173 C CA . PRO B 1 334 ? -10.65800 35.17200 -19.78700 1.000 27.93000 333 PRO B CA 1
ATOM 5174 C C . PRO B 1 334 ? -10.52700 35.78700 -18.40100 1.000 23.45000 333 PRO B C 1
ATOM 5175 O O . PRO B 1 334 ? -9.60300 35.42900 -17.66100 1.000 25.91000 333 PRO B O 1
ATOM 5179 N N . ALA B 1 335 ? -11.46300 36.66100 -18.01200 1.000 29.16000 334 ALA B N 1
ATOM 5180 C CA . ALA B 1 335 ? -11.40400 37.27900 -16.68900 1.000 26.22000 334 ALA B CA 1
ATOM 5181 C C . ALA B 1 335 ? -11.66500 36.26000 -15.58700 1.000 24.08000 334 ALA B C 1
ATOM 5182 O O . ALA B 1 335 ? -11.00100 36.28900 -14.54300 1.000 25.75000 334 ALA B O 1
ATOM 5184 N N . VAL B 1 336 ? -12.61200 35.33900 -15.80000 1.000 25.95000 335 VAL B N 1
ATOM 5185 C CA . VAL B 1 336 ? -12.84900 34.30000 -14.79800 1.000 25.12000 335 VAL B CA 1
ATOM 5186 C C . VAL B 1 336 ? -11.62300 33.40500 -14.65200 1.000 20.54000 335 VAL B C 1
ATOM 5187 O O . VAL B 1 336 ? -11.21500 33.06200 -13.53400 1.000 24.76000 335 VAL B O 1
ATOM 5191 N N . VAL B 1 337 ? -11.01300 33.00800 -15.77500 1.000 24.22000 336 VAL B N 1
ATOM 5192 C CA . VAL B 1 337 ? -9.81200 32.18500 -15.69500 1.000 24.15000 336 VAL B CA 1
ATOM 5193 C C . VAL B 1 337 ? -8.70300 32.94100 -14.97300 1.000 24.16000 336 VAL B C 1
ATOM 5194 O O . VAL B 1 337 ? -8.02100 32.38800 -14.10300 1.000 25.88000 336 VAL B O 1
ATOM 5198 N N . GLU B 1 338 ? -8.53600 34.22900 -15.29500 1.000 29.63000 337 GLU B N 1
ATOM 5199 C CA . GLU B 1 338 ? -7.52800 35.04100 -14.61400 1.000 29.93000 337 GLU B CA 1
ATOM 5200 C C . GLU B 1 338 ? -7.81500 35.17100 -13.12500 1.000 28.02000 337 GLU B C 1
ATOM 5201 O O . GLU B 1 338 ? -6.89100 35.38800 -12.33500 1.000 29.63000 337 GLU B O 1
ATOM 5207 N N . SER B 1 339 ? -9.07800 35.03300 -12.72400 1.000 28.33000 338 SER B N 1
ATOM 5208 C CA . SER B 1 339 ? -9.46700 35.16400 -11.32500 1.000 26.55000 338 SER B CA 1
ATOM 5209 C C . SER B 1 339 ? -9.26200 33.88900 -10.51700 1.000 28.10000 338 SER B C 1
ATOM 5210 O O . SER B 1 339 ? -9.39300 33.93300 -9.28800 1.000 28.87000 338 SER B O 1
ATOM 5213 N N . LEU B 1 340 ? -8.97300 32.75800 -11.16200 1.000 27.07000 339 LEU B N 1
ATOM 5214 C CA . LEU B 1 340 ? -8.83900 31.50800 -10.41600 1.000 24.91000 339 LEU B CA 1
ATOM 5215 C C . LEU B 1 340 ? -7.73900 31.55100 -9.36100 1.000 26.11000 339 LEU B C 1
ATOM 5216 O O . LEU B 1 340 ? -7.97900 31.05200 -8.24800 1.000 27.03000 339 LEU B O 1
ATOM 5221 N N . PRO B 1 341 ? -6.54700 32.11100 -9.61100 1.000 25.97000 340 PRO B N 1
ATOM 5222 C CA . PRO B 1 341 ? -5.55800 32.17500 -8.52000 1.000 30.77000 340 PRO B CA 1
ATOM 5223 C C . PRO B 1 341 ? -5.98900 33.08200 -7.37900 1.000 27.44000 340 PRO B C 1
ATOM 5224 O O . PRO B 1 341 ? -5.58500 32.84600 -6.23300 1.000 28.82000 340 PRO B O 1
ATOM 5228 N N . ASP B 1 342 ? -6.83200 34.08200 -7.64900 1.000 28.51000 341 ASP B N 1
ATOM 5229 C CA . ASP B 1 342 ? -7.39100 34.88200 -6.56500 1.000 30.91000 341 ASP B CA 1
ATOM 5230 C C . ASP B 1 342 ? -8.35400 34.05900 -5.71100 1.000 29.51000 341 ASP B C 1
ATOM 5231 O O . ASP B 1 342 ? -8.35400 34.18000 -4.48100 1.000 28.98000 341 ASP B O 1
ATOM 5236 N N . LEU B 1 343 ? -9.18100 33.21300 -6.34500 1.000 28.34000 342 LEU B N 1
ATOM 5237 C CA . LEU B 1 343 ? -10.06100 32.32800 -5.58500 1.000 25.57000 342 LEU B CA 1
ATOM 5238 C C . LEU B 1 343 ? -9.26100 31.32000 -4.77600 1.000 26.41000 342 LEU B C 1
ATOM 5239 O O . LEU B 1 343 ? -9.62900 30.98700 -3.64200 1.000 26.02000 342 LEU B O 1
ATOM 5244 N N . ASN B 1 344 ? -8.17600 30.79900 -5.35600 1.000 23.18000 343 ASN B N 1
ATOM 5245 C CA . ASN B 1 344 ? -7.28900 29.92300 -4.60700 1.000 27.36000 343 ASN B CA 1
ATOM 5246 C C . ASN B 1 344 ? -6.69600 30.64900 -3.40400 1.000 30.50000 343 ASN B C 1
ATOM 5247 O O . ASN B 1 344 ? -6.54600 30.06300 -2.32600 1.000 27.86000 343 ASN B O 1
ATOM 5252 N N . ALA B 1 345 ? -6.35400 31.92600 -3.57100 1.000 30.05000 344 ALA B N 1
ATOM 5253 C CA . ALA B 1 345 ? -5.85100 32.70200 -2.44200 1.000 30.12000 344 ALA B CA 1
ATOM 5254 C C . ALA B 1 345 ? -6.89100 32.79300 -1.33600 1.000 31.57000 344 ALA B C 1
ATOM 5255 O O . ALA B 1 345 ? -6.56200 32.66300 -0.15000 1.000 33.39000 344 ALA B O 1
ATOM 5257 N N . LEU B 1 346 ? -8.15600 33.00600 -1.70300 1.000 26.01000 345 LEU B N 1
ATOM 5258 C CA . LEU B 1 346 ? -9.22000 32.99700 -0.70800 1.000 27.85000 345 LEU B CA 1
ATOM 5259 C C . LEU B 1 346 ? -9.28200 31.65400 0.00600 1.000 30.66000 345 LEU B C 1
ATOM 5260 O O . LEU B 1 346 ? -9.33300 31.59300 1.24000 1.000 28.76000 345 LEU B O 1
ATOM 5265 N N . ARG B 1 347 ? -9.26700 30.55800 -0.76100 1.000 27.91000 346 ARG B N 1
ATOM 5266 C CA . ARG B 1 347 ? -9.29800 29.23000 -0.15800 1.000 31.67000 346 ARG B CA 1
ATOM 5267 C C . ARG B 1 347 ? -8.14000 29.02600 0.81400 1.000 31.29000 346 ARG B C 1
ATOM 5268 O O . ARG B 1 347 ? -8.32600 28.47300 1.90300 1.000 35.40000 346 ARG B O 1
ATOM 5276 N N . GLU B 1 348 ? -6.93700 29.46600 0.44200 1.000 33.08000 347 GLU B N 1
ATOM 5277 C CA . GLU B 1 348 ? -5.79500 29.29500 1.33600 1.000 33.26000 347 GLU B CA 1
ATOM 5278 C C . GLU B 1 348 ? -5.93100 30.16600 2.58000 1.000 34.47000 347 GLU B C 1
ATOM 5279 O O . GLU B 1 348 ? -5.58100 29.73300 3.68600 1.000 37.18000 347 GLU B O 1
ATOM 5285 N N . LEU B 1 349 ? -6.44700 31.38800 2.42000 1.000 37.13000 348 LEU B N 1
ATOM 5286 C CA . LEU B 1 349 ? -6.71200 32.25600 3.56600 1.000 35.08000 348 LEU B CA 1
ATOM 5287 C C . LEU B 1 349 ? -7.59400 31.56500 4.59400 1.000 36.58000 348 LEU B C 1
ATOM 5288 O O . LEU B 1 349 ? -7.39100 31.71500 5.80500 1.000 39.97000 348 LEU B O 1
ATOM 5293 N N . CYS B 1 350 ? -8.58800 30.81400 4.13100 1.000 36.32000 349 CYS B N 1
ATOM 5294 C CA . CYS B 1 350 ? -9.51900 30.10700 4.99700 1.000 34.36000 349 CYS B CA 1
ATOM 5295 C C . CYS B 1 350 ? -9.13900 28.64500 5.19700 1.000 37.36000 349 CYS B C 1
ATOM 5296 O O . CYS B 1 350 ? -9.81800 27.94000 5.95200 1.000 40.24000 349 CYS B O 1
ATOM 5299 N N . GLN B 1 351 ? -8.06400 28.19200 4.55100 1.000 39.02000 350 GLN B N 1
ATOM 5300 C CA . GLN B 1 351 ? -7.62000 26.79200 4.51800 1.000 43.91000 350 GLN B CA 1
ATOM 5301 C C . GLN B 1 351 ? -8.76100 25.80400 4.28200 1.000 44.38000 350 GLN B C 1
ATOM 5302 O O . GLN B 1 351 ? -9.23100 25.64600 3.15200 1.000 41.75000 350 GLN B O 1
#

Radius of gyration: 26.83 Å; Cα contacts (8 Å, |Δi|>4): 1482; chains: 2; bounding box: 50×83×72 Å

InterPro domains:
  IPR000873 AMP-dependent synthetase/ligase domain [PF00501] (2481-2826)
  IPR001227 Acyl transferase domain superfamily [G3DSA:3.40.366.10] (569-872)
  IPR001242 Condensation domain [PF00668] (2012-2461)
  IPR005814 Aminotransferase class-III [PF00202] (1194-1548)
  IPR005814 Aminotransferase class-III [cd00610] (1193-1574)
  IPR006162 Phosphopantetheine attachment site [PS00012] (3010-3025)
  IPR009081 Phosphopantetheine binding ACP domain [PF00550] (950-1017)
  IPR009081 Phosphopantetheine binding ACP domain [PF00550] (2987-3048)
  IPR009081 Phosphopantetheine binding ACP domain [PS50075] (943-1021)
  IPR009081 Phosphopantetheine binding ACP domain [PS50075] (2980-3055)
  IPR010071 Amino acid adenylation domain [TIGR01733] (2502-2901)
  IPR011251 Luciferase-like domain [PF00296] (1658-1950)
  IPR014030 Beta-ketoacyl synthase-like, N-terminal domain [PF00109] (37-288)
  IPR014031 Beta-ketoacyl synthase, C-terminal domain [PF02801] (297-413)
  IPR014043 Acyl transferase domain [PF00698] (570-853)
  IPR014043 Acyl transferase domain [SM00827] (571-869)
  IPR015421 Pyridoxal phosphate-dependent transferase, major domain [G3DSA:3.40.640.10] (1229-1489)
  IPR015422 Pyridoxal phosphate-dependent transferase, small domain [G3DSA:3.90.1150.10] (1162-1569)
  IPR015424 Pyridoxal phosphate-dependent transferase [SSF53383] (1181-1576)
  IPR016035 Acyl transferase/acyl hydrolase/lysophospholipase [SSF52151] (567-865)

Sequence (680 aa):
TVQFSLYYFGNYESEFSHDKYNLLFAGAKYADQHGFTAVWIPERHFHAFGGFSPNPSVIAAAIARETKQIQIRSGSVVLPLHHPIRVVEEWSVVDNLSQGRVGISFASGWNPNDFALAPQSFGNHRELMFQGIETVRKLWRGEFIQVQNGVGKSISVQAFPRPMQAELPDWITVVNNPETYIKAGEMGSGVLTNLMGQSIEDLAENIALYRESLEKHGYNPASGKVTVLLHTFVGQDLEQTREIARQPLCDYLKSSVALFQNLVKSQGLQVDFDQMTADDQDYILSAAYNRYVQSSALIGTPASCAEVIAKLQAIGVDEVACLIDFGVNTPAVVESLPDLNALRELCQTVQFSLYYFGNYESEFSHDKYNLLFAGAKYADQHGFTAVWIPERHFHAFGGFSPNPSVIAAAIARETKQIQIRSGSVVLPLHHPIRVVEEWSVVDNLSQGRVGISFASGWNPNDFALAPQSFGNHRELMFQGIETVRKLWRGEFIQVQNGVGKSISVQAFPRPMQAELPDWITVVNNPETYIKAGEMGSGVLTNLMGQSIEDLAENIALYRESLEKHGYNPASGKVTVLLHTFVGQDLEQTREIARQPLCDYLKSSVALFQNLVKSQGLSAAYNRYVQSSALIGTPASCAEVIAKLQAIGVDEVACLIDFGVNTPAVVESLPDLNALRELCQ

Secondary structure (DSSP, 8-state):
--EEEEE-----S-TT-S-TTHHHHHHHHHHHHTT--EEEE----S-STT-S-SSHHHHHHHHHHH-SSSEEEEEEEEGGGS-HHHHHHHHHHHHHHTTS-EEEEEE----TTGGGGSTT-SSSHHHHHHHHHHHHHHHHTT--EEEE-TTS-EEEE--SSPPSSSS--EEEE-SS-HHHHHHHHHHT-EEEEESSSS-HHHHHHHHHHHHHHHHHTT--GGG--EEEEEEEEE-SSHHHHHHHHHHHHHHHHTSSHHHHHHHHHHTT----TTT--HHHHHHHHHHHHHHHHHHSSEEE-HHHHHHHHHHHHHTT--EEEEE--SSS-HHHHHHHHHHHHHHHHHH-/--EEEEE-----S-TT-S-TTHHHHHHHHHHHHTT--EEEE----S-STT-S-SSHHHHHHHHHHH-SS-EEEEEEEEGGGS-HHHHHHHHHHHHHHTTS-EEEEEE----TTGGGGSTTSSSSHHHHHHHHHHHHHHHHHT--EEEE-TTS-EEEE--SSPPSSSS--EEEE-SS-HHHHHHHHHHT-EEEEESSSS-HHHHHHHHHHHHHHHHHTT--GGG--EEEEEEEEE-SSHHHHHHHHHHHHHHHHHSSHHHHHHHHHHT--HHHHHHHHHHSSEEE-HHHHHHHHHHHHHTT--EEEEE--SSS-HHHHHHHHHHHHHHHHHH-